Protein AF-A0A6A7BQ24-F1 (afdb_monomer_lite)

Organism: NCBI:txid1314780

Secondary structure (DSSP, 8-state):
-GGGS-HHHHHHHHHHHTSSS--HHHHHHHTTEEEEEE---TT-SEEEEE-SSSEEEEEETTS-HHHHHHHHHHHHHHHHHHHHHHHT----TT--TTTS-HHHHHHHHHHHHHHHS-HHHHHHHHHHTTTS--HHHHHHHHHHHT---EEEEEESSHHHHHHHHTS-HHHHHHB--EEEE-PPTT-SSTHHHHHHHHHHHTTS-EEEEE-HHHHHT--S-HHHHHHHGGG-GGGTSHHHHHHHHTSSSEEEBPPP-S-HHHHHHHHHHHHHHTS-EEEEEETT-SS-HHHHGGGSSPPPTTEEEEEEEEE-S-HHHHHHHHHHHHHHHHHH-TTSEEEEEEE---S--TT--EEEEEE--HHHHHHHHHHH-TTS-EEEEE-TT--PPPS---SPPPPEEEEE-SSEEEEEE-BTTB---HHHHHHGGGGS---HHHHTTS--TTS----PPPTT--

InterPro domains:
  IPR010359 IrrE N-terminal-like domain [PF06114] (28-147)
  IPR025683 Protein beta [PF14350] (150-415)
  IPR052345 Radiation response metalloprotease [PTHR43236] (20-146)

Foldseek 3Di:
DLVQFDPLLVVLLVVQLVDFQRPLCVSCVSVVEAEDEDQDPQPDQWDWADDPRGIYIYGHNLDDPLSSLLSSLLNVQCCRRPVVVRPPDPPDPPDDPPPDPPVSSVSSNVRSCCSLPPPVVVVVLCVVCVVDNDVVSVLLSCLSSQEAFEEAEFELDPQRLVLQQLFDPSVLSNYAYEYAQDDDVPDQASVVSLVSCCVRNPQGAYEYHHNPVCLVVDDDHNNNVLSVLQVDLPQLSVVVLVSQLVRLRYQYERDADPDQVSSQRVQVSNVVSSREYEYEQEPPDPHRVLVCLLVHDRGHLAYAYEQELEEDLDLCSSLVPRQVSVVSNCVRCVNHEYEDEYWHQDPDCPPAAAKDKFWTCQLVSQVVNCVVSVSGRYHYYYNVNDHPDDPDDDDAAFFKDWADDNTIIIIHGHDPVDRPDDVVVQVVCVVPPHPPRVDNRFDDPVGDTDDRGDPPHD

Structure (mmCIF, N/CA/C/O backbone):
data_AF-A0A6A7BQ24-F1
#
_entry.id   AF-A0A6A7BQ24-F1
#
loop_
_atom_site.group_PDB
_atom_site.id
_atom_site.type_symbol
_atom_site.label_atom_id
_atom_site.label_alt_id
_atom_site.label_comp_id
_atom_site.label_asym_id
_atom_site.label_entity_id
_atom_site.label_seq_id
_atom_site.pdbx_PDB_ins_code
_atom_site.Cartn_x
_atom_site.Cartn_y
_atom_site.Cartn_z
_atom_site.occupancy
_atom_site.B_iso_or_equiv
_atom_site.auth_seq_id
_atom_site.auth_comp_id
_atom_site.auth_asym_id
_atom_site.auth_atom_id
_atom_site.pdbx_PDB_model_num
ATOM 1 N N . PHE A 1 1 ? -6.137 10.705 32.530 1.00 60.12 1 PHE A N 1
ATOM 2 C CA . PHE A 1 1 ? -7.365 9.926 32.798 1.00 60.12 1 PHE A CA 1
ATOM 3 C C . PHE A 1 1 ? -7.235 9.005 34.011 1.00 60.12 1 PHE A C 1
ATOM 5 O O . PHE A 1 1 ? -8.250 8.549 34.507 1.00 60.12 1 PHE A O 1
ATOM 12 N N . THR A 1 2 ? -6.025 8.797 34.542 1.00 61.84 2 THR A N 1
ATOM 13 C CA . THR A 1 2 ? -5.723 7.906 35.677 1.00 61.84 2 THR A CA 1
ATOM 14 C C . THR A 1 2 ? -6.537 8.171 36.947 1.00 61.84 2 THR A C 1
ATOM 16 O O . THR A 1 2 ? -6.962 7.221 37.579 1.00 61.84 2 THR A O 1
ATOM 19 N N . HIS A 1 3 ? -6.864 9.428 37.270 1.00 73.56 3 HIS A N 1
ATOM 20 C CA . HIS A 1 3 ? -7.714 9.774 38.426 1.00 73.56 3 HIS A CA 1
ATOM 21 C C . HIS A 1 3 ? -9.183 9.311 38.314 1.00 73.56 3 HIS A C 1
ATOM 23 O O . HIS A 1 3 ? -9.948 9.490 39.256 1.00 73.56 3 HIS A O 1
ATOM 29 N N . ARG A 1 4 ? -9.604 8.795 37.150 1.00 77.75 4 ARG A N 1
ATOM 30 C CA . ARG A 1 4 ? -10.952 8.249 36.906 1.00 77.75 4 ARG A CA 1
ATOM 31 C C . ARG A 1 4 ? -10.982 6.720 36.897 1.00 77.75 4 ARG A C 1
ATOM 33 O O . ARG A 1 4 ? -12.064 6.159 36.791 1.00 77.75 4 ARG A O 1
ATOM 40 N N . ILE A 1 5 ? -9.817 6.082 36.968 1.00 86.56 5 ILE A N 1
ATOM 41 C CA . ILE A 1 5 ? -9.655 4.629 36.999 1.00 86.56 5 ILE A CA 1
ATOM 42 C C . ILE A 1 5 ? -9.454 4.239 38.466 1.00 86.56 5 ILE A C 1
ATOM 44 O O . ILE A 1 5 ? -8.777 4.965 39.196 1.00 86.56 5 ILE A O 1
ATOM 48 N N . SER A 1 6 ? -10.057 3.137 38.916 1.00 88.62 6 SER A N 1
ATOM 49 C CA . SER A 1 6 ? -9.842 2.671 40.292 1.00 88.62 6 SER A CA 1
ATOM 50 C C . SER A 1 6 ? -8.376 2.281 40.524 1.00 88.62 6 SER A C 1
ATOM 52 O O . SER A 1 6 ? -7.671 1.918 39.582 1.00 88.62 6 SER A O 1
ATOM 54 N N . GLU A 1 7 ? -7.898 2.354 41.770 1.00 88.88 7 GLU A N 1
ATOM 55 C CA . GLU A 1 7 ? -6.498 2.027 42.089 1.00 88.88 7 GLU A CA 1
ATOM 56 C C . GLU A 1 7 ? -6.133 0.588 41.695 1.00 88.88 7 GLU A C 1
ATOM 58 O O . GLU A 1 7 ? -5.055 0.363 41.146 1.00 88.88 7 GLU A O 1
ATOM 63 N N . ASP A 1 8 ? -7.056 -0.359 41.879 1.00 90.62 8 ASP A N 1
ATOM 64 C CA . ASP A 1 8 ? -6.860 -1.762 41.505 1.00 90.62 8 ASP A CA 1
ATOM 65 C C . ASP A 1 8 ? -6.751 -1.941 39.981 1.00 90.62 8 ASP A C 1
ATOM 67 O O . ASP A 1 8 ? -5.807 -2.561 39.485 1.00 90.62 8 ASP A O 1
ATOM 71 N N . GLU A 1 9 ? -7.682 -1.359 39.213 1.00 92.81 9 GLU A N 1
ATOM 72 C CA . GLU A 1 9 ? -7.665 -1.412 37.742 1.00 92.81 9 GLU A CA 1
ATOM 73 C C . GLU A 1 9 ? -6.424 -0.704 37.174 1.00 92.81 9 GLU A C 1
ATOM 75 O O . GLU A 1 9 ? -5.821 -1.181 36.210 1.00 92.81 9 GLU A O 1
ATOM 80 N N . LEU A 1 10 ? -6.001 0.403 37.793 1.00 90.31 10 LEU A N 1
ATOM 81 C CA . LEU A 1 10 ? -4.793 1.129 37.411 1.00 90.31 10 LEU A CA 1
ATOM 82 C C . LEU A 1 10 ? -3.525 0.321 37.722 1.00 90.31 10 LEU A C 1
ATOM 84 O O . LEU A 1 10 ? -2.600 0.305 36.910 1.00 90.31 10 LEU A O 1
ATOM 88 N N . GLY A 1 11 ? -3.485 -0.381 38.858 1.00 90.31 11 GLY A N 1
ATOM 89 C CA . GLY A 1 11 ? -2.394 -1.289 39.212 1.00 90.31 11 GLY A CA 1
ATOM 90 C C . GLY A 1 11 ? -2.247 -2.440 38.214 1.00 90.31 11 GLY A C 1
ATOM 91 O O . GLY A 1 11 ? -1.133 -2.756 37.791 1.00 90.31 11 GLY A O 1
ATOM 92 N N . ILE A 1 12 ? -3.368 -3.022 37.774 1.00 91.69 12 ILE A N 1
ATOM 93 C CA . ILE A 1 12 ? -3.386 -4.041 36.715 1.00 91.69 12 ILE A CA 1
ATOM 94 C C . ILE A 1 12 ? -2.896 -3.443 35.395 1.00 91.69 12 ILE A C 1
ATOM 96 O O . ILE A 1 12 ? -1.996 -4.008 34.776 1.00 91.69 12 ILE A O 1
ATOM 100 N N . LEU A 1 13 ? -3.448 -2.300 34.977 1.00 91.1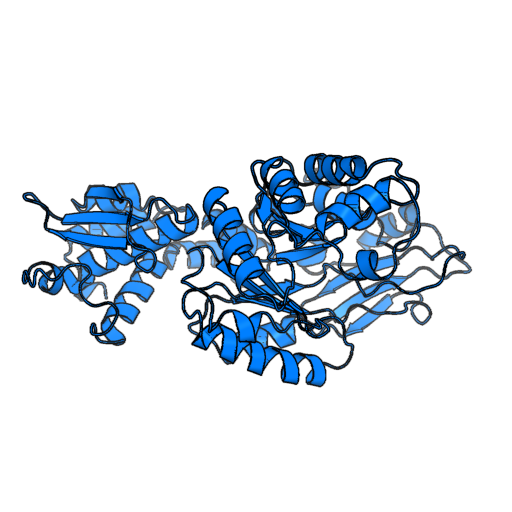2 13 LEU A N 1
ATOM 101 C CA . LEU A 1 13 ? -3.065 -1.639 33.731 1.00 91.12 13 LEU A CA 1
ATOM 102 C C . LEU A 1 13 ? -1.553 -1.384 33.676 1.00 91.12 13 LEU A C 1
ATOM 104 O O . LEU A 1 13 ? -0.909 -1.807 32.718 1.00 91.12 13 LEU A O 1
ATOM 108 N N . ASN A 1 14 ? -0.989 -0.778 34.724 1.00 89.81 14 ASN A N 1
ATOM 109 C CA . ASN A 1 14 ? 0.439 -0.467 34.802 1.00 89.81 14 ASN A CA 1
ATOM 110 C C . ASN A 1 14 ? 1.309 -1.726 34.694 1.00 89.81 14 ASN A C 1
ATOM 112 O O . ASN A 1 14 ? 2.256 -1.756 33.915 1.00 89.81 14 ASN A O 1
ATOM 116 N N . LYS A 1 15 ? 0.943 -2.806 35.393 1.00 88.81 15 LYS A N 1
ATOM 117 C CA . LYS A 1 15 ? 1.680 -4.077 35.337 1.00 88.81 15 LYS A CA 1
ATOM 118 C C . LYS A 1 15 ? 1.782 -4.645 33.916 1.00 88.81 15 LYS A C 1
ATOM 120 O O . LYS A 1 15 ? 2.780 -5.272 33.572 1.00 88.81 15 LYS A O 1
ATOM 125 N N . PHE A 1 16 ? 0.745 -4.486 33.094 1.00 85.88 16 PHE A N 1
ATOM 126 C CA . PHE A 1 16 ? 0.749 -4.998 31.719 1.00 85.88 16 PHE A CA 1
ATOM 127 C C . PHE A 1 16 ? 1.409 -4.047 30.717 1.00 85.88 16 PHE A C 1
ATOM 129 O O . PHE A 1 16 ? 1.884 -4.519 29.684 1.00 85.88 16 PHE A O 1
ATOM 136 N N . THR A 1 17 ? 1.457 -2.744 31.002 1.00 84.25 17 THR A N 1
ATOM 137 C CA . THR A 1 17 ? 2.092 -1.735 30.139 1.00 84.25 17 THR A CA 1
ATOM 138 C C . THR A 1 17 ? 3.590 -1.546 30.409 1.00 84.25 17 THR A C 1
ATOM 140 O O . THR A 1 17 ? 4.259 -0.846 29.653 1.00 84.25 17 THR A O 1
ATOM 143 N N . GLU A 1 18 ? 4.149 -2.219 31.420 1.00 81.56 18 GLU A N 1
ATOM 144 C CA . GLU A 1 18 ? 5.596 -2.290 31.689 1.00 81.56 18 GLU A CA 1
ATOM 145 C C . GLU A 1 18 ? 6.383 -3.120 30.655 1.00 81.56 18 GLU A C 1
ATOM 147 O O . GLU A 1 18 ? 7.598 -2.967 30.539 1.00 81.56 18 GLU A O 1
ATOM 152 N N . SER A 1 19 ? 5.711 -3.995 29.899 1.00 70.94 19 SER A N 1
ATOM 153 C CA . SER A 1 19 ? 6.335 -4.878 28.906 1.00 70.94 19 SER A CA 1
ATOM 154 C C . SER A 1 19 ? 5.654 -4.771 27.545 1.00 70.94 19 SER A C 1
ATOM 156 O O . SER A 1 19 ? 4.425 -4.829 27.465 1.00 70.94 19 SER A O 1
ATOM 158 N N . VAL A 1 20 ? 6.448 -4.698 26.477 1.00 71.12 20 VAL A N 1
ATOM 159 C CA . VAL A 1 20 ? 5.974 -4.631 25.087 1.00 71.12 20 VAL A CA 1
ATOM 160 C C . VAL A 1 20 ? 6.321 -5.923 24.325 1.00 71.12 20 VAL A C 1
ATOM 162 O O . VAL A 1 20 ? 7.354 -6.524 24.626 1.00 71.12 20 VAL A O 1
ATOM 165 N N . PRO A 1 21 ? 5.479 -6.386 23.377 1.00 70.56 21 PRO A N 1
ATOM 166 C CA . PRO A 1 21 ? 4.148 -5.868 23.055 1.00 70.56 21 PRO A CA 1
ATOM 167 C C . PRO A 1 21 ? 3.141 -6.125 24.187 1.00 70.56 21 PRO A C 1
ATOM 169 O O . PRO A 1 21 ? 3.095 -7.205 24.781 1.00 70.56 21 PRO A O 1
ATOM 172 N N . VAL A 1 22 ? 2.280 -5.138 24.466 1.00 74.69 22 VAL A N 1
ATOM 173 C CA . VAL A 1 22 ? 1.252 -5.275 25.510 1.00 74.69 22 VAL A CA 1
ATOM 174 C C . VAL A 1 22 ? 0.275 -6.386 25.129 1.00 74.69 22 VAL A C 1
ATOM 176 O O . VAL A 1 22 ? -0.374 -6.335 24.076 1.00 74.69 22 VAL A O 1
ATOM 179 N N . ARG A 1 23 ? 0.164 -7.393 26.003 1.00 82.12 23 ARG A N 1
ATOM 180 C CA . ARG A 1 23 ? -0.716 -8.559 25.843 1.00 82.12 23 ARG A CA 1
ATOM 181 C C . ARG A 1 23 ? -2.164 -8.189 26.170 1.00 82.12 23 ARG A C 1
ATOM 183 O O . ARG A 1 23 ? -2.682 -8.561 27.219 1.00 82.12 23 ARG A O 1
ATOM 190 N N . VAL A 1 24 ? -2.820 -7.465 25.260 1.00 83.69 24 VAL A N 1
ATOM 191 C CA . VAL A 1 24 ? -4.157 -6.871 25.475 1.00 83.69 24 VAL A CA 1
ATOM 192 C C . VAL A 1 24 ? -5.238 -7.883 25.877 1.00 83.69 24 VAL A C 1
ATOM 194 O O . VAL A 1 24 ? -6.099 -7.557 26.684 1.00 83.69 24 VAL A O 1
ATOM 197 N N . GLY A 1 25 ? -5.173 -9.128 25.390 1.00 81.62 25 GLY A N 1
ATOM 198 C CA . GLY A 1 25 ? -6.106 -10.185 25.800 1.00 81.62 25 GLY A CA 1
ATOM 199 C C . GLY A 1 25 ? -5.929 -10.610 27.262 1.00 81.62 25 GLY A C 1
ATOM 200 O O . GLY A 1 25 ? -6.911 -10.772 27.977 1.00 81.62 25 GLY A O 1
ATOM 201 N N . ALA A 1 26 ? -4.682 -10.719 27.729 1.00 78.62 26 ALA A N 1
ATOM 202 C CA . ALA A 1 26 ? -4.380 -11.049 29.122 1.00 78.62 26 ALA A CA 1
ATOM 203 C C . ALA A 1 26 ? -4.658 -9.865 30.065 1.00 78.62 26 ALA A C 1
ATOM 205 O O . ALA A 1 26 ? -5.084 -10.069 31.198 1.00 78.62 26 ALA A O 1
ATOM 206 N N . LEU A 1 27 ? -4.464 -8.630 29.586 1.00 90.00 27 LEU A N 1
ATOM 207 C CA . LEU A 1 27 ? -4.900 -7.425 30.294 1.00 90.00 27 LEU A CA 1
ATOM 208 C C . LEU A 1 27 ? -6.426 -7.423 30.476 1.00 90.00 27 LEU A C 1
ATOM 210 O O . LEU A 1 27 ? -6.900 -7.210 31.588 1.00 90.00 27 LEU A O 1
ATOM 214 N N . ALA A 1 28 ? -7.188 -7.702 29.412 1.00 89.62 28 ALA A N 1
ATOM 215 C CA . ALA A 1 28 ? -8.642 -7.818 29.489 1.00 89.62 28 ALA A CA 1
ATOM 216 C C . ALA A 1 28 ? -9.065 -8.868 30.530 1.00 89.62 28 ALA A C 1
ATOM 218 O O . ALA A 1 28 ? -9.853 -8.564 31.422 1.00 89.62 28 ALA A O 1
ATOM 219 N N . GLU A 1 29 ? -8.482 -10.066 30.472 1.00 86.81 29 GLU A N 1
ATOM 220 C CA . GLU A 1 29 ? -8.765 -11.149 31.418 1.00 86.81 29 GLU A CA 1
ATOM 221 C C . GLU A 1 29 ? -8.467 -10.748 32.871 1.00 86.81 29 GLU A C 1
ATOM 223 O O . GLU A 1 29 ? -9.299 -10.962 33.753 1.00 86.81 29 GLU A O 1
ATOM 228 N N . ALA A 1 30 ? -7.327 -10.095 33.122 1.00 88.38 30 ALA A N 1
ATOM 229 C CA . ALA A 1 30 ? -6.957 -9.612 34.452 1.00 88.38 30 ALA A CA 1
ATOM 230 C C . ALA A 1 30 ? -7.916 -8.534 34.990 1.00 88.38 30 ALA A C 1
ATOM 232 O O . ALA A 1 30 ? -8.121 -8.450 36.198 1.00 88.38 30 ALA A O 1
ATOM 233 N N . LEU A 1 31 ? -8.533 -7.745 34.105 1.00 92.00 31 LEU A N 1
ATOM 234 C CA . LEU A 1 31 ? -9.578 -6.769 34.438 1.00 92.00 31 LEU A CA 1
ATOM 235 C C . LEU A 1 31 ? -10.975 -7.402 34.608 1.00 92.00 31 LEU A C 1
ATOM 237 O O . LEU A 1 31 ? -11.948 -6.685 34.856 1.00 92.00 31 LEU A O 1
ATOM 241 N N . GLY A 1 32 ? -11.089 -8.728 34.470 1.00 90.19 32 GLY A N 1
ATOM 242 C CA . GLY A 1 32 ? -12.355 -9.461 34.535 1.00 90.19 32 GLY A CA 1
ATOM 243 C C . GLY A 1 32 ? -13.186 -9.378 33.251 1.00 90.19 32 GLY A C 1
ATOM 244 O O . GLY A 1 32 ? -14.394 -9.618 33.285 1.00 90.19 32 GLY A O 1
ATOM 245 N N . LEU A 1 33 ? -12.564 -9.025 32.123 1.00 91.00 33 LEU A N 1
ATOM 246 C CA . LEU A 1 33 ? -13.208 -8.889 30.820 1.00 91.00 33 LEU A CA 1
ATOM 247 C C . LEU A 1 33 ? -12.989 -10.147 29.989 1.00 91.00 33 LEU A C 1
ATOM 249 O O . LEU A 1 33 ? -11.860 -10.576 29.744 1.00 91.00 33 LEU A O 1
ATOM 253 N N . ARG A 1 34 ? -14.078 -10.717 29.480 1.00 90.75 34 ARG A N 1
ATOM 254 C CA . ARG A 1 34 ? -14.007 -11.865 28.576 1.00 90.75 34 ARG A CA 1
ATOM 255 C C . ARG A 1 34 ? -13.888 -11.379 27.137 1.00 90.75 34 ARG A C 1
ATOM 257 O O . ARG A 1 34 ? -14.793 -10.712 26.650 1.00 90.75 34 ARG A O 1
ATOM 264 N N . VAL A 1 35 ? -12.823 -11.743 26.429 1.00 89.94 35 VAL A N 1
ATOM 265 C CA . VAL A 1 35 ? -12.668 -11.413 25.001 1.00 89.94 35 VAL A CA 1
ATOM 266 C C . VAL A 1 35 ? -13.101 -12.600 24.150 1.00 89.94 35 VAL A C 1
ATOM 268 O O . VAL A 1 35 ? -12.626 -13.717 24.350 1.00 89.94 35 VAL A O 1
ATOM 271 N N . VAL A 1 36 ? -13.989 -12.374 23.183 1.00 88.81 36 VAL A N 1
ATOM 272 C CA . VAL A 1 36 ? -14.377 -13.395 22.202 1.00 88.81 36 VAL A CA 1
ATOM 273 C C . VAL A 1 36 ? -14.389 -12.855 20.786 1.00 88.81 36 VAL A C 1
ATOM 275 O O . VAL A 1 36 ? -14.853 -11.751 20.517 1.00 88.81 36 VAL A O 1
ATOM 278 N N . LEU A 1 37 ? -13.934 -13.694 19.861 1.00 80.75 37 LEU A N 1
ATOM 279 C CA . LEU A 1 37 ? -14.071 -13.451 18.433 1.00 80.75 37 LEU A CA 1
ATOM 280 C C . LEU A 1 37 ? -15.504 -13.763 17.997 1.00 80.75 37 LEU A C 1
ATOM 282 O O . LEU A 1 37 ? -15.939 -14.917 18.050 1.00 80.75 37 LEU A O 1
ATOM 286 N N . ALA A 1 38 ? -16.217 -12.750 17.524 1.00 74.44 38 ALA A N 1
ATOM 287 C CA . ALA A 1 38 ? -17.591 -12.844 17.059 1.00 74.44 38 ALA A CA 1
ATOM 288 C C . ALA A 1 38 ? -17.705 -12.392 15.600 1.00 74.44 38 ALA A C 1
ATOM 290 O O . ALA A 1 38 ? -16.933 -11.569 15.117 1.00 74.44 38 ALA A O 1
ATOM 291 N N . THR A 1 39 ? -18.698 -12.930 14.903 1.00 75.50 39 THR A N 1
ATOM 292 C CA . THR A 1 39 ? -19.151 -12.395 13.617 1.00 75.50 39 THR A CA 1
ATOM 293 C C . THR A 1 39 ? -19.979 -11.146 13.920 1.00 75.50 39 THR A C 1
ATOM 295 O O . THR A 1 39 ? -21.099 -11.266 14.419 1.00 75.50 39 THR A O 1
ATOM 298 N N . LEU A 1 40 ? -19.416 -9.960 13.693 1.00 63.81 40 LEU A N 1
ATOM 299 C CA . LEU A 1 40 ? -20.099 -8.679 13.897 1.00 63.81 40 LEU A CA 1
ATOM 300 C C . LEU A 1 40 ? -20.485 -8.052 12.543 1.00 63.81 40 LEU A C 1
ATOM 302 O O . LEU A 1 40 ? -19.857 -8.367 11.532 1.00 63.81 40 LEU A O 1
ATOM 306 N N . PRO A 1 41 ? -21.525 -7.194 12.494 1.00 55.69 41 PRO A N 1
ATOM 307 C CA . PRO A 1 41 ? -21.860 -6.420 11.304 1.00 55.69 41 PRO A CA 1
ATOM 308 C C . PRO A 1 41 ? -20.669 -5.650 10.735 1.00 55.69 41 PRO A C 1
ATOM 310 O O . PRO A 1 41 ? -19.794 -5.198 11.474 1.00 55.69 41 PRO A O 1
ATOM 313 N N . MET A 1 42 ? -20.714 -5.416 9.423 1.00 44.56 42 MET A N 1
ATOM 314 C CA . MET A 1 42 ? -19.680 -4.719 8.662 1.00 44.56 42 MET A CA 1
ATOM 315 C C . MET A 1 42 ? -19.533 -3.211 8.979 1.00 44.56 42 MET A C 1
ATOM 317 O O . MET A 1 42 ? -19.179 -2.420 8.116 1.00 44.56 42 MET A O 1
ATOM 321 N N . ASN A 1 43 ? -19.775 -2.757 10.190 1.00 48.75 43 ASN A N 1
ATOM 322 C CA . ASN A 1 43 ? -19.450 -1.402 10.633 1.00 48.75 43 ASN A CA 1
ATOM 323 C C . ASN A 1 43 ? -19.063 -1.379 12.115 1.00 48.75 43 ASN A C 1
ATOM 325 O O . ASN A 1 43 ? -19.044 -0.313 12.735 1.00 48.75 43 ASN A O 1
ATOM 329 N N . ILE A 1 44 ? -18.783 -2.555 12.684 1.00 54.75 44 ILE A N 1
ATOM 330 C CA . ILE A 1 44 ? -18.475 -2.747 14.094 1.00 54.75 44 ILE A CA 1
ATOM 331 C C . ILE A 1 44 ? -17.201 -3.576 14.205 1.00 54.75 44 ILE A C 1
ATOM 333 O O . ILE A 1 44 ? -17.201 -4.777 13.941 1.00 54.75 44 ILE A O 1
ATOM 337 N N . SER A 1 45 ? -16.133 -2.918 14.635 1.00 50.69 45 SER A N 1
ATOM 338 C CA . SER A 1 45 ? -14.847 -3.552 14.925 1.00 50.69 45 SER A CA 1
ATOM 339 C C . SER A 1 45 ? -14.894 -4.331 16.233 1.00 50.69 45 SER A C 1
ATOM 341 O O . SER A 1 45 ? -14.437 -5.466 16.338 1.00 50.69 45 SER A O 1
ATOM 343 N N . GLY A 1 46 ? -15.529 -3.745 17.244 1.00 76.50 46 GLY A N 1
ATOM 344 C CA . GLY A 1 46 ? -15.697 -4.352 18.548 1.00 76.50 46 GLY A CA 1
ATOM 345 C C . GLY A 1 46 ? -16.912 -3.791 19.261 1.00 76.50 46 GLY A C 1
ATOM 346 O O . GLY A 1 46 ? -17.507 -2.801 18.837 1.00 76.50 46 GLY A O 1
ATOM 347 N N . MET A 1 47 ? -17.326 -4.493 20.305 1.00 80.38 47 MET A N 1
ATOM 348 C CA . MET A 1 47 ? -18.293 -3.979 21.260 1.00 80.38 47 MET A CA 1
ATOM 349 C C . MET A 1 47 ? -18.064 -4.606 22.626 1.00 80.38 47 MET A C 1
ATOM 351 O O . MET A 1 47 ? -17.863 -5.820 22.740 1.00 80.38 47 MET A O 1
ATOM 355 N N . ILE A 1 48 ? -18.204 -3.800 23.666 1.00 85.12 48 ILE A N 1
ATOM 356 C CA . ILE A 1 48 ? -18.298 -4.257 25.044 1.00 85.12 48 ILE A CA 1
ATOM 357 C C . ILE A 1 48 ? -19.752 -4.267 25.524 1.00 85.12 48 ILE A C 1
ATOM 359 O O . ILE A 1 48 ? -20.515 -3.333 25.289 1.00 85.12 48 ILE A O 1
ATOM 363 N N . GLN A 1 49 ? -20.159 -5.339 26.204 1.00 83.69 49 GLN A N 1
ATOM 364 C CA . GLN A 1 49 ? -21.488 -5.426 26.819 1.00 83.69 49 GLN A CA 1
ATOM 365 C C . GLN A 1 49 ? -21.443 -6.186 28.149 1.00 83.69 49 GLN A C 1
ATOM 367 O O . GLN A 1 49 ? -20.545 -7.010 28.340 1.00 83.69 49 GLN A O 1
ATOM 372 N N . PRO A 1 50 ? -22.399 -5.956 29.063 1.00 82.75 50 PRO A N 1
ATOM 373 C CA . PRO A 1 50 ? -22.542 -6.771 30.265 1.00 82.75 50 PRO A CA 1
ATOM 374 C C . PRO A 1 50 ? -22.829 -8.240 29.919 1.00 82.75 50 PRO A C 1
ATOM 376 O O . PRO A 1 50 ? -23.573 -8.532 28.984 1.00 82.75 50 PRO A O 1
ATOM 379 N N . ASP A 1 51 ? -22.265 -9.167 30.686 1.00 78.75 51 ASP A N 1
ATOM 380 C CA . ASP A 1 51 ? -22.439 -10.612 30.512 1.00 78.75 51 ASP A CA 1
ATOM 381 C C . ASP A 1 51 ? -22.469 -11.308 31.870 1.00 78.75 51 ASP A C 1
ATOM 383 O O . ASP A 1 51 ? -21.428 -11.774 32.318 1.00 78.75 51 ASP A O 1
ATOM 387 N N . GLY A 1 52 ? -23.641 -11.330 32.528 1.00 70.69 52 GLY A N 1
ATOM 388 C CA . GLY A 1 52 ? -23.998 -12.113 33.731 1.00 70.69 52 GLY A CA 1
ATOM 389 C C . GLY A 1 52 ? -23.116 -11.944 34.981 1.00 70.69 52 GLY A C 1
ATOM 390 O O . GLY A 1 52 ? -23.606 -11.569 36.040 1.00 70.69 52 GLY A O 1
ATOM 391 N N . ASN A 1 53 ? -21.822 -12.212 34.839 1.00 68.25 53 ASN A N 1
ATOM 392 C CA . ASN A 1 53 ? -20.752 -12.169 35.826 1.00 68.25 53 ASN A CA 1
ATOM 393 C C . ASN A 1 53 ? -19.706 -11.062 35.558 1.00 68.25 53 ASN A C 1
ATOM 395 O O . ASN A 1 53 ? -18.684 -11.028 36.239 1.00 68.25 53 ASN A O 1
ATOM 399 N N . GLY A 1 54 ? -19.908 -10.181 34.573 1.00 82.75 54 GLY A N 1
ATOM 400 C CA . GLY A 1 54 ? -18.954 -9.118 34.236 1.00 82.75 54 GLY A CA 1
ATOM 401 C C . GLY A 1 54 ? -19.272 -8.448 32.902 1.00 82.75 54 GLY A C 1
ATOM 402 O O . GLY A 1 54 ? -20.437 -8.177 32.607 1.00 82.75 54 GLY A O 1
ATOM 403 N N . HIS A 1 55 ? -18.246 -8.222 32.081 1.00 88.62 55 HIS A N 1
ATOM 404 C CA . HIS A 1 55 ? -18.381 -7.679 30.728 1.00 88.62 55 HIS A CA 1
ATOM 405 C C . HIS A 1 55 ? -17.690 -8.583 29.707 1.00 88.62 55 HIS A C 1
ATOM 407 O O . HIS A 1 55 ? -16.636 -9.168 29.970 1.00 88.62 55 HIS A O 1
ATOM 413 N N . VAL A 1 56 ? -18.279 -8.677 28.517 1.00 90.50 56 VAL A N 1
ATOM 414 C CA . VAL A 1 56 ? -17.698 -9.362 27.363 1.00 90.50 56 VAL A CA 1
ATOM 415 C C . VAL A 1 56 ? -17.359 -8.350 26.278 1.00 90.50 56 VAL A C 1
ATOM 417 O O . VAL A 1 56 ? -18.211 -7.568 25.853 1.00 90.50 56 VAL A O 1
ATOM 420 N N . ILE A 1 57 ? -16.120 -8.410 25.802 1.00 90.31 57 ILE A N 1
ATOM 421 C CA . ILE A 1 57 ? -15.661 -7.739 24.594 1.00 90.31 57 ILE A CA 1
ATOM 422 C C . ILE A 1 57 ? -15.835 -8.720 23.434 1.00 90.31 57 ILE A C 1
ATOM 424 O O . ILE A 1 57 ? -15.194 -9.773 23.382 1.00 90.31 57 ILE A O 1
ATOM 428 N N . LYS A 1 58 ? -16.715 -8.383 22.495 1.00 85.50 58 LYS A N 1
ATOM 429 C CA . LYS A 1 58 ? -16.835 -9.083 21.217 1.00 85.50 58 LYS A CA 1
ATOM 430 C C . LYS A 1 58 ? -15.996 -8.337 20.199 1.00 85.50 58 LYS A C 1
ATOM 432 O O . LYS A 1 58 ? -16.238 -7.159 19.970 1.00 85.50 58 LYS A O 1
ATOM 437 N N . ILE A 1 59 ? -15.046 -9.029 19.592 1.00 79.69 59 ILE A N 1
ATOM 438 C CA . ILE A 1 59 ? -14.183 -8.487 18.546 1.00 79.69 59 ILE A CA 1
ATOM 439 C C . ILE A 1 59 ? -14.580 -9.108 17.228 1.00 79.69 59 ILE A C 1
ATOM 441 O O . ILE A 1 59 ? -14.838 -10.314 17.158 1.00 79.69 59 ILE A O 1
ATOM 445 N N . ASN A 1 60 ? -14.630 -8.284 16.193 1.00 72.81 60 ASN A N 1
ATOM 446 C CA . ASN A 1 60 ? -14.910 -8.751 14.862 1.00 72.81 60 ASN A CA 1
ATOM 447 C C . ASN A 1 60 ? -13.795 -9.699 14.408 1.00 72.81 60 ASN A C 1
ATOM 449 O O . ASN A 1 60 ? -12.632 -9.326 14.270 1.00 72.81 60 ASN A O 1
ATOM 453 N N . ARG A 1 61 ? -14.159 -10.965 14.196 1.00 71.62 61 ARG A N 1
ATOM 454 C CA . ARG A 1 61 ? -13.200 -12.014 13.833 1.00 71.62 61 ARG A CA 1
ATOM 455 C C . ARG A 1 61 ? -12.536 -11.815 12.473 1.00 71.62 61 ARG A C 1
ATOM 457 O O . ARG A 1 61 ? -11.531 -12.476 12.232 1.00 71.62 61 ARG A O 1
ATOM 464 N N . PHE A 1 62 ? -13.109 -10.953 11.635 1.00 52.00 62 PHE A N 1
ATOM 465 C CA . PHE A 1 62 ? -12.679 -10.689 10.262 1.00 52.00 62 PHE A CA 1
ATOM 466 C C . PHE A 1 62 ? -11.705 -9.509 10.133 1.00 52.00 62 PHE A C 1
ATOM 468 O O . PHE A 1 62 ? -11.331 -9.174 9.022 1.00 52.00 62 PHE A O 1
ATOM 475 N N . GLU A 1 63 ? -11.314 -8.861 11.234 1.00 52.62 63 GLU A N 1
ATOM 476 C CA . GLU A 1 63 ? -10.289 -7.804 11.207 1.00 52.62 63 GLU A CA 1
ATOM 477 C C . GLU A 1 63 ? -8.874 -8.378 11.381 1.00 52.62 63 GLU A C 1
ATOM 479 O O . GLU A 1 63 ? -8.702 -9.421 12.023 1.00 52.62 63 GLU A O 1
ATOM 484 N N . SER A 1 64 ? -7.853 -7.673 10.879 1.00 57.09 64 SER A N 1
ATOM 485 C CA . SER A 1 64 ? -6.439 -8.037 11.072 1.00 57.09 64 SER A CA 1
ATOM 486 C C . SER A 1 64 ? -6.048 -8.180 12.551 1.00 57.09 64 SER A C 1
ATOM 488 O O . SER A 1 64 ? -6.695 -7.634 13.445 1.00 57.09 64 SER A O 1
ATOM 490 N N . LYS A 1 65 ? -4.961 -8.901 12.859 1.00 65.00 65 LYS A N 1
ATOM 491 C CA . LYS A 1 65 ? -4.530 -9.103 14.258 1.00 65.00 65 LYS A CA 1
ATOM 492 C C . LYS A 1 65 ? -4.120 -7.803 14.939 1.00 65.00 65 LYS A C 1
ATOM 494 O O . LYS A 1 65 ? -4.376 -7.635 16.131 1.00 65.00 65 LYS A O 1
ATOM 499 N N . GLU A 1 66 ? -3.546 -6.884 14.178 1.00 58.88 66 GLU A N 1
ATOM 500 C CA . GLU A 1 66 ? -3.162 -5.545 14.611 1.00 58.88 66 GLU A CA 1
ATOM 501 C C . GLU A 1 66 ? -4.411 -4.723 14.950 1.00 58.88 66 GLU A C 1
ATOM 503 O O . GLU A 1 66 ? -4.490 -4.126 16.028 1.00 58.88 66 GLU A O 1
ATOM 508 N N . ARG A 1 67 ? -5.439 -4.782 14.091 1.00 60.56 67 ARG A N 1
ATOM 509 C CA . ARG A 1 67 ? -6.706 -4.082 14.313 1.00 60.56 67 ARG A CA 1
ATOM 510 C C . ARG A 1 67 ? -7.496 -4.686 15.464 1.00 60.56 67 ARG A C 1
ATOM 512 O O . ARG A 1 67 ? -7.863 -3.955 16.373 1.00 60.56 67 ARG A O 1
ATOM 519 N N . GLN A 1 68 ? -7.624 -6.014 15.525 1.00 71.50 68 GLN A N 1
ATOM 520 C CA . GLN A 1 68 ? -8.194 -6.725 16.675 1.00 71.50 68 GLN A CA 1
ATOM 521 C C . GLN A 1 68 ? -7.500 -6.304 17.977 1.00 71.50 68 GLN A C 1
ATOM 523 O O . GLN A 1 68 ? -8.165 -6.065 18.983 1.00 71.50 68 GLN A O 1
ATOM 528 N N . ARG A 1 69 ? -6.166 -6.176 17.970 1.00 78.31 69 ARG A N 1
ATOM 529 C CA . ARG A 1 69 ? -5.390 -5.745 19.138 1.00 78.31 69 ARG A CA 1
ATOM 530 C C . ARG A 1 69 ? -5.727 -4.312 19.557 1.00 78.31 69 ARG A C 1
ATOM 532 O O . ARG A 1 69 ? -5.960 -4.088 20.747 1.00 78.31 69 ARG A O 1
ATOM 539 N N . PHE A 1 70 ? -5.790 -3.371 18.616 1.00 74.69 70 PHE A N 1
ATOM 540 C CA . PHE A 1 70 ? -6.193 -1.995 18.914 1.00 74.69 70 PHE A CA 1
ATOM 541 C C . PHE A 1 70 ? -7.648 -1.913 19.383 1.00 74.69 70 PHE A C 1
ATOM 543 O O . PHE A 1 70 ? -7.932 -1.268 20.387 1.00 74.69 70 PHE A O 1
ATOM 550 N N . THR A 1 71 ? -8.564 -2.625 18.729 1.00 75.50 71 THR A N 1
ATOM 551 C CA . THR A 1 71 ? -9.976 -2.672 19.109 1.00 75.50 71 THR A CA 1
ATOM 552 C C . THR A 1 71 ? -10.156 -3.236 20.514 1.00 75.50 71 THR A C 1
ATOM 554 O O . THR A 1 71 ? -10.881 -2.650 21.307 1.00 75.50 71 THR A O 1
ATOM 557 N N . ILE A 1 72 ? -9.450 -4.308 20.892 1.00 81.31 72 ILE A N 1
ATOM 558 C CA . ILE A 1 72 ? -9.476 -4.808 22.277 1.00 81.31 72 ILE A CA 1
ATOM 559 C C . ILE A 1 72 ? -9.015 -3.717 23.250 1.00 81.31 72 ILE A C 1
ATOM 561 O O . ILE A 1 72 ? -9.673 -3.490 24.262 1.00 81.31 72 ILE A O 1
ATOM 565 N N . ALA A 1 73 ? -7.914 -3.022 22.950 1.00 80.75 73 ALA A N 1
ATOM 566 C CA . ALA A 1 73 ? -7.417 -1.935 23.792 1.00 80.75 73 ALA A CA 1
ATOM 567 C C . ALA A 1 73 ? -8.410 -0.764 23.901 1.00 80.75 73 ALA A C 1
ATOM 569 O O . ALA A 1 73 ? -8.596 -0.210 24.984 1.00 80.75 73 ALA A O 1
ATOM 570 N N . HIS A 1 74 ? -9.082 -0.421 22.804 1.00 80.44 74 HIS A N 1
ATOM 571 C CA . HIS A 1 74 ? -10.127 0.596 22.747 1.00 80.44 74 HIS A CA 1
ATOM 572 C C . HIS A 1 74 ? -11.350 0.211 23.603 1.00 80.44 74 HIS A C 1
ATOM 574 O O . HIS A 1 74 ? -11.818 1.006 24.417 1.00 80.44 74 HIS A O 1
ATOM 580 N N . GLU A 1 75 ? -11.822 -1.034 23.521 1.00 86.06 75 GLU A N 1
ATOM 581 C CA . GLU A 1 75 ? -12.936 -1.520 24.350 1.00 86.06 75 GLU A CA 1
ATOM 582 C C . GLU A 1 75 ? -12.554 -1.610 25.843 1.00 86.06 75 GLU A C 1
ATOM 584 O O . GLU A 1 75 ? -13.363 -1.288 26.718 1.00 86.06 75 GLU A O 1
ATOM 589 N N . ILE A 1 76 ? -11.300 -1.965 26.162 1.00 89.31 76 ILE A N 1
ATOM 590 C CA . ILE A 1 76 ? -10.754 -1.864 27.529 1.00 89.31 76 ILE A CA 1
ATOM 591 C C . ILE A 1 76 ? -10.773 -0.404 28.003 1.00 89.31 76 ILE A C 1
ATOM 593 O O . ILE A 1 76 ? -11.150 -0.130 29.141 1.00 89.31 76 ILE A O 1
ATOM 597 N N . ALA A 1 77 ? -10.402 0.552 27.151 1.00 84.62 77 ALA A N 1
ATOM 598 C CA . ALA A 1 77 ? -10.441 1.966 27.505 1.00 84.62 77 ALA A CA 1
ATOM 599 C C . ALA A 1 77 ? -11.869 2.446 27.815 1.00 84.62 77 ALA A C 1
ATOM 601 O O . ALA A 1 77 ? -12.072 3.165 28.799 1.00 84.62 77 ALA A O 1
ATOM 602 N N . HIS A 1 78 ? -12.867 1.992 27.048 1.00 86.62 78 HIS A N 1
ATOM 603 C CA . HIS A 1 78 ? -14.275 2.233 27.367 1.00 86.62 78 HIS A CA 1
ATOM 604 C C . HIS A 1 78 ? -14.670 1.661 28.725 1.00 86.62 78 HIS A C 1
ATOM 606 O O . HIS A 1 78 ? -15.312 2.356 29.515 1.00 86.62 78 HIS A O 1
ATOM 612 N N . TYR A 1 79 ? -14.254 0.433 29.030 1.00 91.06 79 TYR A N 1
ATOM 613 C CA . TYR A 1 79 ? -14.493 -0.165 30.339 1.00 91.06 79 TYR A CA 1
ATOM 614 C C . TYR A 1 79 ? -13.887 0.665 31.476 1.00 91.06 79 TYR A C 1
ATOM 616 O O . TYR A 1 79 ? -14.578 0.970 32.442 1.00 91.06 79 TYR A O 1
ATOM 624 N N . LEU A 1 80 ? -12.625 1.076 31.348 1.00 90.50 80 LEU A N 1
ATOM 625 C CA . LEU A 1 80 ? -11.902 1.789 32.405 1.00 90.50 80 LEU A CA 1
ATOM 626 C C . LEU A 1 80 ? -12.425 3.213 32.642 1.00 90.50 80 LEU A C 1
ATOM 628 O O . LEU A 1 80 ? -12.419 3.691 33.774 1.00 90.50 80 LEU A O 1
ATOM 632 N N . LEU A 1 81 ? -12.859 3.920 31.593 1.00 84.25 81 LEU A N 1
ATOM 633 C CA . LEU A 1 81 ? -13.227 5.340 31.689 1.00 84.25 81 LEU A CA 1
ATOM 634 C C . LEU A 1 81 ? -14.733 5.604 31.727 1.00 84.25 81 LEU A C 1
ATOM 636 O O . LEU A 1 81 ? -15.143 6.703 32.133 1.00 84.25 81 LEU A O 1
ATOM 640 N N . HIS A 1 82 ? -15.537 4.653 31.245 1.00 86.25 82 HIS A N 1
ATOM 641 C CA . HIS A 1 82 ? -16.950 4.849 30.908 1.00 86.25 82 HIS A CA 1
ATOM 642 C C . HIS A 1 82 ? -17.850 3.679 31.353 1.00 86.25 82 HIS A C 1
ATOM 644 O O . HIS A 1 82 ? -18.948 3.510 30.819 1.00 86.25 82 HIS A O 1
ATOM 650 N N . LYS A 1 83 ? -17.412 2.878 32.338 1.00 82.06 83 LYS A N 1
ATOM 651 C CA . LYS A 1 83 ? -18.126 1.706 32.891 1.00 82.06 83 LYS A CA 1
ATOM 652 C C . LYS A 1 83 ? -19.588 1.973 33.247 1.00 82.06 83 LYS A C 1
ATOM 654 O O . LYS A 1 83 ? -20.466 1.150 32.994 1.00 82.06 83 LYS A O 1
ATOM 659 N N . ASP A 1 84 ? -19.852 3.140 33.824 1.00 75.06 84 ASP A N 1
ATOM 660 C CA . ASP A 1 84 ? -21.176 3.619 34.220 1.00 75.06 84 ASP A CA 1
ATOM 661 C C . ASP A 1 84 ? -22.139 3.725 33.030 1.00 75.06 84 ASP A C 1
ATOM 663 O O . ASP A 1 84 ? -23.326 3.439 33.170 1.00 75.06 84 ASP A O 1
ATOM 667 N N . LYS A 1 85 ? -21.626 4.056 31.841 1.00 72.12 85 LYS A N 1
ATOM 668 C CA . LYS A 1 85 ? -22.414 4.188 30.608 1.00 72.12 85 LYS A CA 1
ATOM 669 C C . LYS A 1 85 ? -22.682 2.858 29.914 1.00 72.12 85 LYS A C 1
ATOM 671 O O . LYS A 1 85 ? -23.628 2.769 29.141 1.00 72.12 85 LYS A O 1
ATOM 676 N N . ILE A 1 86 ? -21.872 1.839 30.200 1.00 67.62 86 ILE A N 1
ATOM 677 C CA . ILE A 1 86 ? -22.048 0.477 29.679 1.00 67.62 86 ILE A CA 1
ATOM 678 C C . ILE A 1 86 ? -23.178 -0.244 30.442 1.00 67.62 86 ILE A C 1
ATOM 680 O O . ILE A 1 86 ? -23.921 -1.034 29.865 1.00 67.62 86 ILE A O 1
ATOM 684 N N . ASN A 1 87 ? -23.342 0.051 31.738 1.00 59.91 87 ASN A N 1
ATOM 685 C CA . ASN A 1 87 ? -24.271 -0.651 32.636 1.00 59.91 87 ASN A CA 1
ATOM 686 C C . ASN A 1 87 ? -25.712 -0.112 32.644 1.00 59.91 87 ASN A C 1
ATOM 688 O O . ASN A 1 87 ? -26.599 -0.779 33.171 1.00 59.91 87 ASN A O 1
ATOM 692 N N . THR A 1 88 ? -25.981 1.069 32.084 1.00 54.00 88 THR A N 1
ATOM 693 C CA . THR A 1 88 ? -27.325 1.683 32.091 1.00 54.00 88 THR A CA 1
ATOM 694 C C . THR A 1 88 ? -28.335 1.001 31.170 1.00 54.00 88 THR A C 1
ATOM 696 O O . THR A 1 88 ? -29.489 1.421 31.136 1.00 54.00 88 THR A O 1
ATOM 699 N N . GLY A 1 89 ? -27.951 -0.076 30.476 1.00 46.78 89 GLY A N 1
ATOM 700 C CA . GLY A 1 89 ? -28.901 -1.043 29.930 1.00 46.78 89 GLY A CA 1
ATOM 701 C C . GLY A 1 89 ? -29.926 -0.455 28.963 1.00 46.78 89 GLY A C 1
ATOM 702 O O . GLY A 1 89 ? -31.046 -0.956 28.889 1.00 46.78 89 GLY A O 1
ATOM 703 N N . ILE A 1 90 ? -29.564 0.575 28.194 1.00 35.88 90 ILE A N 1
ATOM 704 C CA . ILE A 1 90 ? -30.259 0.779 26.925 1.00 35.88 90 ILE A CA 1
ATOM 705 C C . ILE A 1 90 ? -29.869 -0.452 26.108 1.00 35.88 90 ILE A C 1
ATOM 707 O O . ILE A 1 90 ? -28.699 -0.661 25.810 1.00 35.88 90 ILE A O 1
ATOM 711 N N . VAL A 1 91 ? -30.820 -1.350 25.883 1.00 38.28 91 VAL A N 1
ATOM 712 C CA . VAL A 1 91 ? -30.668 -2.490 24.984 1.00 38.28 91 VAL A CA 1
ATOM 713 C C . VAL A 1 91 ? -31.262 -2.037 23.666 1.00 38.28 91 VAL A C 1
ATOM 715 O O . VAL A 1 91 ? -32.441 -2.226 23.404 1.00 38.28 91 VAL A O 1
ATOM 718 N N . ASP A 1 92 ? -30.437 -1.387 22.864 1.00 30.52 92 ASP A N 1
ATOM 719 C CA . ASP A 1 92 ? -30.643 -1.259 21.434 1.00 30.52 92 ASP A CA 1
ATOM 720 C C . ASP A 1 92 ? -29.444 -1.971 20.803 1.00 30.52 92 ASP A C 1
ATOM 722 O O . ASP A 1 92 ? -28.276 -1.766 21.141 1.00 30.52 92 ASP A O 1
ATOM 726 N N . SER A 1 93 ? -29.739 -2.931 19.946 1.00 32.44 93 SER A N 1
ATOM 727 C CA . SER A 1 93 ? -28.761 -3.596 19.096 1.00 32.44 93 SER A CA 1
ATOM 728 C C . SER A 1 93 ? -27.772 -2.574 18.528 1.00 32.44 93 SER A C 1
ATOM 730 O O . SER A 1 93 ? -28.216 -1.610 17.911 1.00 32.44 93 SER A O 1
ATOM 732 N N . VAL A 1 94 ? -26.456 -2.772 18.680 1.00 39.03 94 VAL A N 1
ATOM 733 C CA . VAL A 1 94 ? -25.476 -1.917 17.975 1.00 39.03 94 VAL A CA 1
ATOM 734 C C . VAL A 1 94 ? -25.556 -0.438 18.426 1.00 39.03 94 VAL A C 1
ATOM 736 O O . VAL A 1 94 ? -25.499 0.497 17.631 1.00 39.03 94 VAL A O 1
ATOM 739 N N . LEU A 1 95 ? -25.736 -0.190 19.724 1.00 28.86 95 LEU A N 1
ATOM 740 C CA . LEU A 1 95 ? -25.862 1.166 20.261 1.00 28.86 95 LEU A CA 1
ATOM 741 C C . LEU A 1 95 ? -24.619 2.043 20.018 1.00 28.86 95 LEU A C 1
ATOM 743 O O . LEU A 1 95 ? -23.598 1.916 20.681 1.00 28.86 95 LEU A O 1
ATOM 747 N N . TYR A 1 96 ? -24.827 3.065 19.183 1.00 37.72 96 TYR A N 1
ATOM 748 C CA . TYR A 1 96 ? -24.389 4.448 19.430 1.00 37.72 96 TYR A CA 1
ATOM 749 C C . TYR A 1 96 ? -22.992 4.922 18.986 1.00 37.72 96 TYR A C 1
ATOM 751 O O . TYR A 1 96 ? -22.527 5.949 19.481 1.00 37.72 96 TYR A O 1
ATOM 759 N N . ARG A 1 97 ? -22.412 4.363 17.911 1.00 40.88 97 ARG A N 1
ATOM 760 C CA . ARG A 1 97 ? -21.298 5.032 17.184 1.00 40.88 97 ARG A CA 1
ATOM 761 C C . ARG A 1 97 ? -21.647 6.438 16.646 1.00 40.88 97 ARG A C 1
ATOM 763 O O . ARG A 1 97 ? -20.759 7.182 16.256 1.00 40.88 97 ARG A O 1
ATOM 770 N N . SER A 1 98 ? -22.922 6.845 16.652 1.00 36.53 98 SER A N 1
ATOM 771 C CA . SER A 1 98 ? -23.356 8.170 16.184 1.00 36.53 98 SER A CA 1
ATOM 772 C C . SER A 1 98 ? -23.812 9.151 17.275 1.00 36.53 98 SER A C 1
ATOM 774 O O . SER A 1 98 ? -24.238 10.251 16.923 1.00 36.53 98 SER A O 1
ATOM 776 N N . LYS A 1 99 ? -23.764 8.806 18.576 1.00 37.75 99 LYS A N 1
ATOM 777 C CA . LYS A 1 99 ? -24.198 9.722 19.662 1.00 37.75 99 LYS A CA 1
ATOM 778 C C . LYS A 1 99 ? -23.508 9.542 21.030 1.00 37.75 99 LYS A C 1
ATOM 780 O O . LYS A 1 99 ? -23.980 10.112 22.015 1.00 37.75 99 LYS A O 1
ATOM 785 N N . LEU A 1 100 ? -22.379 8.840 21.130 1.00 47.47 100 LEU A N 1
ATOM 786 C CA . LEU A 1 100 ? -21.397 9.212 22.159 1.00 47.47 100 LEU A CA 1
ATOM 787 C C . LEU A 1 100 ? -20.815 10.572 21.750 1.00 47.47 100 LEU A C 1
ATOM 789 O O . LEU A 1 100 ? -20.650 10.843 20.560 1.00 47.47 100 LEU A O 1
ATOM 793 N N . SER A 1 101 ? -20.600 11.497 22.693 1.00 49.97 101 SER A N 1
ATOM 794 C CA . SER A 1 101 ? -19.986 12.770 22.300 1.00 49.97 101 SER A CA 1
ATOM 795 C C . SER A 1 101 ? -18.612 12.465 21.703 1.00 49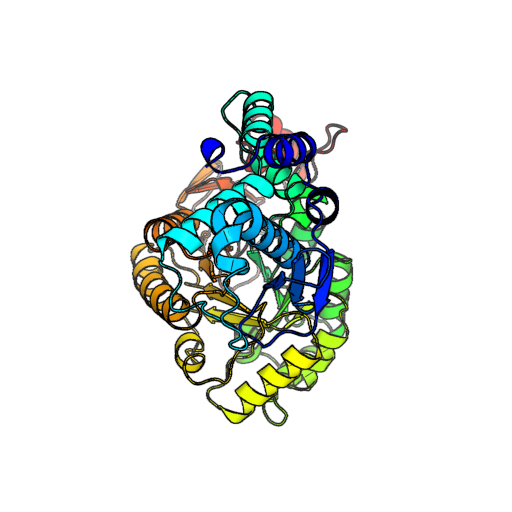.97 101 SER A C 1
ATOM 797 O O . SER A 1 101 ? -17.927 11.570 22.196 1.00 49.97 101 SER A O 1
ATOM 799 N N . SER A 1 102 ? -18.185 13.221 20.689 1.00 57.50 102 SER A N 1
ATOM 800 C CA . SER A 1 102 ? -16.838 13.109 20.101 1.00 57.50 102 SER A CA 1
ATOM 801 C C . SER A 1 102 ? -15.726 13.064 21.157 1.00 57.50 102 SER A C 1
ATOM 803 O O . SER A 1 102 ? -14.666 12.494 20.933 1.00 57.50 102 SER A O 1
ATOM 805 N N . LYS A 1 103 ? -15.992 13.625 22.342 1.00 58.34 103 LYS A N 1
ATOM 806 C CA . LYS A 1 103 ? -15.115 13.596 23.506 1.00 58.34 103 LYS A CA 1
ATOM 807 C C . LYS A 1 103 ? -14.943 12.204 24.134 1.00 58.34 103 LYS A C 1
ATOM 809 O O . LYS A 1 103 ? -13.838 11.905 24.552 1.00 58.34 103 LYS A O 1
ATOM 814 N N . ILE A 1 104 ? -15.984 11.374 24.229 1.00 65.50 104 ILE A N 1
ATOM 815 C CA . ILE A 1 104 ? -15.888 10.032 24.842 1.00 65.50 104 ILE A CA 1
ATOM 816 C C . ILE A 1 104 ? -15.090 9.089 23.941 1.00 65.50 104 ILE A C 1
ATOM 818 O O . ILE A 1 104 ? -14.145 8.463 24.403 1.00 65.50 104 ILE A O 1
ATOM 822 N N . GLU A 1 105 ? -15.412 9.068 22.650 1.00 60.19 105 GLU A N 1
ATOM 823 C CA . GLU A 1 105 ? -14.656 8.303 21.652 1.00 60.19 105 GLU A CA 1
ATOM 824 C C . GLU A 1 105 ? -13.192 8.759 21.592 1.00 60.19 105 GLU A C 1
ATOM 826 O O . GLU A 1 105 ? -12.280 7.939 21.580 1.00 60.19 105 GLU A O 1
ATOM 831 N N . ALA A 1 106 ? -12.935 10.072 21.647 1.00 55.56 106 ALA A N 1
ATOM 832 C CA . ALA A 1 106 ? -11.571 10.595 21.712 1.00 55.56 106 ALA A CA 1
ATOM 833 C C . ALA A 1 106 ? -10.832 10.192 23.003 1.00 55.56 106 ALA A C 1
ATOM 835 O O . ALA A 1 106 ? -9.627 9.943 22.967 1.00 55.56 106 ALA A O 1
ATOM 836 N N . GLU A 1 107 ? -11.525 10.126 24.146 1.00 65.69 107 GLU A N 1
ATOM 837 C CA . GLU A 1 107 ? -10.958 9.648 25.414 1.00 65.69 107 GLU A CA 1
ATOM 838 C C . GLU A 1 107 ? -10.592 8.157 25.337 1.00 65.69 107 GLU A C 1
ATOM 840 O O . GLU A 1 107 ? -9.481 7.787 25.730 1.00 65.69 107 GLU A O 1
ATOM 845 N N . ALA A 1 108 ? -11.477 7.327 24.777 1.00 65.81 108 ALA A N 1
ATOM 846 C CA . ALA A 1 108 ? -11.240 5.900 24.576 1.00 65.81 108 ALA A CA 1
ATOM 847 C C . ALA A 1 108 ? -10.120 5.636 23.561 1.00 65.81 108 ALA A C 1
ATOM 849 O O . ALA A 1 108 ? -9.203 4.877 23.860 1.00 65.81 108 ALA A O 1
ATOM 850 N N . ASN A 1 109 ? -10.111 6.330 22.420 1.00 62.50 109 ASN A N 1
ATOM 851 C CA . ASN A 1 109 ? -9.033 6.246 21.429 1.00 62.50 109 ASN A CA 1
ATOM 852 C C . ASN A 1 109 ? -7.678 6.619 22.026 1.00 62.50 109 ASN A C 1
ATOM 854 O O . ASN A 1 109 ? -6.693 5.914 21.820 1.00 62.50 109 ASN A O 1
ATOM 858 N N . LYS A 1 110 ? -7.624 7.702 22.811 1.00 67.81 110 LYS A N 1
ATOM 859 C CA . LYS A 1 110 ? -6.377 8.143 23.437 1.00 67.81 110 LYS A CA 1
ATOM 860 C C . LYS A 1 110 ? -5.843 7.123 24.442 1.00 67.81 110 LYS A C 1
ATOM 862 O O . LYS A 1 110 ? -4.644 6.867 24.453 1.00 67.81 110 LYS A O 1
ATOM 867 N N . LEU A 1 111 ? -6.701 6.549 25.287 1.00 75.19 111 LEU A N 1
ATOM 868 C CA . LEU A 1 111 ? -6.267 5.522 26.238 1.00 75.19 111 LEU A CA 1
ATOM 869 C C . LEU A 1 111 ? -5.983 4.177 25.546 1.00 75.19 111 LEU A C 1
ATOM 871 O O . LEU A 1 111 ? -5.035 3.506 25.929 1.00 75.19 111 LEU A O 1
ATOM 875 N N . GLY A 1 112 ? -6.732 3.805 24.506 1.00 72.56 112 GLY A N 1
ATOM 876 C CA . GLY A 1 112 ? -6.461 2.618 23.689 1.00 72.56 112 GLY A CA 1
ATOM 877 C C . GLY A 1 112 ? -5.092 2.686 23.009 1.00 72.56 112 GLY A C 1
ATOM 878 O O . GLY A 1 112 ? -4.331 1.721 23.058 1.00 72.56 112 GLY A O 1
ATOM 879 N N . ALA A 1 113 ? -4.731 3.856 22.472 1.00 67.81 113 ALA A N 1
ATOM 880 C CA . ALA A 1 113 ? -3.394 4.113 21.943 1.00 67.81 113 ALA A CA 1
ATOM 881 C C . ALA A 1 113 ? -2.314 4.012 23.034 1.00 67.81 113 ALA A C 1
ATOM 883 O O . ALA A 1 113 ? -1.317 3.335 22.820 1.00 67.81 113 ALA A O 1
ATOM 884 N N . GLU A 1 114 ? -2.535 4.599 24.216 1.00 78.81 114 GLU A N 1
ATOM 885 C CA . GLU A 1 114 ? -1.607 4.498 25.359 1.00 78.81 114 GLU A CA 1
ATOM 886 C C . GLU A 1 114 ? -1.443 3.049 25.862 1.00 78.81 114 GLU A C 1
ATOM 888 O O . GLU A 1 114 ? -0.365 2.660 26.297 1.00 78.81 114 GLU A O 1
ATOM 893 N N . ILE A 1 115 ? -2.489 2.220 25.791 1.00 79.00 115 ILE A N 1
ATOM 894 C CA . ILE A 1 115 ? -2.411 0.789 26.128 1.00 79.00 115 ILE A CA 1
ATOM 895 C C . ILE A 1 115 ? -1.555 0.038 25.103 1.00 79.00 115 ILE A C 1
ATOM 897 O O . ILE A 1 115 ? -0.774 -0.837 25.470 1.00 79.00 115 ILE A O 1
ATOM 901 N N . VAL A 1 116 ? -1.721 0.339 23.814 1.00 75.19 116 VAL A N 1
ATOM 902 C CA . VAL A 1 116 ? -0.998 -0.336 22.726 1.00 75.19 116 VAL A CA 1
ATOM 903 C C . VAL A 1 116 ? 0.461 0.118 22.650 1.00 75.19 116 VAL A C 1
ATOM 905 O O . VAL A 1 116 ? 1.329 -0.730 22.419 1.00 75.19 116 VAL A O 1
ATOM 908 N N . MET A 1 117 ? 0.705 1.407 22.904 1.00 72.12 117 MET A N 1
ATOM 909 C CA . MET A 1 117 ? 1.998 2.096 22.900 1.00 72.12 117 MET A CA 1
ATOM 910 C C . MET A 1 117 ? 2.192 2.900 24.201 1.00 72.12 117 MET A C 1
ATOM 912 O O . MET A 1 117 ? 1.981 4.116 24.218 1.00 72.12 117 MET A O 1
ATOM 916 N N . PRO A 1 118 ? 2.607 2.256 25.306 1.00 78.88 118 PRO A N 1
ATOM 917 C CA . PRO A 1 118 ? 2.785 2.940 26.583 1.00 78.88 118 PRO A CA 1
ATOM 918 C C . PRO A 1 118 ? 3.864 4.018 26.515 1.00 78.88 118 PRO A C 1
ATOM 920 O O . PRO A 1 118 ? 5.006 3.740 26.145 1.00 78.88 118 PRO A O 1
ATOM 923 N N . SER A 1 119 ? 3.542 5.234 26.957 1.00 74.00 119 SER A N 1
ATOM 924 C CA . SER A 1 119 ? 4.459 6.381 26.944 1.00 74.00 119 SER A CA 1
ATOM 925 C C . SER A 1 119 ? 5.768 6.116 27.691 1.00 74.00 119 SER A C 1
ATOM 927 O O . SER A 1 119 ? 6.821 6.595 27.271 1.00 74.00 119 SER A O 1
ATOM 929 N N . GLY A 1 120 ? 5.738 5.311 28.759 1.00 77.19 120 GLY A N 1
ATOM 930 C CA . GLY A 1 120 ? 6.935 4.873 29.479 1.00 77.19 120 GLY A CA 1
ATOM 931 C C . GLY A 1 120 ? 7.854 3.990 28.630 1.00 77.19 120 GLY A C 1
ATOM 932 O O . GLY A 1 120 ? 9.063 4.213 28.618 1.00 77.19 120 GLY A O 1
ATOM 933 N N . ALA A 1 121 ? 7.291 3.037 27.881 1.00 70.94 121 ALA A N 1
ATOM 934 C CA . ALA A 1 121 ? 8.050 2.175 26.975 1.00 70.94 121 ALA A CA 1
ATOM 935 C C . ALA A 1 121 ? 8.602 2.970 25.783 1.00 70.94 121 ALA A C 1
ATOM 937 O O . ALA A 1 121 ? 9.779 2.844 25.457 1.00 70.94 121 ALA A O 1
ATOM 938 N N . VAL A 1 122 ? 7.789 3.865 25.211 1.00 67.88 122 VAL A N 1
ATOM 939 C CA . VAL A 1 122 ? 8.211 4.785 24.143 1.00 67.88 122 VAL A CA 1
ATOM 940 C C . VAL A 1 122 ? 9.342 5.698 24.629 1.00 67.88 122 VAL A C 1
ATOM 942 O O . VAL A 1 122 ? 10.362 5.823 23.963 1.00 67.88 122 VAL A O 1
ATOM 945 N N . SER A 1 123 ? 9.222 6.285 25.823 1.00 73.50 123 SER A N 1
ATOM 946 C CA . SER A 1 123 ? 10.259 7.160 26.393 1.00 73.50 123 SER A CA 1
ATOM 947 C C . SER A 1 123 ? 11.556 6.403 26.688 1.00 73.50 123 SER A C 1
ATOM 949 O O . SER A 1 123 ? 12.642 6.941 26.485 1.00 73.50 123 SER A O 1
ATOM 951 N N . GLN A 1 124 ? 11.465 5.152 27.153 1.00 72.38 124 GLN A N 1
ATOM 952 C CA . GLN A 1 124 ? 12.636 4.295 27.349 1.00 72.38 124 GLN A CA 1
ATOM 953 C C . GLN A 1 124 ? 13.314 3.951 26.024 1.00 72.38 124 GLN A C 1
ATOM 955 O O . GLN A 1 124 ? 14.539 4.007 25.958 1.00 72.38 124 GLN A O 1
ATOM 960 N N . ALA A 1 125 ? 12.544 3.637 24.981 1.00 66.38 125 ALA A N 1
ATOM 961 C CA . ALA A 1 125 ? 13.076 3.397 23.645 1.00 66.38 125 ALA A CA 1
ATOM 962 C C . ALA A 1 125 ? 13.779 4.646 23.092 1.00 66.38 125 ALA A C 1
ATOM 964 O O . ALA A 1 125 ? 14.953 4.576 22.747 1.00 66.38 125 ALA A O 1
ATOM 965 N N . ILE A 1 126 ? 13.131 5.815 23.162 1.00 67.25 126 ILE A N 1
ATOM 966 C CA . ILE A 1 126 ? 13.722 7.112 22.789 1.00 67.25 126 ILE A CA 1
ATOM 967 C C . ILE A 1 126 ? 15.012 7.388 23.576 1.00 67.25 126 ILE A C 1
ATOM 969 O O . ILE A 1 126 ? 15.992 7.879 23.024 1.00 67.25 126 ILE A O 1
ATOM 973 N N . SER A 1 127 ? 15.042 7.071 24.873 1.00 74.75 127 SER A N 1
ATOM 974 C CA . SER A 1 127 ? 16.242 7.257 25.694 1.00 74.75 127 SER A CA 1
ATOM 975 C C . SER A 1 127 ? 17.368 6.284 25.337 1.00 74.75 127 SER A C 1
ATOM 977 O O . SER A 1 127 ? 18.531 6.666 25.458 1.00 74.75 127 SER A O 1
ATOM 979 N N . ARG A 1 128 ? 17.055 5.042 24.940 1.00 72.19 128 ARG A N 1
ATOM 980 C CA . ARG A 1 128 ? 18.049 4.069 24.449 1.00 72.19 128 ARG A CA 1
ATOM 981 C C . ARG A 1 128 ? 18.647 4.523 23.120 1.00 72.19 128 ARG A C 1
ATOM 983 O O . ARG A 1 128 ? 19.856 4.423 22.958 1.00 72.19 128 ARG A O 1
ATOM 990 N N . ALA A 1 129 ? 17.828 5.145 22.280 1.00 64.44 129 ALA A N 1
ATOM 991 C CA . ALA A 1 129 ? 18.210 5.827 21.048 1.00 64.44 129 ALA A CA 1
ATOM 992 C C . ALA A 1 129 ? 18.939 7.179 21.264 1.00 64.44 129 ALA A C 1
ATOM 994 O O . ALA A 1 129 ? 19.037 8.017 20.372 1.00 64.44 129 ALA A O 1
ATOM 995 N N . GLY A 1 130 ? 19.411 7.476 22.481 1.00 73.69 130 GLY A N 1
ATOM 996 C CA . GLY A 1 130 ? 20.157 8.709 22.764 1.00 73.69 130 GLY A CA 1
ATOM 997 C C . GLY A 1 130 ? 19.325 10.001 22.748 1.00 73.69 130 GLY A C 1
ATOM 998 O O . GLY A 1 130 ? 19.896 11.091 22.740 1.00 73.69 130 GLY A O 1
ATOM 999 N N . GLY A 1 131 ? 17.991 9.908 22.779 1.00 69.44 131 GLY A N 1
ATOM 1000 C CA . GLY A 1 131 ? 17.068 11.046 22.861 1.00 69.44 131 GLY A CA 1
ATOM 1001 C C . GLY A 1 131 ? 16.677 11.672 21.520 1.00 69.44 131 GLY A C 1
ATOM 1002 O O . GLY A 1 131 ? 15.791 12.522 21.498 1.00 69.44 131 GLY A O 1
ATOM 1003 N N . ASN A 1 132 ? 17.293 11.234 20.422 1.00 62.41 132 ASN A N 1
ATOM 1004 C CA . ASN A 1 132 ? 16.941 11.598 19.053 1.00 62.41 132 ASN A CA 1
ATOM 1005 C C . ASN A 1 132 ? 16.848 10.300 18.245 1.00 62.41 132 ASN A C 1
ATOM 1007 O O . ASN A 1 132 ? 17.835 9.956 17.597 1.00 62.41 132 ASN A O 1
ATOM 1011 N N . PRO A 1 133 ? 15.717 9.574 18.327 1.00 60.12 133 PRO A N 1
ATOM 1012 C CA . PRO A 1 133 ? 15.550 8.339 17.580 1.00 60.12 133 PRO A CA 1
ATOM 1013 C C . PRO A 1 133 ? 15.684 8.643 16.096 1.00 60.12 133 PRO A C 1
ATOM 1015 O O . PRO A 1 133 ? 15.042 9.573 15.590 1.00 60.12 133 PRO A O 1
ATOM 1018 N N . ASP A 1 134 ? 16.550 7.894 15.429 1.00 50.84 134 ASP A N 1
ATOM 1019 C CA . ASP A 1 134 ? 16.536 7.864 13.982 1.00 50.84 134 ASP A CA 1
ATOM 1020 C C . ASP A 1 134 ? 15.447 6.898 13.505 1.00 50.84 134 ASP A C 1
ATOM 1022 O O . ASP A 1 134 ? 14.643 6.364 14.272 1.00 50.84 134 ASP A O 1
ATOM 1026 N N . ASP A 1 135 ? 15.335 6.745 12.200 1.00 46.31 135 ASP A N 1
ATOM 1027 C CA . ASP A 1 135 ? 14.255 5.968 11.628 1.00 46.31 135 ASP A CA 1
ATOM 1028 C C . ASP A 1 135 ? 14.390 4.450 11.849 1.00 46.31 135 ASP A C 1
ATOM 1030 O O . ASP A 1 135 ? 13.381 3.751 11.782 1.00 46.31 135 ASP A O 1
ATOM 1034 N N . GLU A 1 136 ? 15.589 3.936 12.152 1.00 49.22 136 GLU A N 1
ATOM 1035 C CA . GLU A 1 136 ? 15.794 2.532 12.534 1.00 49.22 136 GLU A CA 1
ATOM 1036 C C . GLU A 1 136 ? 15.240 2.287 13.937 1.00 49.22 136 GLU A C 1
ATOM 1038 O O . GLU A 1 136 ? 14.472 1.345 14.141 1.00 49.22 136 GLU A O 1
ATOM 1043 N N . ASP A 1 137 ? 15.523 3.203 14.868 1.00 55.50 137 ASP A N 1
ATOM 1044 C CA . ASP A 1 137 ? 14.945 3.172 16.211 1.00 55.50 137 ASP A CA 1
ATOM 1045 C C . ASP A 1 137 ? 13.409 3.223 16.156 1.00 55.50 137 ASP A C 1
ATOM 1047 O O . ASP A 1 137 ? 12.727 2.536 16.919 1.00 55.50 137 ASP A O 1
ATOM 1051 N N . VAL A 1 138 ? 12.846 4.030 15.246 1.00 53.03 138 VAL A N 1
ATOM 1052 C CA . VAL A 1 138 ? 11.392 4.145 15.053 1.00 53.03 138 VAL A CA 1
ATOM 1053 C C . VAL A 1 138 ? 10.809 2.870 14.448 1.00 53.03 138 VAL A C 1
ATOM 1055 O O . VAL A 1 138 ? 9.807 2.383 14.970 1.00 53.03 138 VAL A O 1
ATOM 1058 N N . ALA A 1 139 ? 11.438 2.295 13.422 1.00 50.00 139 ALA A N 1
ATOM 1059 C CA . ALA A 1 139 ? 10.968 1.070 12.777 1.00 50.00 139 ALA A CA 1
ATOM 1060 C C . ALA A 1 139 ? 11.089 -0.160 13.692 1.00 50.00 139 ALA A C 1
ATOM 1062 O O . ALA A 1 139 ? 10.185 -1.000 13.735 1.00 50.00 139 ALA A O 1
ATOM 1063 N N . GLU A 1 140 ? 12.171 -0.268 14.470 1.00 56.97 140 GLU A N 1
ATOM 1064 C CA . GLU A 1 140 ? 12.323 -1.306 15.491 1.00 56.97 140 GLU A CA 1
ATOM 1065 C C . GLU A 1 140 ? 11.235 -1.155 16.557 1.00 56.97 140 GLU A C 1
ATOM 1067 O O . GLU A 1 140 ? 10.562 -2.125 16.911 1.00 56.97 140 GLU A O 1
ATOM 1072 N N . LEU A 1 141 ? 10.998 0.073 17.020 1.00 61.53 141 LEU A N 1
ATOM 1073 C CA . LEU A 1 141 ? 9.960 0.374 17.994 1.00 61.53 141 LEU A CA 1
ATOM 1074 C C . LEU A 1 141 ? 8.562 0.046 17.448 1.00 61.53 141 LEU A C 1
ATOM 1076 O O . LEU A 1 141 ? 7.768 -0.617 18.115 1.00 61.53 141 LEU A O 1
ATOM 1080 N N . ALA A 1 142 ? 8.260 0.443 16.216 1.00 54.44 142 ALA A N 1
ATOM 1081 C CA . ALA A 1 142 ? 7.006 0.154 15.538 1.00 54.44 142 ALA A CA 1
ATOM 1082 C C . ALA A 1 142 ? 6.798 -1.344 15.302 1.00 54.44 142 ALA A C 1
ATOM 1084 O O . ALA A 1 142 ? 5.690 -1.837 15.508 1.00 54.44 142 ALA A O 1
ATOM 1085 N N . SER A 1 143 ? 7.854 -2.088 14.977 1.00 54.53 143 SER A N 1
ATOM 1086 C CA . SER A 1 143 ? 7.838 -3.551 14.897 1.00 54.53 143 SER A CA 1
ATOM 1087 C C . SER A 1 143 ? 7.592 -4.197 16.268 1.00 54.53 143 SER A C 1
ATOM 1089 O O . SER A 1 143 ? 6.714 -5.053 16.397 1.00 54.53 143 SER A O 1
ATOM 1091 N N . GLN A 1 144 ? 8.248 -3.712 17.334 1.00 56.72 144 GLN A N 1
ATOM 1092 C CA . GLN A 1 144 ? 7.973 -4.120 18.723 1.00 56.72 144 GLN A CA 1
ATOM 1093 C C . GLN A 1 144 ? 6.510 -3.846 19.130 1.00 56.72 144 GLN A C 1
ATOM 1095 O O . GLN A 1 144 ? 5.961 -4.542 19.992 1.00 56.72 144 GLN A O 1
ATOM 1100 N N . PHE A 1 145 ? 5.863 -2.863 18.494 1.00 53.25 145 PHE A N 1
ATOM 1101 C CA . PHE A 1 145 ? 4.455 -2.515 18.691 1.00 53.25 145 PHE A CA 1
ATOM 1102 C C . PHE A 1 145 ? 3.478 -3.120 17.661 1.00 53.25 145 PHE A C 1
ATOM 1104 O O . PHE A 1 145 ? 2.267 -3.081 17.915 1.00 53.25 145 PHE A O 1
ATOM 1111 N N . GLY A 1 146 ? 3.967 -3.726 16.572 1.00 47.53 146 GLY A N 1
ATOM 1112 C CA . GLY A 1 146 ? 3.185 -4.347 15.496 1.00 47.53 146 GLY A CA 1
ATOM 1113 C C . GLY A 1 146 ? 2.518 -3.370 14.515 1.00 47.53 146 GLY A C 1
ATOM 1114 O O . GLY A 1 146 ? 1.366 -3.594 14.147 1.00 47.53 146 GLY A O 1
ATOM 1115 N N . LEU A 1 147 ? 3.185 -2.275 14.134 1.00 52.19 147 LEU A N 1
ATOM 1116 C CA . LEU A 1 147 ? 2.661 -1.257 13.208 1.00 52.19 147 LEU A CA 1
ATOM 1117 C C . LEU A 1 147 ? 3.212 -1.435 11.780 1.00 52.19 147 LEU A C 1
ATOM 1119 O O . LEU A 1 147 ? 4.383 -1.758 11.595 1.00 52.19 147 LEU A O 1
ATOM 1123 N N . ARG A 1 148 ? 2.367 -1.188 10.768 1.00 60.06 148 ARG A N 1
ATOM 1124 C CA . ARG A 1 148 ? 2.777 -1.049 9.358 1.00 60.06 148 ARG A CA 1
ATOM 1125 C C . ARG A 1 148 ? 3.149 0.406 9.094 1.00 60.06 148 ARG A C 1
ATOM 1127 O O . ARG A 1 148 ? 2.386 1.293 9.468 1.00 60.06 148 ARG A O 1
ATOM 1134 N N . GLU A 1 149 ? 4.281 0.652 8.442 1.00 68.06 149 GLU A N 1
ATOM 1135 C CA . GLU A 1 149 ? 4.814 2.018 8.307 1.00 68.06 149 GLU A CA 1
ATOM 1136 C C . GLU A 1 149 ? 4.914 2.509 6.862 1.00 68.06 149 GLU A C 1
ATOM 1138 O O . GLU A 1 149 ? 4.821 3.715 6.609 1.00 68.06 149 GLU A O 1
ATOM 1143 N N . TYR A 1 150 ? 5.097 1.592 5.909 1.00 79.75 150 TYR A N 1
ATOM 1144 C CA . TYR A 1 150 ? 5.439 1.954 4.538 1.00 79.75 150 TYR A CA 1
ATOM 1145 C C . TYR A 1 150 ? 4.874 0.972 3.502 1.00 79.75 150 TYR A C 1
ATOM 1147 O O . TYR A 1 150 ? 4.963 -0.252 3.635 1.00 79.75 150 TYR A O 1
ATOM 1155 N N . VAL A 1 151 ? 4.296 1.537 2.439 1.00 89.62 151 VAL A N 1
ATOM 1156 C CA . VAL A 1 151 ? 3.718 0.810 1.302 1.00 89.62 151 VAL A CA 1
ATOM 1157 C C . VAL A 1 151 ? 4.494 1.140 0.019 1.00 89.62 151 VAL A C 1
ATOM 1159 O O . VAL A 1 151 ? 4.197 2.144 -0.638 1.00 89.62 151 VAL A O 1
ATOM 1162 N N . PRO A 1 152 ? 5.482 0.314 -0.373 1.00 89.06 152 PRO A N 1
ATOM 1163 C CA . PRO A 1 152 ? 6.158 0.462 -1.658 1.00 89.06 152 PRO A CA 1
ATOM 1164 C C . PRO A 1 152 ? 5.330 -0.124 -2.809 1.00 89.06 152 PRO A C 1
ATOM 1166 O O . PRO A 1 152 ? 4.900 -1.281 -2.753 1.00 89.06 152 PRO A O 1
ATOM 1169 N N . LEU A 1 153 ? 5.174 0.631 -3.900 1.00 92.94 153 LEU A N 1
ATOM 1170 C CA . LEU A 1 153 ? 4.707 0.094 -5.180 1.00 92.94 153 LEU A CA 1
ATOM 1171 C C . LEU A 1 153 ? 5.899 -0.450 -5.977 1.00 92.94 153 LEU A C 1
ATOM 1173 O O . LEU A 1 153 ? 6.698 0.307 -6.528 1.00 92.94 153 LEU A O 1
ATOM 1177 N N . LEU A 1 154 ? 5.989 -1.774 -6.076 1.00 88.25 154 LEU A N 1
ATOM 1178 C CA . LEU A 1 154 ? 7.084 -2.478 -6.734 1.00 88.25 154 LEU A CA 1
ATOM 1179 C C . LEU A 1 154 ? 6.621 -3.068 -8.057 1.00 88.25 154 LEU A C 1
ATOM 1181 O O . LEU A 1 154 ? 5.612 -3.762 -8.138 1.00 88.25 154 LEU A O 1
ATOM 1185 N N . LYS A 1 155 ? 7.387 -2.863 -9.120 1.00 87.06 155 LYS A N 1
ATOM 1186 C CA . LYS A 1 155 ? 7.222 -3.657 -10.340 1.00 87.06 155 LYS A CA 1
ATOM 1187 C C . LYS A 1 155 ? 7.827 -5.042 -10.132 1.00 87.06 155 LYS A C 1
ATOM 1189 O O . LYS A 1 155 ? 8.721 -5.225 -9.319 1.00 87.06 155 LYS A O 1
ATOM 1194 N N . THR A 1 156 ? 7.407 -6.025 -10.921 1.00 87.19 156 THR A N 1
ATOM 1195 C CA . THR A 1 156 ? 8.001 -7.373 -10.863 1.00 87.19 156 THR A CA 1
ATOM 1196 C C . THR A 1 156 ? 9.271 -7.505 -11.706 1.00 87.19 156 THR A C 1
ATOM 1198 O O . THR A 1 156 ? 9.438 -8.517 -12.376 1.00 87.19 156 THR A O 1
ATOM 1201 N N . GLY A 1 157 ? 10.114 -6.471 -11.777 1.00 75.94 157 GLY A N 1
ATOM 1202 C CA . GLY A 1 157 ? 11.395 -6.528 -12.488 1.00 75.94 157 GLY A CA 1
ATOM 1203 C C . GLY A 1 157 ? 12.487 -7.198 -11.652 1.00 75.94 157 GLY A C 1
ATOM 1204 O O . GLY A 1 157 ? 12.305 -7.434 -10.461 1.00 75.94 157 GLY A O 1
ATOM 1205 N N . VAL A 1 158 ? 13.623 -7.526 -12.280 1.00 72.19 158 VAL A N 1
ATOM 1206 C CA . VAL A 1 158 ? 14.765 -8.153 -11.583 1.00 72.19 158 VAL A CA 1
ATOM 1207 C C . VAL A 1 158 ? 15.213 -7.277 -10.417 1.00 72.19 158 VAL A C 1
ATOM 1209 O O . VAL A 1 158 ? 15.261 -7.742 -9.287 1.00 72.19 158 VAL A O 1
ATOM 1212 N N . ALA A 1 159 ? 15.495 -6.005 -10.690 1.00 66.31 159 ALA A N 1
ATOM 1213 C CA . ALA A 1 159 ? 16.049 -5.096 -9.700 1.00 66.31 159 ALA A CA 1
ATOM 1214 C C . ALA A 1 159 ? 15.098 -4.865 -8.523 1.00 66.31 159 ALA A C 1
ATOM 1216 O O . ALA A 1 159 ? 15.535 -4.937 -7.384 1.00 66.31 159 ALA A O 1
ATOM 1217 N N . GLU A 1 160 ? 13.803 -4.656 -8.770 1.00 76.69 160 GLU A N 1
ATOM 1218 C CA . GLU A 1 160 ? 12.826 -4.436 -7.701 1.00 76.69 160 GLU A CA 1
ATOM 1219 C C . GLU A 1 160 ? 12.614 -5.685 -6.830 1.00 76.69 160 GLU A C 1
ATOM 1221 O O . GLU A 1 160 ? 12.518 -5.580 -5.607 1.00 76.69 160 GLU A O 1
ATOM 1226 N N . LEU A 1 161 ? 12.554 -6.877 -7.440 1.00 78.81 161 LEU A N 1
ATOM 1227 C CA . LEU A 1 161 ? 12.367 -8.118 -6.687 1.00 78.81 161 LEU A CA 1
ATOM 1228 C C . LEU A 1 161 ? 13.608 -8.507 -5.892 1.00 78.81 161 LEU A C 1
ATOM 1230 O O . LEU A 1 161 ? 13.469 -8.970 -4.761 1.00 78.81 161 LEU A O 1
ATOM 1234 N N . GLU A 1 162 ? 14.801 -8.335 -6.462 1.00 71.31 162 GLU A N 1
ATOM 1235 C CA . GLU A 1 162 ? 16.030 -8.529 -5.702 1.00 71.31 162 GLU A CA 1
ATOM 1236 C C . GLU A 1 162 ? 16.091 -7.490 -4.578 1.00 71.31 162 GLU A C 1
ATOM 1238 O O . GLU A 1 162 ? 16.328 -7.882 -3.437 1.00 71.31 162 GLU A O 1
ATOM 1243 N N . ALA A 1 163 ? 15.819 -6.202 -4.858 1.00 66.75 163 ALA A N 1
ATOM 1244 C CA . ALA A 1 163 ? 15.867 -5.113 -3.870 1.00 66.75 163 ALA A CA 1
ATOM 1245 C C . ALA A 1 163 ? 15.072 -5.464 -2.613 1.00 66.75 163 ALA A C 1
ATOM 1247 O O . ALA A 1 163 ? 15.583 -5.355 -1.502 1.00 66.75 163 ALA A O 1
ATOM 1248 N N . TYR A 1 164 ? 13.850 -5.967 -2.799 1.00 77.50 164 TYR A N 1
ATOM 1249 C CA . TYR A 1 164 ? 13.022 -6.441 -1.697 1.00 77.50 164 TYR A CA 1
ATOM 1250 C C . TYR A 1 164 ? 13.615 -7.667 -0.981 1.00 77.50 164 TYR A C 1
ATOM 1252 O O . TYR A 1 164 ? 13.559 -7.747 0.246 1.00 77.50 164 TYR A O 1
ATOM 1260 N N . ARG A 1 165 ? 14.190 -8.638 -1.709 1.00 75.50 165 ARG A N 1
ATOM 1261 C CA . ARG A 1 165 ? 14.756 -9.857 -1.101 1.00 75.50 165 ARG A CA 1
ATOM 1262 C C . ARG A 1 165 ? 15.887 -9.570 -0.125 1.00 75.50 165 ARG A C 1
ATOM 1264 O O . ARG A 1 165 ? 15.922 -10.241 0.905 1.00 75.50 165 ARG A O 1
ATOM 1271 N N . ALA A 1 166 ? 16.769 -8.617 -0.427 1.00 68.62 166 ALA A N 1
ATOM 1272 C CA . ALA A 1 166 ? 17.892 -8.295 0.458 1.00 68.62 166 ALA A CA 1
ATOM 1273 C C . ALA A 1 166 ? 17.518 -7.423 1.659 1.00 68.62 166 ALA A C 1
ATOM 1275 O O . ALA A 1 166 ? 18.374 -7.181 2.504 1.00 68.62 166 ALA A O 1
ATOM 1276 N N . LEU A 1 167 ? 16.266 -6.968 1.768 1.00 66.62 167 LEU A N 1
ATOM 1277 C CA . LEU A 1 167 ? 15.817 -6.282 2.974 1.00 66.62 167 LEU A CA 1
ATOM 1278 C C . LEU A 1 167 ? 15.928 -7.204 4.192 1.00 66.62 167 LEU A C 1
ATOM 1280 O O . LEU A 1 167 ? 15.604 -8.396 4.119 1.00 66.62 167 LEU A O 1
ATOM 1284 N N . TYR A 1 168 ? 16.304 -6.627 5.333 1.00 60.19 168 TYR A N 1
ATOM 1285 C CA . TYR A 1 168 ? 16.278 -7.339 6.605 1.00 60.19 168 TYR A CA 1
ATOM 1286 C C . TYR A 1 168 ? 14.866 -7.837 6.940 1.00 60.19 168 TYR A C 1
ATOM 1288 O O . TYR A 1 168 ? 13.882 -7.156 6.632 1.00 60.19 168 TYR A O 1
ATOM 1296 N N . PRO A 1 169 ? 14.734 -8.986 7.628 1.00 69.06 169 PRO A N 1
ATOM 1297 C CA . PRO A 1 169 ? 13.434 -9.495 8.065 1.00 69.06 169 PRO A CA 1
ATOM 1298 C C . PRO A 1 169 ? 12.627 -8.497 8.912 1.00 69.06 169 PRO A C 1
ATOM 1300 O O . PRO A 1 169 ? 11.402 -8.435 8.795 1.00 69.06 169 PRO A O 1
ATOM 1303 N N . SER A 1 170 ? 13.305 -7.691 9.739 1.00 58.12 170 SER A N 1
ATOM 1304 C CA . SER A 1 170 ? 12.689 -6.626 10.543 1.00 58.12 170 SER A CA 1
ATOM 1305 C C . SER A 1 170 ? 12.027 -5.567 9.662 1.00 58.12 170 SER A C 1
ATOM 1307 O O . SER A 1 170 ? 10.859 -5.250 9.870 1.00 58.12 170 SER A O 1
ATOM 1309 N N . VAL A 1 171 ? 12.733 -5.104 8.627 1.00 63.84 171 VAL A N 1
ATOM 1310 C CA . VAL A 1 171 ? 12.213 -4.153 7.639 1.00 63.84 171 VAL A CA 1
ATOM 1311 C C . VAL A 1 171 ? 11.064 -4.784 6.863 1.00 63.84 171 VAL A C 1
ATOM 1313 O O . VAL A 1 171 ? 9.984 -4.215 6.824 1.00 63.84 171 VAL A O 1
ATOM 1316 N N . LYS A 1 172 ? 11.217 -6.001 6.322 1.00 73.88 172 LYS A N 1
ATOM 1317 C CA . LYS A 1 172 ? 10.124 -6.697 5.609 1.00 73.88 172 LYS A CA 1
ATOM 1318 C C . LYS A 1 172 ? 8.834 -6.787 6.435 1.00 73.88 172 LYS A C 1
ATOM 1320 O O . LYS A 1 172 ? 7.750 -6.754 5.861 1.00 73.88 172 LYS A O 1
ATOM 1325 N N . SER A 1 173 ? 8.949 -6.870 7.761 1.00 69.69 173 SER A N 1
ATOM 1326 C CA . SER A 1 173 ? 7.812 -6.940 8.685 1.00 69.69 173 SER A CA 1
ATOM 1327 C C . SER A 1 173 ? 7.099 -5.598 8.905 1.00 69.69 173 SER A C 1
ATOM 1329 O O . SER A 1 173 ? 5.922 -5.610 9.258 1.00 69.69 173 SER A O 1
ATOM 1331 N N . SER A 1 174 ? 7.763 -4.459 8.676 1.00 68.19 174 SER A N 1
ATOM 1332 C CA . SER A 1 174 ? 7.150 -3.121 8.746 1.00 68.19 174 SER A CA 1
ATOM 1333 C C . SER A 1 174 ? 6.589 -2.634 7.401 1.00 68.19 174 SER A C 1
ATOM 1335 O O . SER A 1 174 ? 5.894 -1.611 7.349 1.00 68.19 174 SER A O 1
ATOM 1337 N N . LEU A 1 175 ? 6.843 -3.377 6.314 1.00 78.44 175 LEU A N 1
ATOM 1338 C CA . LEU A 1 175 ? 6.372 -3.069 4.964 1.00 78.44 175 LEU A CA 1
ATOM 1339 C C . LEU A 1 175 ? 5.091 -3.813 4.594 1.00 78.44 175 LEU A C 1
ATOM 1341 O O . LEU A 1 175 ? 4.876 -4.964 4.966 1.00 78.44 175 LEU A O 1
ATOM 1345 N N . PHE A 1 176 ? 4.300 -3.189 3.724 1.00 88.50 176 PHE A N 1
ATOM 1346 C CA . PHE A 1 176 ? 3.276 -3.877 2.945 1.00 88.50 176 PHE A CA 1
ATOM 1347 C C . PHE A 1 176 ? 3.504 -3.595 1.452 1.00 88.50 176 PHE A C 1
ATOM 1349 O O . PHE A 1 176 ? 3.036 -2.578 0.936 1.00 88.50 176 PHE A O 1
ATOM 1356 N N . PRO A 1 177 ? 4.271 -4.435 0.733 1.00 93.56 177 PRO A N 1
ATOM 1357 C CA . PRO A 1 177 ? 4.567 -4.188 -0.671 1.00 93.56 177 PRO A CA 1
ATOM 1358 C C . PRO A 1 177 ? 3.338 -4.417 -1.551 1.00 93.56 177 PRO A C 1
ATOM 1360 O O . PRO A 1 177 ? 2.570 -5.359 -1.355 1.00 93.56 177 PRO A O 1
ATOM 1363 N N . VAL A 1 178 ? 3.184 -3.587 -2.579 1.00 96.88 178 VAL A N 1
ATOM 1364 C CA . VAL A 1 178 ? 2.214 -3.802 -3.656 1.00 96.88 178 VAL A CA 1
ATOM 1365 C C . VAL A 1 178 ? 2.980 -4.139 -4.925 1.00 96.88 178 VAL A C 1
ATOM 1367 O O . VAL A 1 178 ? 3.643 -3.281 -5.504 1.00 96.88 178 VAL A O 1
ATOM 1370 N N . PHE A 1 179 ? 2.889 -5.389 -5.378 1.00 96.31 179 PHE A N 1
ATOM 1371 C CA . PHE A 1 179 ? 3.525 -5.819 -6.618 1.00 96.31 179 PHE A CA 1
ATOM 1372 C C . PHE A 1 179 ? 2.624 -5.529 -7.817 1.00 96.31 179 PHE A C 1
ATOM 1374 O O . PHE A 1 179 ? 1.561 -6.123 -7.965 1.00 96.31 179 PHE A O 1
ATOM 1381 N N . SER A 1 180 ? 3.081 -4.653 -8.707 1.00 95.19 180 SER A N 1
ATOM 1382 C CA . SER A 1 180 ? 2.523 -4.423 -10.037 1.00 95.19 180 SER A CA 1
ATOM 1383 C C . SER A 1 180 ? 3.067 -5.474 -11.005 1.00 95.19 180 SER A C 1
ATOM 1385 O O . SER A 1 180 ? 4.173 -5.354 -11.552 1.00 95.19 180 SER A O 1
ATOM 1387 N N . ALA A 1 181 ? 2.310 -6.561 -11.145 1.00 96.38 181 ALA A N 1
ATOM 1388 C CA . ALA A 1 181 ? 2.709 -7.739 -11.893 1.00 96.38 181 ALA A CA 1
ATOM 1389 C C . ALA A 1 181 ? 2.628 -7.532 -13.405 1.00 96.38 181 ALA A C 1
ATOM 1391 O O . ALA A 1 181 ? 1.700 -6.912 -13.928 1.00 96.38 181 ALA A O 1
ATOM 1392 N N . ARG A 1 182 ? 3.610 -8.099 -14.112 1.00 93.81 182 ARG A N 1
ATOM 1393 C CA . ARG A 1 182 ? 3.691 -8.099 -15.576 1.00 93.81 182 ARG A CA 1
ATOM 1394 C C . ARG A 1 182 ? 4.523 -9.259 -16.115 1.00 93.81 182 ARG A C 1
ATOM 1396 O O . ARG A 1 182 ? 5.380 -9.772 -15.392 1.00 93.81 182 ARG A O 1
ATOM 1403 N N . PRO A 1 183 ? 4.331 -9.660 -17.382 1.00 93.50 183 PRO A N 1
ATOM 1404 C CA . PRO A 1 183 ? 5.184 -10.655 -18.021 1.00 93.50 183 PRO A CA 1
ATOM 1405 C C . PRO A 1 183 ? 6.646 -10.200 -18.080 1.00 93.50 183 PRO A C 1
ATOM 1407 O O . PRO A 1 183 ? 6.937 -9.069 -18.481 1.00 93.50 183 PRO A O 1
ATOM 1410 N N . TRP A 1 184 ? 7.572 -11.092 -17.724 1.00 89.69 184 TRP A N 1
ATOM 1411 C CA . TRP A 1 184 ? 9.005 -10.845 -17.890 1.00 89.69 184 TRP A CA 1
ATOM 1412 C C . TRP A 1 184 ? 9.410 -10.860 -19.370 1.00 89.69 184 TRP A C 1
ATOM 1414 O O . TRP A 1 184 ? 8.806 -11.585 -20.172 1.00 89.69 184 TRP A O 1
ATOM 1424 N N . PRO A 1 185 ? 10.458 -10.107 -19.758 1.00 82.62 185 PRO A N 1
ATOM 1425 C CA . PRO A 1 185 ? 11.019 -10.206 -21.098 1.00 82.62 185 PRO A CA 1
ATOM 1426 C C . PRO A 1 185 ? 11.360 -11.664 -21.436 1.00 82.62 185 PRO A C 1
ATOM 1428 O O . PRO A 1 185 ? 12.042 -12.344 -20.677 1.00 82.62 185 PRO A O 1
ATOM 1431 N N . ASN A 1 186 ? 10.875 -12.140 -22.584 1.00 85.00 186 ASN A N 1
ATOM 1432 C CA . ASN A 1 186 ? 11.114 -13.488 -23.121 1.00 85.00 186 ASN A CA 1
ATOM 1433 C C . ASN A 1 186 ? 10.535 -14.663 -22.307 1.00 85.00 186 ASN A C 1
ATOM 1435 O O . ASN A 1 186 ? 10.757 -15.815 -22.681 1.00 85.00 186 ASN A O 1
ATOM 1439 N N . ALA A 1 187 ? 9.758 -14.414 -21.247 1.00 89.62 187 ALA A N 1
ATOM 1440 C CA . ALA A 1 187 ? 9.045 -15.482 -20.555 1.00 89.62 187 ALA A CA 1
ATOM 1441 C C . ALA A 1 187 ? 7.998 -16.125 -21.478 1.00 89.62 187 ALA A C 1
ATOM 1443 O O . ALA A 1 187 ? 7.282 -15.437 -22.208 1.00 89.62 187 ALA A O 1
ATOM 1444 N N . SER 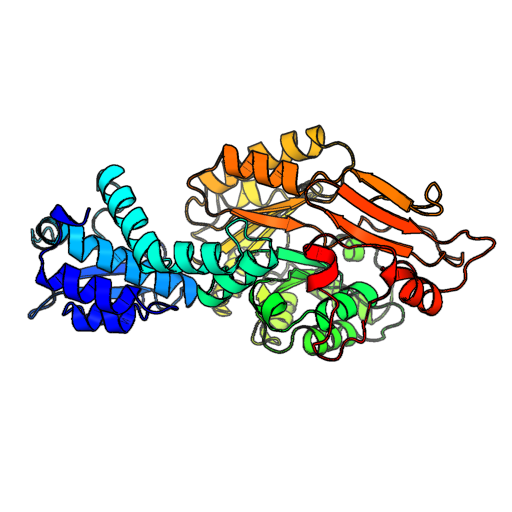A 1 188 ? 7.915 -17.457 -21.438 1.00 92.31 188 SER A N 1
ATOM 1445 C CA . SER A 1 188 ? 6.911 -18.214 -22.200 1.00 92.31 188 SER A CA 1
ATOM 1446 C C . SER A 1 188 ? 5.556 -18.270 -21.494 1.00 92.31 188 SER A C 1
ATOM 1448 O O . SER A 1 188 ? 4.544 -18.315 -22.174 1.00 92.31 188 SER A O 1
ATOM 1450 N N . HIS A 1 189 ? 5.534 -18.191 -20.161 1.00 96.12 189 HIS A N 1
ATOM 1451 C CA . HIS A 1 189 ? 4.315 -18.220 -19.347 1.00 96.12 189 HIS A CA 1
ATOM 1452 C C . HIS A 1 189 ? 4.340 -17.115 -18.289 1.00 96.12 189 HIS A C 1
ATOM 1454 O O . HIS A 1 189 ? 5.407 -16.790 -17.756 1.00 96.12 189 HIS A O 1
ATOM 1460 N N . PHE A 1 190 ? 3.170 -16.572 -17.951 1.00 96.00 190 PHE A N 1
ATOM 1461 C CA . PHE A 1 190 ? 3.009 -15.582 -16.887 1.00 96.00 190 PHE A CA 1
ATOM 1462 C C . PHE A 1 190 ? 3.272 -16.176 -15.494 1.00 96.00 190 PHE A C 1
ATOM 1464 O O . PHE A 1 190 ? 3.730 -15.460 -14.603 1.00 96.00 190 PHE A O 1
ATOM 1471 N N . GLU A 1 191 ? 3.127 -17.499 -15.328 1.00 96.81 191 GLU A N 1
ATOM 1472 C CA . GLU A 1 191 ? 3.517 -18.224 -14.103 1.00 96.81 191 GLU A CA 1
ATOM 1473 C C . GLU A 1 191 ? 4.972 -17.945 -13.692 1.00 96.81 191 GLU A C 1
ATOM 1475 O O . GLU A 1 191 ? 5.303 -17.979 -12.510 1.00 96.81 191 GLU A O 1
ATOM 1480 N N . PHE A 1 192 ? 5.858 -17.601 -14.637 1.00 96.19 192 PHE A N 1
ATOM 1481 C CA . PHE A 1 192 ? 7.218 -17.186 -14.296 1.00 96.19 192 PHE A CA 1
ATOM 1482 C C . PHE A 1 192 ? 7.231 -15.972 -13.353 1.00 96.19 192 PHE A C 1
ATOM 1484 O O . PHE A 1 192 ? 7.965 -15.974 -12.365 1.00 96.19 192 PHE A O 1
ATOM 1491 N N . THR A 1 193 ? 6.399 -14.964 -13.626 1.00 96.25 193 THR A N 1
ATOM 1492 C CA . THR A 1 193 ? 6.241 -13.783 -12.768 1.00 96.25 193 THR A CA 1
ATOM 1493 C C . THR A 1 193 ? 5.673 -14.175 -11.408 1.00 96.25 193 THR A C 1
ATOM 1495 O O . THR A 1 193 ? 6.189 -13.734 -10.382 1.00 96.25 193 THR A O 1
ATOM 1498 N N . LEU A 1 194 ? 4.653 -15.039 -11.385 1.00 97.19 194 LEU A N 1
ATOM 1499 C CA . LEU A 1 194 ? 4.006 -15.486 -10.147 1.00 97.19 194 LEU A CA 1
ATOM 1500 C C . LEU A 1 194 ? 4.979 -16.239 -9.238 1.00 97.19 194 LEU A C 1
ATOM 1502 O O . LEU A 1 194 ? 5.080 -15.946 -8.046 1.00 97.19 194 LEU A O 1
ATOM 1506 N N . ARG A 1 195 ? 5.769 -17.149 -9.813 1.00 96.50 195 ARG A N 1
ATOM 1507 C CA . ARG A 1 195 ? 6.837 -17.854 -9.103 1.00 96.50 195 ARG A CA 1
ATOM 1508 C C . ARG A 1 195 ? 7.886 -16.893 -8.553 1.00 96.50 195 ARG A C 1
ATOM 1510 O O . ARG A 1 195 ? 8.307 -17.063 -7.415 1.00 96.50 195 ARG A O 1
ATOM 1517 N N . LYS A 1 196 ? 8.291 -15.881 -9.327 1.00 96.00 196 LYS A N 1
ATOM 1518 C CA . LYS A 1 196 ? 9.279 -14.894 -8.875 1.00 96.00 196 LYS A CA 1
ATOM 1519 C C . LYS A 1 196 ? 8.780 -14.068 -7.695 1.00 96.00 196 LYS A C 1
ATOM 1521 O O . LYS A 1 196 ? 9.539 -13.897 -6.749 1.00 96.00 196 LYS A O 1
ATOM 1526 N N . ILE A 1 197 ? 7.514 -13.643 -7.714 1.00 95.88 197 ILE A N 1
ATOM 1527 C CA . ILE A 1 197 ? 6.878 -13.001 -6.554 1.00 95.88 197 ILE A CA 1
ATOM 1528 C C . ILE A 1 197 ? 6.903 -13.950 -5.354 1.00 95.88 197 ILE A C 1
ATOM 1530 O O . ILE A 1 197 ? 7.365 -13.552 -4.294 1.00 95.88 197 ILE A O 1
ATOM 1534 N N . ARG A 1 198 ? 6.476 -15.210 -5.522 1.00 95.25 198 ARG A N 1
ATOM 1535 C CA . ARG A 1 198 ? 6.430 -16.215 -4.442 1.00 95.25 198 ARG A CA 1
ATOM 1536 C C . ARG A 1 198 ? 7.798 -16.436 -3.788 1.00 95.25 198 ARG A C 1
ATOM 1538 O O . ARG A 1 198 ? 7.901 -16.449 -2.571 1.00 95.25 198 ARG A O 1
ATOM 1545 N N . GLU A 1 199 ? 8.844 -16.561 -4.604 1.00 92.94 199 GLU A N 1
ATOM 1546 C CA . GLU A 1 199 ? 10.241 -16.676 -4.158 1.00 92.94 199 GLU A CA 1
ATOM 1547 C C . GLU A 1 199 ? 10.757 -15.395 -3.464 1.00 92.94 199 GLU A C 1
ATOM 1549 O O . GLU A 1 199 ? 11.757 -15.449 -2.761 1.00 92.94 199 GLU A O 1
ATOM 1554 N N . THR A 1 200 ? 10.151 -14.228 -3.708 1.00 87.56 200 THR A N 1
ATOM 1555 C CA . THR A 1 200 ? 10.572 -12.933 -3.135 1.00 87.56 200 THR A CA 1
ATOM 1556 C C . THR A 1 200 ? 9.838 -12.579 -1.850 1.00 87.56 200 THR A C 1
ATOM 1558 O O . THR A 1 200 ? 10.457 -12.050 -0.933 1.00 87.56 200 THR A O 1
ATOM 1561 N N . ILE A 1 201 ? 8.527 -12.811 -1.810 1.00 87.88 201 ILE A N 1
ATOM 1562 C CA . ILE A 1 201 ? 7.666 -12.348 -0.720 1.00 87.88 201 ILE A CA 1
ATOM 1563 C C . ILE A 1 201 ? 7.609 -13.325 0.454 1.00 87.88 201 ILE A C 1
ATOM 1565 O O . ILE A 1 201 ? 7.261 -12.924 1.563 1.00 87.88 201 ILE A O 1
ATOM 1569 N N . GLU A 1 202 ? 7.961 -14.593 0.212 1.00 86.44 202 GLU A N 1
ATOM 1570 C CA . GLU A 1 202 ? 7.880 -15.662 1.208 1.00 86.44 202 GLU A CA 1
ATOM 1571 C C . GLU A 1 202 ? 6.456 -15.704 1.804 1.00 86.44 202 GLU A C 1
ATOM 1573 O O . GLU A 1 202 ? 5.478 -15.793 1.052 1.00 86.44 202 GLU A O 1
ATOM 1578 N N . ASP A 1 203 ? 6.321 -15.583 3.126 1.00 83.12 203 ASP A N 1
ATOM 1579 C CA . ASP A 1 203 ? 5.034 -15.614 3.829 1.00 83.12 203 ASP A CA 1
ATOM 1580 C C . ASP A 1 203 ? 4.484 -14.212 4.175 1.00 83.12 203 ASP A C 1
ATOM 1582 O O . ASP A 1 203 ? 3.407 -14.093 4.766 1.00 83.12 203 ASP A O 1
ATOM 1586 N N . HIS A 1 204 ? 5.172 -13.130 3.790 1.00 82.94 204 HIS A N 1
ATOM 1587 C CA . HIS A 1 204 ? 4.762 -11.765 4.142 1.00 82.94 204 HIS A CA 1
ATOM 1588 C C . HIS A 1 204 ? 3.496 -11.318 3.381 1.00 82.94 204 HIS A C 1
ATOM 1590 O O . HIS A 1 204 ? 3.359 -11.609 2.192 1.00 82.94 204 HIS A O 1
ATOM 1596 N N . PRO A 1 205 ? 2.548 -10.603 4.013 1.00 86.44 205 PRO A N 1
ATOM 1597 C CA . PRO A 1 205 ? 1.385 -10.052 3.317 1.00 86.44 205 PRO A CA 1
ATOM 1598 C C . PRO A 1 205 ? 1.773 -9.048 2.227 1.00 86.44 205 PRO A C 1
ATOM 1600 O O . PRO A 1 205 ? 2.682 -8.241 2.419 1.00 86.44 205 PRO A O 1
ATOM 1603 N N . PHE A 1 206 ? 1.058 -9.058 1.101 1.00 94.56 206 PHE A N 1
ATOM 1604 C CA . PHE A 1 206 ? 1.312 -8.121 0.005 1.00 94.56 206 PHE A CA 1
ATOM 1605 C C . PHE A 1 206 ? 0.065 -7.832 -0.835 1.00 94.56 206 PHE A C 1
ATOM 1607 O O . PHE A 1 206 ? -0.869 -8.631 -0.892 1.00 94.56 206 PHE A O 1
ATOM 1614 N N . GLY A 1 207 ? 0.064 -6.703 -1.541 1.00 96.56 207 GLY A N 1
ATOM 1615 C CA . GLY A 1 207 ? -0.944 -6.383 -2.549 1.00 96.56 207 GLY A CA 1
ATOM 1616 C C . GLY A 1 207 ? -0.560 -6.933 -3.921 1.00 96.56 207 GLY A C 1
ATOM 1617 O O . GLY A 1 207 ? 0.533 -6.656 -4.413 1.00 96.56 207 GLY A O 1
ATOM 1618 N N . PHE A 1 208 ? -1.452 -7.675 -4.576 1.00 98.19 208 PHE A N 1
ATOM 1619 C CA . PHE A 1 208 ? -1.219 -8.174 -5.936 1.00 98.19 208 PHE A CA 1
ATOM 1620 C C . PHE A 1 208 ? -1.945 -7.301 -6.965 1.00 98.19 208 PHE A C 1
ATOM 1622 O O . PHE A 1 208 ? -3.144 -7.459 -7.187 1.00 98.19 208 PHE A O 1
ATOM 1629 N N . ALA A 1 209 ? -1.232 -6.374 -7.601 1.00 97.50 209 ALA A N 1
ATOM 1630 C CA . ALA A 1 209 ? -1.757 -5.512 -8.660 1.00 97.50 209 ALA A CA 1
ATOM 1631 C C . ALA A 1 209 ? -1.330 -6.012 -10.051 1.00 97.50 209 ALA A C 1
ATOM 1633 O O . ALA A 1 209 ? -0.359 -6.754 -10.193 1.00 97.50 209 ALA A O 1
ATOM 1634 N N . LEU A 1 210 ? -2.019 -5.562 -11.103 1.00 96.19 210 LEU A N 1
ATOM 1635 C CA . LEU A 1 210 ? -1.605 -5.788 -12.491 1.00 96.19 210 LEU A CA 1
ATOM 1636 C C . LEU A 1 210 ? -1.117 -4.480 -13.125 1.00 96.19 210 LEU A C 1
ATOM 1638 O O . LEU A 1 210 ? -1.759 -3.433 -12.990 1.00 96.19 210 LEU A O 1
ATOM 1642 N N . ASP A 1 211 ? -0.012 -4.542 -13.868 1.00 93.00 211 ASP A N 1
ATOM 1643 C CA . ASP A 1 211 ? 0.533 -3.389 -14.590 1.00 93.00 211 ASP A CA 1
ATOM 1644 C C . ASP A 1 211 ? -0.387 -3.007 -15.767 1.00 93.00 211 ASP A C 1
ATOM 1646 O O . ASP A 1 211 ? -0.316 -3.551 -16.874 1.00 93.00 211 ASP A O 1
ATOM 1650 N N . SER A 1 212 ? -1.272 -2.038 -15.520 1.00 88.38 212 SER A N 1
ATOM 1651 C CA . SER A 1 212 ? -2.229 -1.532 -16.512 1.00 88.38 212 SER A CA 1
ATOM 1652 C C . SER A 1 212 ? -1.552 -0.847 -17.704 1.00 88.38 212 SER A C 1
ATOM 1654 O O . SER A 1 212 ? -2.113 -0.825 -18.800 1.00 88.38 212 SER A O 1
ATOM 1656 N N . ASP A 1 213 ? -0.352 -0.292 -17.524 1.00 85.56 213 ASP A N 1
ATOM 1657 C CA . ASP A 1 213 ? 0.381 0.356 -18.612 1.00 85.56 213 ASP A CA 1
ATOM 1658 C C . ASP A 1 213 ? 1.010 -0.686 -19.531 1.00 85.56 213 ASP A C 1
ATOM 1660 O O . ASP A 1 213 ? 0.984 -0.524 -20.756 1.00 85.56 213 ASP A O 1
ATOM 1664 N N . ARG A 1 214 ? 1.484 -1.800 -18.958 1.00 88.00 214 ARG A N 1
ATOM 1665 C CA . ARG A 1 214 ? 1.913 -2.964 -19.732 1.00 88.00 214 ARG A CA 1
ATOM 1666 C C . ARG A 1 214 ? 0.766 -3.572 -20.533 1.00 88.00 214 ARG A C 1
ATOM 1668 O O . ARG A 1 214 ? 0.989 -3.900 -21.693 1.00 88.00 214 ARG A O 1
ATOM 1675 N N . TYR A 1 215 ? -0.425 -3.704 -19.950 1.00 86.94 215 TYR A N 1
ATOM 1676 C CA . TYR A 1 215 ? -1.613 -4.207 -20.654 1.00 86.94 215 TYR A CA 1
ATOM 1677 C C . TYR A 1 215 ? -1.955 -3.351 -21.886 1.00 86.94 215 TYR A C 1
ATOM 1679 O O . TYR A 1 215 ? -2.125 -3.870 -22.986 1.00 86.94 215 TYR A O 1
ATOM 1687 N N . ARG A 1 216 ? -1.943 -2.016 -21.748 1.00 81.81 216 ARG A N 1
ATOM 1688 C CA . ARG A 1 216 ? -2.231 -1.081 -22.857 1.00 81.81 216 ARG A CA 1
ATOM 1689 C C . ARG A 1 216 ? -1.227 -1.144 -24.014 1.00 81.81 216 ARG A C 1
ATOM 1691 O O . ARG A 1 216 ? -1.589 -0.806 -25.137 1.00 81.81 216 ARG A O 1
ATOM 1698 N N . HIS A 1 217 ? 0.015 -1.549 -23.747 1.00 79.69 217 HIS A N 1
ATOM 1699 C CA . HIS A 1 217 ? 1.117 -1.566 -24.721 1.00 79.69 217 HIS A CA 1
ATOM 1700 C C . HIS A 1 217 ? 1.694 -2.977 -24.938 1.00 79.69 217 HIS A C 1
ATOM 1702 O O . HIS A 1 217 ? 2.862 -3.135 -25.309 1.00 79.69 217 HIS A O 1
ATOM 1708 N N . GLY A 1 218 ? 0.894 -4.012 -24.669 1.00 74.06 218 GLY A N 1
ATOM 1709 C CA . GLY A 1 218 ? 1.276 -5.410 -24.830 1.00 74.06 218 GLY A CA 1
ATOM 1710 C C . GLY A 1 218 ? 1.583 -5.778 -26.285 1.00 74.06 218 GLY A C 1
ATOM 1711 O O . GLY A 1 218 ? 1.069 -5.185 -27.232 1.00 74.06 218 GLY A O 1
ATOM 1712 N N . GLY A 1 219 ? 2.444 -6.779 -26.473 1.00 78.06 219 GLY A N 1
ATOM 1713 C CA . GLY A 1 219 ? 2.731 -7.373 -27.782 1.00 78.06 219 GLY A CA 1
ATOM 1714 C C . GLY A 1 219 ? 2.344 -8.850 -27.804 1.00 78.06 219 GLY A C 1
ATOM 1715 O O . GLY A 1 219 ? 2.314 -9.484 -26.758 1.00 78.06 219 GLY A O 1
ATOM 1716 N N . LYS A 1 220 ? 2.106 -9.424 -28.987 1.00 79.12 220 LYS A N 1
ATOM 1717 C CA . LYS A 1 220 ? 1.648 -10.818 -29.128 1.00 79.12 220 LYS A CA 1
ATOM 1718 C C . LYS A 1 220 ? 2.725 -11.821 -28.708 1.00 79.12 220 LYS A C 1
ATOM 1720 O O . LYS A 1 220 ? 3.665 -12.071 -29.466 1.00 79.12 220 LYS A O 1
ATOM 1725 N N . ARG A 1 221 ? 2.604 -12.370 -27.499 1.00 88.06 221 ARG A N 1
ATOM 1726 C CA . ARG A 1 221 ? 3.471 -13.416 -26.932 1.00 88.06 221 ARG A CA 1
ATOM 1727 C C . ARG A 1 221 ? 2.642 -14.272 -25.968 1.00 88.06 221 ARG A C 1
ATOM 1729 O O . ARG A 1 221 ? 1.815 -13.693 -25.273 1.00 88.06 221 ARG A O 1
ATOM 1736 N N . PRO A 1 222 ? 2.926 -15.577 -25.811 1.00 91.81 222 PRO A N 1
ATOM 1737 C CA . PRO A 1 222 ? 2.102 -16.452 -24.971 1.00 91.81 222 PRO A CA 1
ATOM 1738 C C . PRO A 1 222 ? 1.940 -15.964 -23.519 1.00 91.81 222 PRO A C 1
ATOM 1740 O O . PRO A 1 222 ? 0.822 -15.859 -23.028 1.00 91.81 222 PRO A O 1
ATOM 1743 N N . ALA A 1 223 ? 3.026 -15.537 -22.862 1.00 92.69 223 ALA A N 1
ATOM 1744 C CA . ALA A 1 223 ? 2.945 -14.961 -21.514 1.00 92.69 223 ALA A CA 1
ATOM 1745 C C . ALA A 1 223 ? 2.161 -13.637 -21.448 1.00 92.69 223 ALA A C 1
ATOM 1747 O O . ALA A 1 223 ? 1.620 -13.300 -20.399 1.00 92.69 223 ALA A O 1
ATOM 1748 N N . GLN A 1 224 ? 2.128 -12.863 -22.541 1.00 93.88 224 GLN A N 1
ATOM 1749 C CA . GLN A 1 224 ? 1.306 -11.655 -22.615 1.00 93.88 224 GLN A CA 1
ATOM 1750 C C . GLN A 1 224 ? -0.169 -12.027 -22.758 1.00 93.88 224 GLN A C 1
ATOM 1752 O O . GLN A 1 224 ? -0.982 -11.449 -22.056 1.00 93.88 224 GLN A O 1
ATOM 1757 N N . ASP A 1 225 ? -0.502 -13.017 -23.588 1.00 92.88 225 ASP A N 1
ATOM 1758 C CA . ASP A 1 225 ? -1.886 -13.463 -23.776 1.00 92.88 225 ASP A CA 1
ATOM 1759 C C . ASP A 1 225 ? -2.480 -14.011 -22.459 1.00 92.88 225 ASP A C 1
ATOM 1761 O O . ASP A 1 225 ? -3.622 -13.706 -22.116 1.00 92.88 225 ASP A O 1
ATOM 1765 N N . GLU A 1 226 ? -1.690 -14.760 -21.676 1.00 95.56 226 GLU A N 1
ATOM 1766 C CA . GLU A 1 226 ? -2.068 -15.217 -20.326 1.00 95.56 226 GLU A CA 1
ATOM 1767 C C . GLU A 1 226 ? -2.310 -14.051 -19.355 1.00 95.56 226 GLU A C 1
ATOM 1769 O O . GLU A 1 226 ? -3.264 -14.076 -18.581 1.00 95.56 226 GLU A O 1
ATOM 1774 N N . PHE A 1 227 ? -1.462 -13.021 -19.400 1.00 96.25 227 PHE A N 1
ATOM 1775 C CA . PHE A 1 227 ? -1.609 -11.823 -18.574 1.00 96.25 227 PHE A CA 1
ATOM 1776 C C . PHE A 1 227 ? -2.815 -10.971 -18.989 1.00 96.25 227 PHE A C 1
ATOM 1778 O O . PHE A 1 227 ? -3.573 -10.523 -18.132 1.00 96.25 227 PHE A O 1
ATOM 1785 N N . ASP A 1 228 ? -3.034 -10.781 -20.290 1.00 94.62 228 ASP A N 1
ATOM 1786 C CA . ASP A 1 228 ? -4.160 -10.019 -20.833 1.00 94.62 228 ASP A CA 1
ATOM 1787 C C . ASP A 1 228 ? -5.498 -10.685 -20.468 1.00 94.62 228 ASP A C 1
ATOM 1789 O O . ASP A 1 228 ? -6.477 -9.999 -20.173 1.00 94.62 228 ASP A O 1
ATOM 1793 N N . ALA A 1 229 ? -5.533 -12.022 -20.387 1.00 94.69 229 ALA A N 1
ATOM 1794 C CA . ALA A 1 229 ? -6.703 -12.777 -19.938 1.00 94.69 229 ALA A CA 1
ATOM 1795 C C . ALA A 1 229 ? -7.105 -12.502 -18.474 1.00 94.69 229 ALA A C 1
ATOM 1797 O O . ALA A 1 229 ? -8.241 -12.805 -18.093 1.00 94.69 229 ALA A O 1
ATOM 1798 N N . LEU A 1 230 ? -6.219 -11.917 -17.657 1.00 96.31 230 LEU A N 1
ATOM 1799 C CA . LEU A 1 230 ? -6.532 -11.488 -16.288 1.00 96.31 230 LEU A CA 1
ATOM 1800 C C . LEU A 1 230 ? -7.375 -10.205 -16.250 1.00 96.31 230 LEU A C 1
ATOM 1802 O O . LEU A 1 230 ? -8.018 -9.935 -15.239 1.00 96.31 230 LEU A O 1
ATOM 1806 N N . PHE A 1 231 ? -7.425 -9.444 -17.348 1.00 94.56 231 PHE A N 1
ATOM 1807 C CA . PHE A 1 231 ? -8.237 -8.230 -17.484 1.00 94.56 231 PHE A CA 1
ATOM 1808 C C . PHE A 1 231 ? -9.660 -8.508 -18.017 1.00 94.56 231 PHE A C 1
ATOM 1810 O O . PHE A 1 231 ? -10.375 -7.577 -18.386 1.00 94.56 231 PHE A O 1
ATOM 1817 N N . ASP A 1 232 ? -10.102 -9.772 -18.065 1.00 92.38 232 ASP A N 1
ATOM 1818 C CA . ASP A 1 232 ? -11.437 -10.137 -18.557 1.00 92.38 232 ASP A CA 1
ATOM 1819 C C . ASP A 1 232 ? -12.563 -9.751 -17.575 1.00 92.38 232 ASP A C 1
ATOM 1821 O O . ASP A 1 232 ? -12.809 -10.408 -16.559 1.00 92.38 232 ASP A O 1
ATOM 1825 N N . GLU A 1 233 ? -13.317 -8.706 -17.921 1.00 92.00 233 GLU A N 1
ATOM 1826 C CA . GLU A 1 233 ? -14.407 -8.183 -17.090 1.00 92.00 233 GLU A CA 1
ATOM 1827 C C . GLU A 1 233 ? -15.657 -9.081 -17.046 1.00 92.00 233 GLU A C 1
ATOM 1829 O O . GLU A 1 233 ? -16.474 -8.935 -16.132 1.00 92.00 233 GLU A O 1
ATOM 1834 N N . ARG A 1 234 ? -15.845 -10.010 -18.002 1.00 82.50 234 ARG A N 1
ATOM 1835 C CA . ARG A 1 234 ? -17.128 -10.724 -18.215 1.00 82.50 234 ARG A CA 1
ATOM 1836 C C . ARG A 1 234 ? -17.625 -11.473 -16.978 1.00 82.50 234 ARG A C 1
ATOM 1838 O O . ARG A 1 234 ? -18.832 -11.621 -16.790 1.00 82.50 234 ARG A O 1
ATOM 1845 N N . LEU A 1 235 ? -16.702 -11.924 -16.129 1.00 80.25 235 LEU A N 1
ATOM 1846 C CA . LEU A 1 235 ? -16.983 -12.612 -14.867 1.00 80.25 235 LEU A CA 1
ATOM 1847 C C . LEU A 1 235 ? -16.409 -11.873 -13.649 1.00 80.25 235 LEU A C 1
ATOM 1849 O O . LEU A 1 235 ? -16.095 -12.499 -12.642 1.00 80.25 235 LEU A O 1
ATOM 1853 N N . GLY A 1 236 ? -16.286 -10.543 -13.712 1.00 85.56 236 GLY A N 1
ATOM 1854 C CA . GLY A 1 236 ? -15.739 -9.763 -12.599 1.00 85.56 236 GLY A CA 1
ATOM 1855 C C . GLY A 1 236 ? -14.257 -10.042 -12.362 1.00 85.56 236 GLY A C 1
ATOM 1856 O O . GLY A 1 236 ? -13.851 -10.162 -11.209 1.00 85.56 236 GLY A O 1
ATOM 1857 N N . TYR A 1 237 ? -13.480 -10.197 -13.442 1.00 95.25 237 TYR A N 1
ATOM 1858 C CA . TYR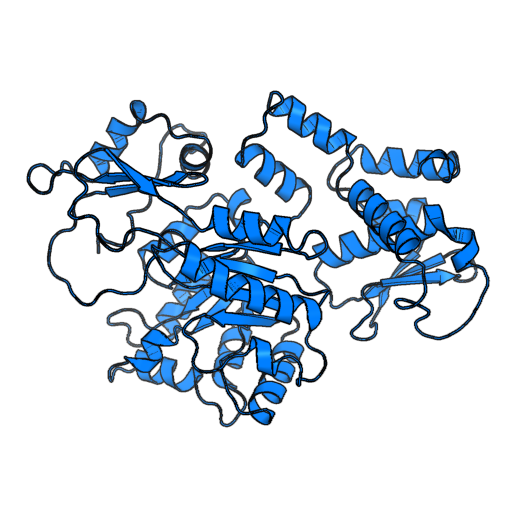 A 1 237 ? -12.054 -10.533 -13.396 1.00 95.25 237 TYR A CA 1
ATOM 1859 C C . TYR A 1 237 ? -11.757 -11.863 -12.685 1.00 95.25 237 TYR A C 1
ATOM 1861 O O . TYR A 1 237 ? -10.781 -11.982 -11.953 1.00 95.25 237 TYR A O 1
ATOM 1869 N N . ALA A 1 238 ? -12.599 -12.883 -12.885 1.00 93.00 238 ALA A N 1
ATOM 1870 C CA . ALA A 1 238 ? -12.477 -14.174 -12.200 1.00 93.00 238 ALA A CA 1
ATOM 1871 C C . ALA A 1 238 ? -11.063 -14.783 -12.282 1.00 93.00 238 ALA A C 1
ATOM 1873 O O . ALA A 1 238 ? -10.518 -15.155 -11.250 1.00 93.00 238 ALA A O 1
ATOM 1874 N N . HIS A 1 239 ? -10.423 -14.774 -13.459 1.00 95.88 239 HIS A N 1
ATOM 1875 C CA . HIS A 1 239 ? -9.058 -15.296 -13.616 1.00 95.88 239 HIS A CA 1
ATOM 1876 C C . HIS A 1 239 ? -8.026 -14.559 -12.749 1.00 95.88 239 HIS A C 1
ATOM 1878 O O . HIS A 1 239 ? -7.105 -15.176 -12.222 1.00 95.88 239 HIS A O 1
ATOM 1884 N N . TYR A 1 240 ? -8.173 -13.242 -12.576 1.00 98.19 240 TYR A N 1
ATOM 1885 C CA . TYR A 1 240 ? -7.322 -12.474 -11.669 1.00 98.19 240 TYR A CA 1
ATOM 1886 C C . TYR A 1 240 ? -7.512 -12.933 -10.218 1.00 98.19 240 TYR A C 1
ATOM 1888 O O . TYR A 1 240 ? -6.530 -13.174 -9.520 1.00 98.19 240 TYR A O 1
ATOM 1896 N N . TYR A 1 241 ? -8.756 -13.130 -9.777 1.00 96.88 241 TYR A N 1
ATOM 1897 C CA . TYR A 1 241 ? -9.031 -13.629 -8.427 1.00 96.88 241 TYR A CA 1
ATOM 1898 C C . TYR A 1 241 ? -8.569 -15.075 -8.216 1.00 96.88 241 TYR A C 1
ATOM 1900 O O . TYR A 1 241 ? -8.114 -15.386 -7.118 1.00 96.88 241 TYR A O 1
ATOM 1908 N N . ASP A 1 242 ? -8.602 -15.929 -9.243 1.00 97.25 242 ASP A N 1
ATOM 1909 C CA . ASP A 1 242 ? -8.017 -17.276 -9.188 1.00 97.25 242 ASP A CA 1
ATOM 1910 C C . ASP A 1 242 ? -6.495 -17.209 -8.968 1.00 97.25 242 ASP A C 1
ATOM 1912 O O . ASP A 1 242 ? -5.941 -17.944 -8.146 1.00 97.25 242 ASP A O 1
ATOM 1916 N N . VAL A 1 243 ? -5.814 -16.272 -9.639 1.00 98.00 243 VAL A N 1
ATOM 1917 C CA . VAL A 1 243 ? -4.385 -16.010 -9.410 1.00 98.00 243 VAL A CA 1
ATOM 1918 C C . VAL A 1 243 ? -4.141 -15.502 -7.988 1.00 98.00 243 VAL A C 1
ATOM 1920 O O . VAL A 1 243 ? -3.267 -16.038 -7.310 1.00 98.00 243 VAL A O 1
ATOM 1923 N N . VAL A 1 244 ? -4.914 -14.528 -7.495 1.00 97.56 244 VAL A N 1
ATOM 1924 C CA . VAL A 1 244 ? -4.783 -14.029 -6.110 1.00 97.56 244 VAL A CA 1
ATOM 1925 C C . VAL A 1 244 ? -5.011 -15.159 -5.096 1.00 97.56 244 VAL A C 1
ATOM 1927 O O . VAL A 1 244 ? -4.251 -15.288 -4.138 1.00 97.56 244 VAL A O 1
ATOM 1930 N N . ALA A 1 245 ? -6.008 -16.019 -5.325 1.00 95.81 245 ALA A N 1
ATOM 1931 C CA . ALA A 1 245 ? -6.313 -17.166 -4.471 1.00 95.81 245 ALA A CA 1
ATOM 1932 C C . ALA A 1 245 ? -5.158 -18.179 -4.395 1.00 95.81 245 ALA A C 1
ATOM 1934 O O . ALA A 1 245 ? -5.001 -18.846 -3.371 1.00 95.81 245 ALA A O 1
ATOM 1935 N N . SER A 1 246 ? -4.341 -18.278 -5.450 1.00 96.50 246 SER A N 1
ATOM 1936 C CA . SER A 1 246 ? -3.177 -19.175 -5.500 1.00 96.50 246 SER A CA 1
ATOM 1937 C C . SER A 1 246 ? -2.029 -18.764 -4.566 1.00 96.50 246 SER A C 1
ATOM 1939 O O . SER A 1 246 ? -1.163 -19.583 -4.254 1.00 96.50 246 SER A O 1
ATOM 1941 N N . PHE A 1 247 ? -2.013 -17.514 -4.099 1.00 93.44 247 PHE A N 1
ATOM 1942 C CA . PHE A 1 247 ? -1.131 -17.053 -3.027 1.00 93.44 247 PHE A CA 1
ATOM 1943 C C . PHE A 1 247 ? -1.881 -17.134 -1.701 1.00 93.44 247 PHE A C 1
ATOM 1945 O O . PHE A 1 247 ? -3.061 -16.812 -1.658 1.00 93.44 247 PHE A O 1
ATOM 1952 N N . ALA A 1 248 ? -1.239 -17.531 -0.602 1.00 86.94 248 ALA A N 1
ATOM 1953 C CA . ALA A 1 248 ? -1.903 -17.578 0.709 1.00 86.94 248 ALA A CA 1
ATOM 1954 C C . ALA A 1 248 ? -2.028 -16.186 1.365 1.00 86.94 248 ALA A C 1
ATOM 1956 O O . ALA A 1 248 ? -2.940 -15.942 2.148 1.00 86.94 248 ALA A O 1
ATOM 1957 N N . ASN A 1 249 ? -1.122 -15.282 0.999 1.00 87.06 249 ASN A N 1
ATOM 1958 C CA . ASN A 1 249 ? -0.805 -13.999 1.629 1.00 87.06 249 ASN A CA 1
ATOM 1959 C C . ASN A 1 249 ? -1.055 -12.783 0.713 1.00 87.06 249 ASN A C 1
ATOM 1961 O O . ASN A 1 249 ? -0.678 -11.665 1.061 1.00 87.06 249 ASN A O 1
ATOM 1965 N N . ALA A 1 250 ? -1.687 -12.981 -0.450 1.00 94.56 250 ALA A N 1
ATOM 1966 C CA . ALA A 1 250 ? -2.009 -11.892 -1.371 1.00 94.56 250 ALA A CA 1
ATOM 1967 C C . ALA A 1 250 ? -3.366 -11.251 -1.055 1.00 94.56 250 ALA A C 1
ATOM 1969 O O . ALA A 1 250 ? -4.395 -11.938 -1.014 1.00 94.56 250 ALA A O 1
ATOM 1970 N N . THR A 1 251 ? -3.364 -9.927 -0.929 1.00 94.81 251 THR A N 1
ATOM 1971 C CA . THR A 1 251 ? -4.552 -9.071 -0.911 1.00 94.81 251 THR A CA 1
ATOM 1972 C C . THR A 1 251 ? -4.863 -8.599 -2.338 1.00 94.81 251 THR A C 1
ATOM 1974 O O . THR A 1 251 ? -3.966 -8.099 -3.029 1.00 94.81 251 THR A O 1
ATOM 1977 N N . PRO A 1 252 ? -6.115 -8.733 -2.813 1.00 96.88 252 PRO A N 1
ATOM 1978 C CA . PRO A 1 252 ? -6.498 -8.260 -4.138 1.00 96.88 252 PRO A CA 1
ATOM 1979 C C . PRO A 1 252 ? -6.488 -6.726 -4.223 1.00 96.88 252 PRO A C 1
ATOM 1981 O O . PRO A 1 252 ? -6.940 -6.028 -3.314 1.00 96.88 252 PRO A O 1
ATOM 1984 N N . VAL A 1 253 ? -6.039 -6.208 -5.363 1.00 97.31 253 VAL A N 1
ATOM 1985 C CA . VAL A 1 253 ? -6.154 -4.812 -5.791 1.00 97.31 253 VAL A CA 1
ATOM 1986 C C . VAL A 1 253 ? -7.286 -4.709 -6.812 1.00 97.31 253 VAL A C 1
ATOM 1988 O O . VAL A 1 253 ? -7.284 -5.399 -7.829 1.00 97.31 253 VAL A O 1
ATOM 1991 N N . LEU A 1 254 ? -8.258 -3.840 -6.547 1.00 94.44 254 LEU A N 1
ATOM 1992 C CA . LEU A 1 254 ? -9.437 -3.655 -7.386 1.00 94.44 254 LEU A CA 1
ATOM 1993 C C . LEU A 1 254 ? -9.043 -3.221 -8.806 1.00 94.44 254 LEU A C 1
ATOM 1995 O O . LEU A 1 254 ? -8.406 -2.179 -8.985 1.00 94.44 254 LEU A O 1
ATOM 1999 N N . LEU A 1 255 ? -9.471 -3.978 -9.822 1.00 94.31 255 LEU A N 1
ATOM 2000 C CA . LEU A 1 255 ? -9.185 -3.633 -11.211 1.00 94.31 255 LEU A CA 1
ATOM 2001 C C . LEU A 1 255 ? -10.143 -2.531 -11.704 1.00 94.31 255 LEU A C 1
ATOM 2003 O O . LEU A 1 255 ? -11.354 -2.606 -11.444 1.00 94.31 255 LEU A O 1
ATOM 2007 N N . PRO A 1 256 ? -9.640 -1.485 -12.394 1.00 89.00 256 PRO A N 1
ATOM 2008 C CA . PRO A 1 256 ? -10.466 -0.340 -12.762 1.00 89.00 256 PRO A CA 1
ATOM 2009 C C . PRO A 1 256 ? -11.520 -0.683 -13.820 1.00 89.00 256 PRO A C 1
ATOM 2011 O O . PRO A 1 256 ? -11.185 -0.981 -14.961 1.00 89.00 256 PRO A O 1
ATOM 2014 N N . THR A 1 257 ? -12.798 -0.525 -13.473 1.00 90.38 257 THR A N 1
ATOM 2015 C CA . THR A 1 257 ? -13.930 -0.618 -14.409 1.00 90.38 257 THR A CA 1
ATOM 2016 C C . THR A 1 257 ? -14.994 0.419 -14.057 1.00 90.38 257 THR A C 1
ATOM 2018 O O . THR A 1 257 ? -15.211 0.747 -12.889 1.00 90.38 257 THR A O 1
ATOM 2021 N N . ALA A 1 258 ? -15.659 0.967 -15.075 1.00 88.44 258 ALA A N 1
ATOM 2022 C CA . ALA A 1 258 ? -16.796 1.868 -14.890 1.00 88.44 258 ALA A CA 1
ATOM 2023 C C . ALA A 1 258 ? -18.125 1.110 -14.701 1.00 88.44 258 ALA A C 1
ATOM 2025 O O . ALA A 1 258 ? -19.150 1.729 -14.412 1.00 88.44 258 ALA A O 1
ATOM 2026 N N . ASN A 1 259 ? -18.125 -0.216 -14.881 1.00 89.88 259 ASN A N 1
ATOM 2027 C CA . ASN A 1 259 ? -19.319 -1.040 -14.775 1.00 89.88 259 ASN A CA 1
ATOM 2028 C C . ASN A 1 259 ? -19.593 -1.426 -13.311 1.00 89.88 259 ASN A C 1
ATOM 2030 O O . ASN A 1 259 ? -18.830 -2.170 -12.695 1.00 89.88 259 ASN A O 1
ATOM 2034 N N . ALA A 1 260 ? -20.712 -0.943 -12.767 1.00 86.81 260 ALA A N 1
ATOM 2035 C CA . ALA A 1 260 ? -21.108 -1.196 -11.384 1.00 86.81 260 ALA A CA 1
ATOM 2036 C C . ALA A 1 260 ? -21.312 -2.690 -11.075 1.00 86.81 260 ALA A C 1
ATOM 2038 O O . ALA A 1 260 ? -20.908 -3.141 -10.006 1.00 86.81 260 ALA A O 1
ATOM 2039 N N . ASP A 1 261 ? -21.860 -3.474 -12.009 1.00 89.12 261 ASP A N 1
ATOM 2040 C CA . ASP A 1 261 ? -22.076 -4.912 -11.805 1.00 89.12 261 ASP A CA 1
ATOM 2041 C C . ASP A 1 261 ? -20.745 -5.668 -11.720 1.00 89.12 261 ASP A C 1
ATOM 2043 O O . ASP A 1 261 ? -20.596 -6.598 -10.925 1.00 89.12 261 ASP A O 1
ATOM 2047 N N . VAL A 1 262 ? -19.757 -5.250 -12.516 1.00 92.56 262 VAL A N 1
ATOM 2048 C CA . VAL A 1 262 ? -18.399 -5.810 -12.476 1.00 92.56 262 VAL A CA 1
ATOM 2049 C C . VAL A 1 262 ? -17.720 -5.427 -11.158 1.00 92.56 262 VAL A C 1
ATOM 2051 O O . VAL A 1 262 ? -17.138 -6.299 -10.519 1.00 92.56 262 VAL A O 1
ATOM 2054 N N . LEU A 1 263 ? -17.852 -4.177 -10.690 1.00 90.38 263 LEU A N 1
ATOM 2055 C CA . LEU A 1 263 ? -17.335 -3.745 -9.379 1.00 90.38 263 LEU A CA 1
ATOM 2056 C C . LEU A 1 263 ? -17.941 -4.543 -8.218 1.00 90.38 263 LEU A C 1
ATOM 2058 O O . LEU A 1 263 ? -17.203 -5.015 -7.359 1.00 90.38 263 LEU A O 1
ATOM 2062 N N . ILE A 1 264 ? -19.262 -4.742 -8.203 1.00 89.12 264 ILE A N 1
ATOM 2063 C CA . ILE A 1 264 ? -19.942 -5.532 -7.164 1.00 89.12 264 ILE A CA 1
ATOM 2064 C C . ILE A 1 264 ? -19.428 -6.978 -7.162 1.00 89.12 264 ILE A C 1
ATOM 2066 O O . ILE A 1 264 ? -19.169 -7.543 -6.100 1.00 89.12 264 ILE A O 1
ATOM 2070 N N . ARG A 1 265 ? -19.227 -7.580 -8.343 1.00 92.12 265 ARG A N 1
ATOM 2071 C CA . ARG A 1 265 ? -18.652 -8.932 -8.451 1.00 92.12 265 ARG A CA 1
ATOM 2072 C C . ARG A 1 265 ? -17.215 -8.995 -7.941 1.00 92.12 265 ARG A C 1
ATOM 2074 O O . ARG A 1 265 ? -16.890 -9.942 -7.233 1.00 92.12 265 ARG A O 1
ATOM 2081 N N . GLN A 1 266 ? -16.385 -8.000 -8.264 1.00 93.00 266 GLN A N 1
ATOM 2082 C CA . GLN A 1 266 ? -15.020 -7.896 -7.740 1.00 93.00 266 GLN A CA 1
ATOM 2083 C C . GLN A 1 266 ? -15.009 -7.807 -6.210 1.00 93.00 266 GLN A C 1
ATOM 2085 O O . GLN A 1 266 ? -14.288 -8.562 -5.563 1.00 93.00 266 GLN A O 1
ATOM 2090 N N . ILE A 1 267 ? -15.859 -6.956 -5.622 1.00 89.19 267 ILE A N 1
ATOM 2091 C CA . ILE A 1 267 ? -15.997 -6.846 -4.162 1.00 89.19 267 ILE A CA 1
ATOM 2092 C C . ILE A 1 267 ? -16.380 -8.201 -3.561 1.00 89.19 267 ILE A C 1
ATOM 2094 O O . ILE A 1 267 ? -15.688 -8.682 -2.671 1.00 89.19 267 ILE A O 1
ATOM 2098 N N . GLY A 1 268 ? -17.395 -8.878 -4.107 1.00 88.44 268 GLY A N 1
ATOM 2099 C CA . GLY A 1 268 ? -17.793 -10.203 -3.621 1.00 88.44 268 GLY A CA 1
ATOM 2100 C C . GLY A 1 268 ? -16.723 -11.290 -3.814 1.00 88.44 268 GLY A C 1
ATOM 2101 O O . GLY A 1 268 ? -16.676 -12.250 -3.046 1.00 88.44 268 GLY A O 1
ATOM 2102 N N . ASN A 1 269 ? -15.859 -11.176 -4.830 1.00 90.31 269 ASN A N 1
ATOM 2103 C CA . ASN A 1 269 ? -14.700 -12.058 -4.992 1.00 90.31 269 ASN A CA 1
ATOM 2104 C C . ASN A 1 269 ? -13.630 -11.772 -3.925 1.00 90.31 269 ASN A C 1
ATOM 2106 O O . ASN A 1 269 ? -13.097 -12.716 -3.348 1.00 90.31 269 ASN A O 1
ATOM 2110 N N . ALA A 1 270 ? -13.354 -10.499 -3.631 1.00 86.25 270 ALA A N 1
ATOM 2111 C CA . ALA A 1 270 ? -12.418 -10.096 -2.582 1.00 86.25 270 ALA A CA 1
ATOM 2112 C C . ALA A 1 270 ? -12.902 -10.512 -1.183 1.00 86.25 270 ALA A C 1
ATOM 2114 O O . ALA A 1 270 ? -12.127 -11.066 -0.410 1.00 86.25 270 ALA A O 1
ATOM 2115 N N . GLU A 1 271 ? -14.194 -10.341 -0.887 1.00 81.19 271 GLU A N 1
ATOM 2116 C CA . GLU A 1 271 ? -14.811 -10.810 0.360 1.00 81.19 271 GLU A CA 1
ATOM 2117 C C . GLU A 1 271 ? -14.658 -12.323 0.545 1.00 81.19 271 GLU A C 1
ATOM 2119 O O . GLU A 1 271 ? -14.357 -12.784 1.640 1.00 81.19 271 GLU A O 1
ATOM 2124 N N . ARG A 1 272 ? -14.806 -13.112 -0.529 1.00 83.19 272 ARG A N 1
ATOM 2125 C CA . ARG A 1 272 ? -14.611 -14.572 -0.479 1.00 83.19 272 ARG A CA 1
ATOM 2126 C C . ARG A 1 272 ? -13.170 -14.989 -0.193 1.00 83.19 272 ARG A C 1
ATOM 2128 O O . ARG A 1 272 ? -12.971 -16.092 0.309 1.00 83.19 272 ARG A O 1
ATOM 2135 N N . LEU A 1 273 ? -12.190 -14.151 -0.530 1.00 81.31 273 LEU A N 1
ATOM 2136 C CA . LEU A 1 273 ? -10.790 -14.405 -0.192 1.00 81.31 273 LEU A CA 1
ATOM 2137 C C . LEU A 1 273 ? -10.488 -14.131 1.284 1.00 81.31 273 LEU A C 1
ATOM 2139 O O . LEU A 1 273 ? -9.564 -14.748 1.800 1.00 81.31 273 LEU A O 1
ATOM 2143 N N . ASP A 1 274 ? -11.252 -13.244 1.935 1.00 78.38 274 ASP A N 1
ATOM 2144 C CA . ASP A 1 274 ? -11.098 -12.860 3.348 1.00 78.38 274 ASP A CA 1
ATOM 2145 C C . ASP A 1 274 ? -9.685 -12.340 3.687 1.00 78.38 274 ASP A C 1
ATOM 2147 O O . ASP A 1 274 ? -9.039 -12.765 4.641 1.00 78.38 274 ASP A O 1
ATOM 2151 N N . ARG A 1 275 ? -9.154 -11.453 2.831 1.00 78.94 275 ARG A N 1
ATOM 2152 C CA . ARG A 1 275 ? -7.781 -10.902 2.933 1.00 78.94 275 ARG A CA 1
ATOM 2153 C C . ARG A 1 275 ? -7.711 -9.384 2.746 1.00 78.94 275 ARG A C 1
ATOM 2155 O O . ARG A 1 275 ? -6.658 -8.851 2.394 1.00 78.94 275 ARG A O 1
ATOM 2162 N N . GLY A 1 276 ? -8.837 -8.700 2.935 1.00 84.06 276 GLY A N 1
ATOM 2163 C CA . GLY A 1 276 ? -8.984 -7.271 2.655 1.00 84.06 276 GLY A CA 1
ATOM 2164 C C . GLY A 1 276 ? -9.107 -6.945 1.164 1.00 84.06 276 GLY A C 1
ATOM 2165 O O . GLY A 1 276 ? -9.217 -7.827 0.308 1.00 84.06 276 GLY A O 1
ATOM 2166 N N . LEU A 1 277 ? -9.115 -5.650 0.855 1.00 89.81 277 LEU A N 1
ATOM 2167 C CA . LEU A 1 277 ? -9.216 -5.125 -0.507 1.00 89.81 277 LEU A CA 1
ATOM 2168 C C . LEU A 1 277 ? -8.377 -3.857 -0.633 1.00 89.81 277 LEU A C 1
ATOM 2170 O O . LEU A 1 277 ? -8.477 -2.954 0.190 1.00 89.81 277 LEU A O 1
ATOM 2174 N N . ILE A 1 278 ? -7.600 -3.743 -1.702 1.00 95.94 278 ILE A N 1
ATOM 2175 C CA . ILE A 1 278 ? -6.860 -2.519 -2.003 1.00 95.94 278 ILE A CA 1
ATOM 2176 C C . ILE A 1 278 ? -7.555 -1.785 -3.142 1.00 95.94 278 ILE A C 1
ATOM 2178 O O . ILE A 1 278 ? -7.814 -2.348 -4.205 1.00 95.94 278 ILE A O 1
ATOM 2182 N N . ILE A 1 279 ? -7.826 -0.500 -2.949 1.00 95.44 279 ILE A N 1
ATOM 2183 C CA . ILE A 1 279 ? -8.345 0.390 -3.985 1.00 95.44 279 ILE A CA 1
ATOM 2184 C C . ILE A 1 279 ? -7.228 1.343 -4.380 1.00 95.44 279 ILE A C 1
ATOM 2186 O O . ILE A 1 279 ? -6.895 2.261 -3.639 1.00 95.44 279 ILE A O 1
ATOM 2190 N N . HIS A 1 280 ? -6.655 1.143 -5.565 1.00 96.75 280 HIS A N 1
ATOM 2191 C CA . HIS A 1 280 ? -5.549 1.960 -6.062 1.00 96.75 280 HIS A CA 1
ATOM 2192 C C . HIS A 1 280 ? -6.057 3.038 -7.023 1.00 96.75 280 HIS A C 1
ATOM 2194 O O . HIS A 1 280 ? -6.232 2.817 -8.222 1.00 96.75 280 HIS A O 1
ATOM 2200 N N . GLN A 1 281 ? -6.331 4.230 -6.491 1.00 95.81 281 GLN A N 1
ATOM 2201 C CA . GLN A 1 281 ? -6.704 5.399 -7.282 1.00 95.81 281 GLN A CA 1
ATOM 2202 C C . GLN A 1 281 ? -5.442 6.110 -7.779 1.00 95.81 281 GLN A C 1
ATOM 2204 O O . GLN A 1 281 ? -4.811 6.850 -7.031 1.00 95.81 281 GLN A O 1
ATOM 2209 N N . ARG A 1 282 ? -5.134 5.958 -9.070 1.00 94.75 282 ARG A N 1
ATOM 2210 C CA . ARG A 1 282 ? -4.044 6.694 -9.733 1.00 94.75 282 ARG A CA 1
ATOM 2211 C C . ARG A 1 282 ? -4.510 8.026 -10.326 1.00 94.75 282 ARG A C 1
ATOM 2213 O O . ARG A 1 282 ? -5.652 8.125 -10.785 1.00 94.75 282 ARG A O 1
ATOM 2220 N N . ARG A 1 283 ? -3.624 9.025 -10.379 1.00 94.81 283 ARG A N 1
ATOM 2221 C CA . ARG A 1 283 ? -3.858 10.332 -11.030 1.00 94.81 283 ARG A CA 1
ATOM 2222 C C . ARG A 1 283 ? -4.157 10.242 -12.518 1.00 94.81 283 ARG A C 1
ATOM 2224 O O . ARG A 1 283 ? -4.997 10.985 -13.019 1.00 94.81 283 ARG A O 1
ATOM 2231 N N . ASP A 1 284 ? -3.491 9.328 -13.204 1.00 89.06 284 ASP A N 1
ATOM 2232 C CA . ASP A 1 284 ? -3.600 9.093 -14.643 1.00 89.06 284 ASP A CA 1
ATOM 2233 C C . ASP A 1 284 ? -4.616 7.992 -15.005 1.00 89.06 284 ASP A C 1
ATOM 2235 O O . ASP A 1 284 ? -4.744 7.611 -16.171 1.00 89.06 284 ASP A O 1
ATOM 2239 N N . ALA A 1 285 ? -5.365 7.473 -14.024 1.00 88.56 285 ALA A N 1
ATOM 2240 C CA . ALA A 1 285 ? -6.394 6.474 -14.278 1.00 88.56 285 ALA A CA 1
ATOM 2241 C C . ALA A 1 285 ? -7.572 7.068 -15.062 1.00 88.56 285 ALA A C 1
ATOM 2243 O O . ALA A 1 285 ? -8.131 8.108 -14.711 1.00 88.56 285 ALA A O 1
ATOM 2244 N N . THR A 1 286 ? -8.021 6.340 -16.084 1.00 86.31 286 THR A N 1
ATOM 2245 C CA . THR A 1 286 ? -9.225 6.677 -16.857 1.00 86.31 286 THR A CA 1
ATOM 2246 C C . THR A 1 286 ? -10.506 6.508 -16.041 1.00 86.31 286 THR A C 1
ATOM 2248 O O . THR A 1 286 ? -11.474 7.240 -16.242 1.00 86.31 286 THR A O 1
ATOM 2251 N N . VAL A 1 287 ? -10.517 5.554 -15.106 1.00 89.31 287 VAL A N 1
ATOM 2252 C CA . VAL A 1 287 ? -11.648 5.265 -14.222 1.00 89.31 287 VAL A CA 1
ATOM 2253 C C . VAL A 1 287 ? -11.376 5.871 -12.838 1.00 89.31 287 VAL A C 1
ATOM 2255 O O . VAL A 1 287 ? -10.455 5.429 -12.148 1.00 89.31 287 VAL A O 1
ATOM 2258 N N . PRO A 1 288 ? -12.168 6.859 -12.383 1.00 89.81 288 PRO A N 1
ATOM 2259 C CA . PRO A 1 288 ? -11.981 7.481 -11.077 1.00 89.81 288 PRO A CA 1
ATOM 2260 C C . PRO A 1 288 ? -12.629 6.630 -9.974 1.00 89.81 288 PRO A C 1
ATOM 2262 O O . PRO A 1 288 ? -13.714 6.962 -9.489 1.00 89.81 288 PRO A O 1
ATOM 2265 N N . LEU A 1 289 ? -11.975 5.535 -9.574 1.00 89.19 289 LEU A N 1
ATOM 2266 C CA . LEU A 1 289 ? -12.450 4.610 -8.534 1.00 89.19 289 LEU A CA 1
ATOM 2267 C C . LEU A 1 289 ? -12.902 5.331 -7.255 1.00 89.19 289 LEU A C 1
ATOM 2269 O O . LEU A 1 289 ? -13.991 5.058 -6.762 1.00 89.19 289 LEU A O 1
ATOM 2273 N N . SER A 1 290 ? -12.159 6.339 -6.794 1.00 86.56 290 SER A N 1
ATOM 2274 C CA . SER A 1 290 ? -12.503 7.176 -5.628 1.00 86.56 290 SER A CA 1
ATOM 2275 C C . SER A 1 290 ? -13.869 7.878 -5.724 1.00 86.56 290 SER A C 1
ATOM 2277 O O . SER A 1 290 ? -14.462 8.241 -4.710 1.00 86.56 290 SER A O 1
ATOM 2279 N N . ARG A 1 291 ? -14.401 8.087 -6.935 1.00 88.56 291 ARG A N 1
ATOM 2280 C CA . ARG A 1 291 ? -15.753 8.630 -7.154 1.00 88.56 291 ARG A CA 1
ATOM 2281 C C . ARG A 1 291 ? -16.815 7.545 -7.265 1.00 88.56 291 ARG A C 1
ATOM 2283 O O . ARG A 1 291 ? -17.984 7.839 -7.039 1.00 88.56 291 ARG A O 1
ATOM 2290 N N . LEU A 1 292 ? -16.422 6.338 -7.660 1.00 86.62 292 LEU A N 1
ATOM 2291 C CA . LEU A 1 292 ? -17.325 5.202 -7.813 1.00 86.62 292 LEU A CA 1
ATOM 2292 C C . LEU A 1 292 ? -17.592 4.525 -6.469 1.00 86.62 292 LEU A C 1
ATOM 2294 O O . LEU A 1 292 ? -18.732 4.152 -6.220 1.00 86.62 292 LEU A O 1
ATOM 2298 N N . ILE A 1 293 ? -16.594 4.461 -5.579 1.00 77.25 293 ILE A N 1
ATOM 2299 C CA . ILE A 1 293 ? -16.697 3.814 -4.257 1.00 77.25 293 ILE A CA 1
ATOM 2300 C C . ILE A 1 293 ? -17.811 4.386 -3.381 1.00 77.25 293 ILE A C 1
ATOM 2302 O O . ILE A 1 293 ? -18.426 3.651 -2.623 1.00 77.25 293 ILE A O 1
ATOM 2306 N N . THR A 1 294 ? -18.150 5.666 -3.547 1.00 75.19 294 THR A N 1
ATOM 2307 C CA . THR A 1 294 ? -19.245 6.316 -2.807 1.00 75.19 294 THR A CA 1
ATOM 2308 C C . THR A 1 294 ? -20.628 5.770 -3.167 1.00 75.19 294 THR A C 1
ATOM 2310 O O . THR A 1 294 ? -21.608 6.080 -2.495 1.00 75.19 294 THR A O 1
ATOM 2313 N N . ARG A 1 295 ? -20.720 4.993 -4.252 1.00 80.88 295 ARG A N 1
ATOM 2314 C CA . ARG A 1 295 ? -21.951 4.395 -4.785 1.00 80.88 295 ARG A CA 1
ATOM 2315 C C . ARG A 1 295 ? -21.960 2.873 -4.669 1.00 80.88 295 ARG A C 1
ATOM 2317 O O . ARG A 1 295 ? -22.919 2.248 -5.115 1.00 80.88 295 ARG A O 1
ATOM 2324 N N . LEU A 1 296 ? -20.881 2.286 -4.157 1.00 74.31 296 LEU A N 1
ATOM 2325 C CA . LEU A 1 296 ? -20.760 0.845 -3.994 1.00 74.31 296 LEU A CA 1
ATOM 2326 C C . LEU A 1 296 ? -21.473 0.400 -2.709 1.00 74.31 296 LEU A C 1
ATOM 2328 O O . LEU A 1 296 ? -21.699 1.221 -1.814 1.00 74.31 296 LEU A O 1
ATOM 2332 N N . PRO A 1 297 ? -21.860 -0.887 -2.610 1.00 71.75 297 PRO A N 1
ATOM 2333 C CA . PRO A 1 297 ? -22.227 -1.471 -1.323 1.00 71.75 297 PRO A CA 1
ATOM 2334 C C . PRO A 1 297 ? -21.081 -1.302 -0.308 1.00 71.75 297 PRO A C 1
ATOM 2336 O O . PRO A 1 297 ? -19.960 -0.964 -0.703 1.00 71.75 297 PRO A O 1
ATOM 2339 N N . PRO A 1 298 ? -21.338 -1.539 0.993 1.00 74.12 298 PRO A N 1
ATOM 2340 C CA . PRO A 1 298 ? -20.279 -1.526 1.992 1.00 74.12 298 PRO A CA 1
ATOM 2341 C C . PRO A 1 298 ? -19.090 -2.378 1.536 1.00 74.12 298 PRO A C 1
ATOM 2343 O O . PRO A 1 298 ? -19.273 -3.492 1.050 1.00 74.12 298 PRO A O 1
ATOM 2346 N N . LEU A 1 299 ? -17.894 -1.811 1.647 1.00 76.06 299 LEU A N 1
ATOM 2347 C CA . LEU A 1 299 ? -16.646 -2.468 1.278 1.00 76.06 299 LEU A CA 1
ATOM 2348 C C . LEU A 1 299 ? -16.148 -3.353 2.438 1.00 76.06 299 LEU A C 1
ATOM 2350 O O . LEU A 1 299 ? -16.592 -3.159 3.576 1.00 76.06 299 LEU A O 1
ATOM 2354 N N . PRO A 1 300 ? -15.208 -4.284 2.187 1.00 70.56 300 PRO A N 1
ATOM 2355 C CA . PRO A 1 300 ? -14.538 -5.033 3.251 1.00 70.56 300 PRO A CA 1
ATOM 2356 C C . PRO A 1 300 ? -13.942 -4.108 4.327 1.00 70.56 300 PRO A C 1
ATOM 2358 O O . PRO A 1 300 ? -13.482 -3.013 4.006 1.00 70.56 300 PRO A O 1
ATOM 2361 N N . HIS A 1 301 ? -13.916 -4.543 5.594 1.00 56.12 301 HIS A N 1
ATOM 2362 C CA . HIS A 1 301 ? -13.380 -3.738 6.718 1.00 56.12 301 HIS A CA 1
ATOM 2363 C C . HIS A 1 301 ? -11.928 -3.352 6.523 1.00 56.12 301 HIS A C 1
ATOM 2365 O O . HIS A 1 301 ? -11.563 -2.197 6.716 1.00 56.12 301 HIS A O 1
ATOM 2371 N N . ASP A 1 302 ? -11.140 -4.311 6.056 1.00 70.50 302 ASP A N 1
ATOM 2372 C CA . ASP A 1 302 ? -9.714 -4.153 5.805 1.00 70.50 302 ASP A CA 1
ATOM 2373 C C . ASP A 1 302 ? -9.485 -3.585 4.390 1.00 70.50 302 ASP A C 1
ATOM 2375 O O . ASP A 1 302 ? -8.681 -4.097 3.604 1.00 70.50 302 ASP A O 1
ATOM 2379 N N . THR A 1 303 ? -10.269 -2.562 4.023 1.00 83.31 303 THR A N 1
ATOM 2380 C CA . THR A 1 303 ? -10.080 -1.830 2.769 1.00 83.31 303 THR A CA 1
ATOM 2381 C C . THR A 1 303 ? -9.023 -0.753 2.956 1.00 83.31 303 THR A C 1
ATOM 2383 O O . THR A 1 303 ? -9.205 0.174 3.743 1.00 83.31 303 THR A O 1
ATOM 2386 N N . VAL A 1 304 ? -7.964 -0.835 2.156 1.00 89.69 304 VAL A N 1
ATOM 2387 C CA . VAL A 1 304 ? -6.924 0.192 2.059 1.00 89.69 304 VAL A CA 1
ATOM 2388 C C . VAL A 1 304 ? -7.125 0.971 0.768 1.00 89.69 304 VAL A C 1
ATOM 2390 O O . VAL A 1 304 ? -7.286 0.384 -0.306 1.00 89.69 304 VAL A O 1
ATOM 2393 N N . VAL A 1 305 ? -7.100 2.300 0.838 1.00 95.38 305 VAL A N 1
ATOM 2394 C CA . VAL A 1 305 ? -7.192 3.154 -0.349 1.00 95.38 305 VAL A CA 1
ATOM 2395 C C . VAL A 1 305 ? -5.845 3.802 -0.622 1.00 95.38 305 VAL A C 1
ATOM 2397 O O . VAL A 1 305 ? -5.403 4.687 0.103 1.00 95.38 305 VAL A O 1
ATOM 2400 N N . ILE A 1 306 ? -5.204 3.401 -1.715 1.00 97.75 306 ILE A N 1
ATOM 2401 C CA . ILE A 1 306 ? -3.979 4.035 -2.194 1.00 97.75 306 ILE A CA 1
ATOM 2402 C C . ILE A 1 306 ? -4.367 5.213 -3.083 1.00 97.75 306 ILE A C 1
ATOM 2404 O O . ILE A 1 306 ? -4.930 5.027 -4.166 1.00 97.75 306 ILE A O 1
ATOM 2408 N N . VAL A 1 307 ? -4.059 6.427 -2.629 1.00 98.12 307 VAL A N 1
ATOM 2409 C CA . VAL A 1 307 ? -4.151 7.651 -3.428 1.00 98.12 307 VAL A CA 1
ATOM 2410 C C . VAL A 1 307 ? -2.781 7.915 -4.035 1.00 98.12 307 VAL A C 1
ATOM 2412 O O . VAL A 1 307 ? -1.899 8.492 -3.403 1.00 98.12 307 VAL A O 1
ATOM 2415 N N . ASP A 1 308 ? -2.617 7.469 -5.276 1.00 97.62 308 ASP A N 1
ATOM 2416 C CA . ASP A 1 308 ? -1.371 7.548 -6.027 1.00 97.62 308 ASP A CA 1
ATOM 2417 C C . ASP A 1 308 ? -1.388 8.759 -6.964 1.00 97.62 308 ASP A C 1
ATOM 2419 O O . ASP A 1 308 ? -1.998 8.748 -8.040 1.00 97.62 308 ASP A O 1
ATOM 2423 N N . ALA A 1 309 ? -0.718 9.828 -6.537 1.00 97.62 309 ALA A N 1
ATOM 2424 C CA . ALA A 1 309 ? -0.549 11.060 -7.300 1.00 97.62 309 ALA A CA 1
ATOM 2425 C C . ALA A 1 309 ? 0.340 10.880 -8.542 1.00 97.62 309 ALA A C 1
ATOM 2427 O O . ALA A 1 309 ? 0.405 11.780 -9.385 1.00 97.62 309 ALA A O 1
ATOM 2428 N N . GLY A 1 310 ? 0.971 9.714 -8.683 1.00 94.88 310 GLY A N 1
ATOM 2429 C CA . GLY A 1 310 ? 1.834 9.361 -9.789 1.00 94.88 310 GLY A CA 1
ATOM 2430 C C . GLY A 1 310 ? 3.203 10.024 -9.712 1.00 94.88 310 GLY A C 1
ATOM 2431 O O . GLY A 1 310 ? 3.630 10.525 -8.669 1.00 94.88 310 GLY A O 1
ATOM 2432 N N . TRP A 1 311 ? 3.885 10.028 -10.855 1.00 94.38 311 TRP A N 1
ATOM 2433 C CA . TRP A 1 311 ? 5.189 10.657 -10.997 1.00 94.38 311 TRP A CA 1
ATOM 2434 C C . TRP A 1 311 ? 5.083 12.125 -11.433 1.00 94.38 311 TRP A C 1
ATOM 2436 O O . TRP A 1 311 ? 4.368 12.437 -12.389 1.00 94.38 311 TRP A O 1
ATOM 2446 N N . SER A 1 312 ? 5.810 13.028 -10.772 1.00 94.19 312 SER A N 1
ATOM 2447 C CA . SER A 1 312 ? 5.975 14.427 -11.190 1.00 94.19 312 SER A CA 1
ATOM 2448 C C . SER A 1 312 ? 7.171 15.072 -10.490 1.00 94.19 312 SER A C 1
ATOM 2450 O O . SER A 1 312 ? 7.370 14.881 -9.294 1.00 94.19 312 SER A O 1
ATOM 2452 N N . ARG A 1 313 ? 7.915 15.928 -11.200 1.00 91.06 313 ARG A N 1
ATOM 2453 C CA . ARG A 1 313 ? 8.904 16.839 -10.585 1.00 91.06 313 ARG A CA 1
ATOM 2454 C C . ARG A 1 313 ? 8.269 18.121 -10.030 1.00 91.06 313 ARG A C 1
ATOM 2456 O O . ARG A 1 313 ? 8.912 18.866 -9.300 1.00 91.06 313 ARG A O 1
ATOM 2463 N N . ASN A 1 314 ? 7.005 18.386 -10.362 1.00 94.00 314 ASN A N 1
ATOM 2464 C CA . ASN A 1 314 ? 6.250 19.527 -9.855 1.00 94.00 314 ASN A CA 1
ATOM 2465 C C . ASN A 1 314 ? 5.394 19.116 -8.647 1.00 94.00 314 ASN A C 1
ATOM 2467 O O . ASN A 1 314 ? 4.353 18.474 -8.815 1.00 94.00 314 ASN A O 1
ATOM 2471 N N . TYR A 1 315 ? 5.816 19.528 -7.446 1.00 93.81 315 TYR A N 1
ATOM 2472 C CA . TYR A 1 315 ? 5.100 19.281 -6.188 1.00 93.81 315 TYR A CA 1
ATOM 2473 C C . TYR A 1 315 ? 3.668 19.832 -6.193 1.00 93.81 315 TYR A C 1
ATOM 2475 O O . TYR A 1 315 ? 2.754 19.160 -5.717 1.00 93.81 315 TYR A O 1
ATOM 2483 N N . LEU A 1 316 ? 3.456 21.031 -6.750 1.00 96.38 316 LEU A N 1
ATOM 2484 C CA . LEU A 1 316 ? 2.140 21.677 -6.736 1.00 96.38 316 LEU A CA 1
ATOM 2485 C C . LEU A 1 316 ? 1.105 20.846 -7.500 1.00 96.38 316 LEU A C 1
ATOM 2487 O O . LEU A 1 316 ? -0.046 20.770 -7.084 1.00 96.38 316 LEU A O 1
ATOM 2491 N N . ASP A 1 317 ? 1.523 20.173 -8.574 1.00 95.25 317 ASP A N 1
ATOM 2492 C CA . ASP A 1 317 ? 0.645 19.297 -9.351 1.00 95.25 317 ASP A CA 1
ATOM 2493 C C . ASP A 1 317 ? 0.259 18.027 -8.581 1.00 95.25 317 ASP A C 1
ATOM 2495 O O . ASP A 1 317 ? -0.869 17.547 -8.710 1.00 95.25 317 ASP A O 1
ATOM 2499 N N . LEU A 1 318 ? 1.191 17.476 -7.793 1.00 96.25 318 LEU A N 1
ATOM 2500 C CA . LEU A 1 318 ? 0.934 16.313 -6.942 1.00 96.25 318 LEU A CA 1
ATOM 2501 C C . LEU A 1 318 ? -0.048 16.679 -5.825 1.00 96.25 318 LEU A C 1
ATOM 2503 O O . LEU A 1 318 ? -1.073 16.019 -5.658 1.00 96.25 318 LEU A O 1
ATOM 2507 N N . GLU A 1 319 ? 0.228 17.770 -5.108 1.00 97.38 319 GLU A N 1
ATOM 2508 C CA . GLU A 1 319 ? -0.587 18.245 -3.987 1.00 97.38 319 GLU A CA 1
ATOM 2509 C C . GLU A 1 319 ? -1.998 18.653 -4.432 1.00 97.38 319 GLU A C 1
ATOM 2511 O O . GLU A 1 319 ? -2.987 18.206 -3.841 1.00 97.38 319 GLU A O 1
ATOM 2516 N N . ALA A 1 320 ? -2.108 19.443 -5.507 1.00 97.56 320 ALA A N 1
ATOM 2517 C CA . ALA A 1 320 ? -3.388 19.928 -6.020 1.00 97.56 320 ALA A CA 1
ATOM 2518 C C . ALA A 1 320 ? -4.325 18.793 -6.454 1.00 97.56 320 ALA A C 1
ATOM 2520 O O . ALA A 1 320 ? -5.547 18.951 -6.405 1.00 97.56 320 ALA A O 1
ATOM 2521 N N . TRP A 1 321 ? -3.773 17.649 -6.871 1.00 97.75 321 TRP A N 1
ATOM 2522 C CA . TRP A 1 321 ? -4.566 16.477 -7.220 1.00 97.75 321 TRP A CA 1
ATOM 2523 C C . TRP A 1 321 ? -4.848 15.572 -6.015 1.00 97.75 321 TRP A C 1
ATOM 2525 O O . TRP A 1 321 ? -5.998 15.176 -5.811 1.00 97.75 321 TRP A O 1
ATOM 2535 N N . ALA A 1 322 ? -3.833 15.248 -5.210 1.00 98.12 322 ALA A N 1
ATOM 2536 C CA . ALA A 1 322 ? -3.955 14.252 -4.149 1.00 98.12 322 ALA A CA 1
ATOM 2537 C C . ALA A 1 322 ? -4.874 14.720 -3.018 1.00 98.12 322 ALA A C 1
ATOM 2539 O O . ALA A 1 322 ? -5.749 13.968 -2.590 1.00 98.12 322 ALA A O 1
ATOM 2540 N N . ILE A 1 323 ? -4.737 15.971 -2.561 1.00 97.94 323 ILE A N 1
ATOM 2541 C CA . ILE A 1 323 ? -5.477 16.466 -1.393 1.00 97.94 323 ILE A CA 1
ATOM 2542 C C . ILE A 1 323 ? -7.006 16.401 -1.598 1.00 97.94 323 ILE A C 1
ATOM 2544 O O . ILE A 1 323 ? -7.685 15.822 -0.746 1.00 97.94 323 ILE A O 1
ATOM 2548 N N . PRO A 1 324 ? -7.586 16.882 -2.719 1.00 97.25 324 PRO A N 1
ATOM 2549 C CA . PRO A 1 324 ? -9.026 16.743 -2.970 1.00 97.25 324 PRO A CA 1
ATOM 2550 C C . PRO A 1 324 ? -9.506 15.300 -3.191 1.00 97.25 324 PRO A C 1
ATOM 2552 O O . PRO A 1 324 ? -10.710 15.031 -3.109 1.00 97.25 324 PRO A O 1
ATOM 2555 N N . VAL A 1 325 ? -8.611 14.376 -3.550 1.00 97.25 325 VAL A N 1
ATOM 2556 C CA . VAL A 1 325 ? -8.938 12.948 -3.674 1.00 97.25 325 VAL A CA 1
ATOM 2557 C C . VAL A 1 325 ? -8.962 12.297 -2.296 1.00 97.25 325 VAL A C 1
ATOM 2559 O O . VAL A 1 325 ? -9.953 11.641 -1.984 1.00 97.25 325 VAL A O 1
ATOM 2562 N N . ILE A 1 326 ? -7.958 12.553 -1.451 1.00 97.00 326 ILE A N 1
ATOM 2563 C CA . ILE A 1 326 ? -7.922 12.088 -0.056 1.00 97.00 326 ILE A CA 1
ATOM 2564 C C . ILE A 1 326 ? -9.152 12.598 0.694 1.00 97.00 326 ILE A C 1
ATOM 2566 O O . ILE A 1 326 ? -9.859 11.803 1.298 1.00 97.00 326 ILE A O 1
ATOM 2570 N N . GLU A 1 327 ? -9.487 13.887 0.580 1.00 96.06 327 GLU A N 1
ATOM 2571 C CA . GLU A 1 327 ? -10.667 14.467 1.240 1.00 96.06 327 GLU A CA 1
ATOM 2572 C C . GLU A 1 327 ? -11.961 13.725 0.870 1.00 96.06 327 GLU A C 1
ATOM 2574 O O . GLU A 1 327 ? -12.804 13.452 1.723 1.00 96.06 327 GLU A O 1
ATOM 2579 N N . ARG A 1 328 ? -12.097 13.333 -0.402 1.00 94.56 328 ARG A N 1
ATOM 2580 C CA . ARG A 1 328 ? -13.246 12.560 -0.888 1.00 94.56 328 ARG A CA 1
ATOM 2581 C C . ARG A 1 328 ? -13.259 11.137 -0.346 1.00 94.56 328 ARG A C 1
ATOM 2583 O O . ARG A 1 328 ? -14.330 10.646 -0.006 1.00 94.56 328 ARG A O 1
ATOM 2590 N N . VAL A 1 329 ? -12.100 10.485 -0.308 1.00 92.75 329 VAL A N 1
ATOM 2591 C CA . VAL A 1 329 ? -11.954 9.127 0.226 1.00 92.75 329 VAL A CA 1
ATOM 2592 C C . VAL A 1 329 ? -12.276 9.122 1.714 1.00 92.75 329 VAL A C 1
ATOM 2594 O O . VAL A 1 329 ? -13.138 8.358 2.119 1.00 92.75 329 VAL A O 1
ATOM 2597 N N . VAL A 1 330 ? -11.691 10.028 2.498 1.00 90.38 330 VAL A N 1
ATOM 2598 C CA . VAL A 1 330 ? -11.938 10.157 3.943 1.00 90.38 330 VAL A CA 1
ATOM 2599 C C . VAL A 1 330 ? -13.406 10.463 4.237 1.00 90.38 330 VAL A C 1
ATOM 2601 O O . VAL A 1 330 ? -13.981 9.901 5.162 1.00 90.38 330 VAL A O 1
ATOM 2604 N N . ALA A 1 331 ? -14.051 11.310 3.431 1.00 89.38 331 ALA A N 1
ATOM 2605 C CA . ALA A 1 331 ? -15.479 11.583 3.586 1.00 89.38 331 ALA A CA 1
ATOM 2606 C C . ALA A 1 331 ? -16.362 10.357 3.284 1.00 89.38 331 ALA A C 1
ATOM 2608 O O . ALA A 1 331 ? -17.442 10.223 3.856 1.00 89.38 331 ALA A O 1
ATOM 2609 N N . ALA A 1 332 ? -15.930 9.487 2.370 1.00 86.56 332 ALA A N 1
ATOM 2610 C CA . ALA A 1 332 ? -16.674 8.298 1.965 1.00 86.56 332 ALA A CA 1
ATOM 2611 C C . ALA A 1 332 ? -16.407 7.082 2.862 1.00 86.56 332 ALA A C 1
ATOM 2613 O O . ALA A 1 332 ? -17.313 6.291 3.109 1.00 86.56 332 ALA A O 1
ATOM 2614 N N . LEU A 1 333 ? -15.164 6.935 3.318 1.00 83.62 333 LEU A N 1
ATOM 2615 C CA . LEU A 1 333 ? -14.622 5.799 4.053 1.00 83.62 333 LEU A CA 1
ATOM 2616 C C . LEU A 1 333 ? -13.760 6.325 5.218 1.00 83.62 333 LEU A C 1
ATOM 2618 O O . LEU A 1 333 ? -12.536 6.232 5.166 1.00 83.62 333 LEU A O 1
ATOM 2622 N N . PRO A 1 334 ? -14.372 6.905 6.267 1.00 80.81 334 PRO A N 1
ATOM 2623 C CA . PRO A 1 334 ? -13.631 7.547 7.359 1.00 80.81 334 PRO A CA 1
ATOM 2624 C C . PRO A 1 334 ? -12.765 6.578 8.175 1.00 80.81 334 PRO A C 1
ATOM 2626 O O . PRO A 1 334 ? -11.812 7.008 8.814 1.00 80.81 334 PRO A O 1
ATOM 2629 N N . GLU A 1 335 ? -13.096 5.286 8.141 1.00 74.56 335 GLU A N 1
ATOM 2630 C CA . GLU A 1 335 ? -12.406 4.215 8.869 1.00 74.56 335 GLU A CA 1
ATOM 2631 C C . GLU A 1 335 ? -11.330 3.504 8.032 1.00 74.56 335 GLU A C 1
ATOM 2633 O O . GLU A 1 335 ? -10.644 2.632 8.560 1.00 74.56 335 GLU A O 1
ATOM 2638 N N . ALA A 1 336 ? -11.223 3.809 6.732 1.00 79.88 336 ALA A N 1
ATOM 2639 C CA . ALA A 1 336 ? -10.256 3.163 5.851 1.00 79.88 336 ALA A CA 1
ATOM 2640 C C . ALA A 1 336 ? -8.866 3.788 6.012 1.00 79.88 336 ALA A C 1
ATOM 2642 O O . ALA A 1 336 ? -8.730 5.012 6.083 1.00 79.88 336 ALA A O 1
ATOM 2643 N N . GLU A 1 337 ? -7.839 2.941 5.983 1.00 84.69 337 GLU A N 1
ATOM 2644 C CA . GLU A 1 337 ? -6.455 3.383 5.834 1.00 84.69 337 GLU A CA 1
ATOM 2645 C C . GLU A 1 337 ? -6.280 4.041 4.458 1.00 84.69 337 GLU A C 1
ATOM 2647 O O . GLU A 1 337 ? -6.699 3.493 3.429 1.00 84.69 337 GLU A O 1
ATOM 2652 N N . VAL A 1 338 ? -5.644 5.214 4.425 1.00 93.00 338 VAL A N 1
ATOM 2653 C CA . VAL A 1 338 ? -5.309 5.907 3.179 1.00 93.00 338 VAL A CA 1
ATOM 2654 C C . VAL A 1 338 ? -3.798 5.983 3.006 1.00 93.00 338 VAL A C 1
ATOM 2656 O O . VAL A 1 338 ? -3.099 6.707 3.714 1.00 93.00 338 VAL A O 1
ATOM 2659 N N . VAL A 1 339 ? -3.288 5.288 1.995 1.00 96.25 339 VAL A N 1
ATOM 2660 C CA . VAL A 1 339 ? -1.880 5.383 1.604 1.00 96.25 339 VAL A CA 1
ATOM 2661 C C . VAL A 1 339 ? -1.716 6.592 0.691 1.00 96.25 339 VAL A C 1
ATOM 2663 O O . VAL A 1 339 ? -2.344 6.667 -0.369 1.00 96.25 339 VAL A O 1
ATOM 2666 N N . VAL A 1 340 ? -0.864 7.538 1.082 1.00 96.69 340 VAL A N 1
ATOM 2667 C CA . VAL A 1 340 ? -0.515 8.691 0.242 1.00 96.69 340 VAL A CA 1
ATOM 2668 C C . VAL A 1 340 ? 0.737 8.338 -0.538 1.00 96.69 340 VAL A C 1
ATOM 2670 O O . VAL A 1 340 ? 1.798 8.156 0.054 1.00 96.69 340 VAL A O 1
ATOM 2673 N N . MET A 1 341 ? 0.597 8.236 -1.856 1.00 96.69 341 MET A N 1
ATOM 2674 C CA . MET A 1 341 ? 1.643 7.736 -2.736 1.00 96.69 341 MET A CA 1
ATOM 2675 C C . MET A 1 341 ? 1.963 8.729 -3.847 1.00 96.69 341 MET A C 1
ATOM 2677 O O . MET A 1 341 ? 1.071 9.326 -4.449 1.00 96.69 341 MET A O 1
ATOM 2681 N N . SER A 1 342 ? 3.249 8.899 -4.136 1.00 95.56 342 SER A N 1
ATOM 2682 C CA . SER A 1 342 ? 3.731 9.618 -5.316 1.00 95.56 342 SER A CA 1
ATOM 2683 C C . SER A 1 342 ? 5.157 9.194 -5.659 1.00 95.56 342 SER A C 1
ATOM 2685 O O . SER A 1 342 ? 5.798 8.479 -4.893 1.00 95.56 342 SER A O 1
ATOM 2687 N N . SER A 1 343 ? 5.682 9.697 -6.771 1.00 90.75 343 SER A N 1
ATOM 2688 C CA . SER A 1 343 ? 7.112 9.656 -7.065 1.00 90.75 343 SER A CA 1
ATOM 2689 C C . SER A 1 343 ? 7.569 10.961 -7.715 1.00 90.75 343 SER A C 1
ATOM 2691 O O . SER A 1 343 ? 6.848 11.619 -8.460 1.00 90.75 343 SER A O 1
ATOM 2693 N N . SER A 1 344 ? 8.797 11.342 -7.433 1.00 90.56 344 SER A N 1
ATOM 2694 C CA . SER A 1 344 ? 9.534 12.444 -8.034 1.00 90.56 344 SER A CA 1
ATOM 2695 C C . SER A 1 344 ? 10.954 12.018 -8.384 1.00 90.56 344 SER A C 1
ATOM 2697 O O . SER A 1 344 ? 11.773 12.860 -8.745 1.00 90.56 344 SER A O 1
ATOM 2699 N N . PHE A 1 345 ? 11.235 10.710 -8.322 1.00 85.19 345 PHE A N 1
ATOM 2700 C CA . PHE A 1 345 ? 12.536 10.127 -8.624 1.00 85.19 345 PHE A CA 1
ATOM 2701 C C . PHE A 1 345 ? 13.044 10.598 -9.999 1.00 85.19 345 PHE A C 1
ATOM 2703 O O . PHE A 1 345 ? 12.240 10.638 -10.936 1.00 85.19 345 PHE A O 1
ATOM 2710 N N . PRO A 1 346 ? 14.329 10.968 -10.163 1.00 84.00 346 PRO A N 1
ATOM 2711 C CA . PRO A 1 346 ? 14.811 11.567 -11.407 1.00 84.00 346 PRO A CA 1
ATOM 2712 C C . PRO A 1 346 ? 14.471 10.720 -12.634 1.00 84.00 346 PRO A C 1
ATOM 2714 O O . PRO A 1 346 ? 14.625 9.499 -12.615 1.00 84.00 346 PRO A O 1
ATOM 2717 N N . ASP A 1 347 ? 14.010 11.347 -13.717 1.00 82.75 347 ASP A N 1
ATOM 2718 C CA . ASP A 1 347 ? 13.684 10.687 -14.990 1.00 82.75 347 ASP A CA 1
ATOM 2719 C C . ASP A 1 347 ? 14.877 10.568 -15.947 1.00 82.75 347 ASP A C 1
ATOM 2721 O O . ASP A 1 347 ? 14.868 9.726 -16.847 1.00 82.75 347 ASP A O 1
ATOM 2725 N N . SER A 1 348 ? 15.946 11.314 -15.675 1.00 82.75 348 SER A N 1
ATOM 2726 C CA . SER A 1 348 ? 17.267 11.168 -16.276 1.00 82.75 348 SER A CA 1
ATOM 2727 C C . SER A 1 348 ? 18.361 11.268 -15.212 1.00 82.75 348 SER A C 1
ATOM 2729 O O . SER A 1 348 ? 18.156 11.825 -14.140 1.00 82.75 348 SER A O 1
ATOM 2731 N N . PHE A 1 349 ? 19.529 10.710 -15.528 1.00 83.06 349 PHE A N 1
ATOM 2732 C CA . PHE A 1 349 ? 20.746 10.786 -14.709 1.00 83.06 349 PHE A CA 1
ATOM 2733 C C . PHE A 1 349 ? 21.956 11.263 -15.517 1.00 83.06 349 PHE A C 1
ATOM 2735 O O . PHE A 1 349 ? 23.080 11.241 -15.029 1.00 83.06 349 PHE A O 1
ATOM 2742 N N . THR A 1 350 ? 21.762 11.642 -16.783 1.00 84.44 350 THR A N 1
ATOM 2743 C CA . THR A 1 350 ? 22.864 11.997 -17.690 1.00 84.44 350 THR A CA 1
ATOM 2744 C C . THR A 1 350 ? 23.605 13.256 -17.256 1.00 84.44 350 THR A C 1
ATOM 2746 O O . THR A 1 350 ? 24.757 13.435 -17.630 1.00 84.44 350 THR A O 1
ATOM 2749 N N . HIS A 1 351 ? 22.953 14.120 -16.477 1.00 86.06 351 HIS A N 1
ATOM 2750 C CA . HIS A 1 351 ? 23.530 15.334 -15.903 1.00 86.06 351 HIS A CA 1
ATOM 2751 C C . HIS A 1 351 ? 24.302 15.089 -14.599 1.00 86.06 351 HIS A C 1
ATOM 2753 O O . HIS A 1 351 ? 24.912 16.021 -14.084 1.00 86.06 351 HIS A O 1
ATOM 2759 N N . ILE A 1 352 ? 24.285 13.860 -14.072 1.00 83.44 352 ILE A N 1
ATOM 2760 C CA . ILE A 1 352 ? 24.937 13.496 -12.813 1.00 83.44 352 ILE A CA 1
ATOM 2761 C C . ILE A 1 352 ? 26.225 12.729 -13.120 1.00 83.44 352 ILE A C 1
ATOM 2763 O O . ILE A 1 352 ? 26.196 11.671 -13.759 1.00 83.44 352 ILE A O 1
ATOM 2767 N N . VAL A 1 353 ? 27.346 13.275 -12.650 1.00 85.25 353 VAL A N 1
ATOM 2768 C CA . VAL A 1 353 ? 28.664 12.633 -12.574 1.00 85.25 353 VAL A CA 1
ATOM 2769 C C . VAL A 1 353 ? 29.259 13.003 -11.219 1.00 85.25 353 VAL A C 1
ATOM 2771 O O . VAL A 1 353 ? 29.233 14.175 -10.838 1.00 85.25 353 VAL A O 1
ATOM 2774 N N . GLY A 1 354 ? 29.763 12.010 -10.489 1.00 82.44 354 GLY A N 1
ATOM 2775 C CA . GLY A 1 354 ? 30.087 12.157 -9.074 1.00 82.44 354 GLY A CA 1
ATOM 2776 C C . GLY A 1 354 ? 28.819 12.312 -8.238 1.00 82.44 354 GLY A C 1
ATOM 2777 O O . GLY A 1 354 ? 27.804 11.677 -8.527 1.00 82.44 354 GLY A O 1
ATOM 2778 N N . ASP A 1 355 ? 28.890 13.160 -7.219 1.00 82.50 355 ASP A N 1
ATOM 2779 C CA . ASP A 1 355 ? 27.864 13.309 -6.190 1.00 82.50 355 ASP A CA 1
ATOM 2780 C C . ASP A 1 355 ? 26.969 14.511 -6.439 1.00 82.50 355 ASP A C 1
ATOM 2782 O O . ASP A 1 355 ? 27.432 15.648 -6.553 1.00 82.50 355 ASP A O 1
ATOM 2786 N N . GLN A 1 356 ? 25.669 14.251 -6.499 1.00 83.81 356 GLN A N 1
ATOM 2787 C CA . GLN A 1 356 ? 24.641 15.269 -6.657 1.00 83.81 356 GLN A CA 1
ATOM 2788 C C . GLN A 1 356 ? 23.474 14.996 -5.714 1.00 83.81 356 GLN A C 1
ATOM 2790 O O . GLN A 1 356 ? 23.175 13.852 -5.364 1.00 83.81 356 GLN A O 1
ATOM 2795 N N . GLU A 1 357 ? 22.792 16.066 -5.321 1.00 82.38 357 GLU A N 1
ATOM 2796 C CA . GLU A 1 357 ? 21.555 15.994 -4.555 1.00 82.38 357 GLU A CA 1
ATOM 2797 C C . GLU A 1 357 ? 20.383 16.417 -5.443 1.00 82.38 357 GLU A C 1
ATOM 2799 O O . GLU A 1 357 ? 20.412 17.471 -6.074 1.00 82.38 357 GLU A O 1
ATOM 2804 N N . GLU A 1 358 ? 19.365 15.569 -5.504 1.00 85.12 358 GLU A N 1
ATOM 2805 C CA . GLU A 1 358 ? 18.144 15.775 -6.276 1.00 85.12 358 GLU A CA 1
ATOM 2806 C C . GLU A 1 358 ? 16.959 15.930 -5.330 1.00 85.12 358 GLU A C 1
ATOM 2808 O O . GLU A 1 358 ? 16.822 15.167 -4.379 1.00 85.12 358 GLU A O 1
ATOM 2813 N N . ASP A 1 359 ? 16.066 16.879 -5.590 1.00 85.19 359 ASP A N 1
ATOM 2814 C CA . ASP A 1 359 ? 14.905 17.086 -4.721 1.00 85.19 359 ASP A CA 1
ATOM 2815 C C . ASP A 1 359 ? 13.954 15.874 -4.735 1.00 85.19 359 ASP A C 1
ATOM 2817 O O . ASP A 1 359 ? 13.723 15.251 -5.778 1.00 85.19 359 ASP A O 1
ATOM 2821 N N . GLY A 1 360 ? 13.380 15.576 -3.565 1.00 83.06 360 GLY A N 1
ATOM 2822 C CA . GLY A 1 360 ? 12.348 14.565 -3.333 1.00 83.06 360 GLY A CA 1
ATOM 2823 C C . GLY A 1 360 ? 11.108 15.207 -2.709 1.00 83.06 360 GLY A C 1
ATOM 2824 O O . GLY A 1 360 ? 11.202 16.078 -1.843 1.00 83.06 360 GLY A O 1
ATOM 2825 N N . THR A 1 361 ? 9.921 14.820 -3.167 1.00 88.81 361 THR A N 1
ATOM 2826 C CA . THR A 1 361 ? 8.662 15.518 -2.835 1.00 88.81 361 THR A CA 1
ATOM 2827 C C . THR A 1 361 ? 7.593 14.622 -2.213 1.00 88.81 361 THR A C 1
ATOM 2829 O O . THR A 1 361 ? 6.583 15.122 -1.719 1.00 88.81 361 THR A O 1
ATOM 2832 N N . GLU A 1 362 ? 7.832 13.315 -2.163 1.00 87.81 362 GLU A N 1
ATOM 2833 C CA . GLU A 1 362 ? 6.914 12.288 -1.675 1.00 87.81 362 GLU A CA 1
ATOM 2834 C C . GLU A 1 362 ? 6.596 12.500 -0.192 1.00 87.81 362 GLU A C 1
ATOM 2836 O O . GLU A 1 362 ? 5.433 12.603 0.204 1.00 87.81 362 GLU A O 1
ATOM 2841 N N . ARG A 1 363 ? 7.633 12.665 0.640 1.00 82.69 363 ARG A N 1
ATOM 2842 C CA . ARG A 1 363 ? 7.460 12.912 2.080 1.00 82.69 363 ARG A CA 1
ATOM 2843 C C . ARG A 1 363 ? 6.859 14.280 2.371 1.00 82.69 363 ARG A C 1
ATOM 2845 O O . ARG A 1 363 ? 6.103 14.424 3.329 1.00 82.69 363 ARG A O 1
ATOM 2852 N N . ARG A 1 364 ? 7.123 15.271 1.514 1.00 85.62 364 ARG A N 1
ATOM 2853 C CA . ARG A 1 364 ? 6.475 16.585 1.590 1.00 85.62 364 ARG A CA 1
ATOM 2854 C C . ARG A 1 364 ? 4.969 16.469 1.344 1.00 85.62 364 ARG A C 1
ATOM 2856 O O . ARG A 1 364 ? 4.193 17.048 2.100 1.00 85.62 364 ARG A O 1
ATOM 2863 N N . LEU A 1 365 ? 4.554 15.695 0.337 1.00 90.94 365 LEU A N 1
ATOM 2864 C CA . LEU A 1 365 ? 3.140 15.445 0.049 1.00 90.94 365 LEU A CA 1
ATOM 2865 C C . LEU A 1 365 ? 2.456 14.711 1.208 1.00 90.94 365 LEU A C 1
ATOM 2867 O O . LEU A 1 365 ? 1.375 15.110 1.646 1.00 90.94 365 LEU A O 1
ATOM 2871 N N . TYR A 1 366 ? 3.105 13.675 1.740 1.00 89.06 366 TYR A N 1
ATOM 2872 C CA . TYR A 1 366 ? 2.604 12.949 2.904 1.00 89.06 366 TYR A CA 1
ATOM 2873 C C . TYR A 1 366 ? 2.482 13.848 4.141 1.00 89.06 366 TYR A C 1
ATOM 2875 O O . TYR A 1 366 ? 1.451 13.822 4.811 1.00 89.06 366 TYR A O 1
ATOM 2883 N N . ALA A 1 367 ? 3.473 14.701 4.414 1.00 81.06 367 ALA A N 1
ATOM 2884 C CA . ALA A 1 367 ? 3.422 15.660 5.516 1.00 81.06 367 ALA A CA 1
ATOM 2885 C C . ALA A 1 367 ? 2.258 16.655 5.363 1.00 81.06 367 ALA A C 1
ATOM 2887 O O . ALA A 1 367 ? 1.542 16.912 6.333 1.00 81.06 367 ALA A O 1
ATOM 2888 N N . ALA A 1 368 ? 2.011 17.161 4.150 1.00 88.31 368 ALA A N 1
ATOM 2889 C CA . ALA A 1 368 ? 0.874 18.038 3.866 1.00 88.31 368 ALA A CA 1
ATOM 2890 C C . ALA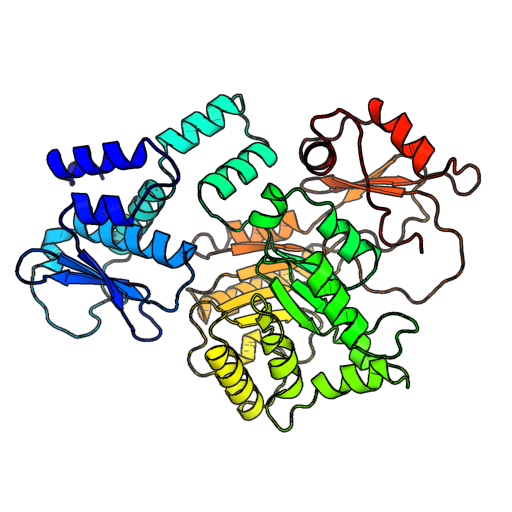 A 1 368 ? -0.475 17.329 4.100 1.00 88.31 368 ALA A C 1
ATOM 2892 O O . ALA A 1 368 ? -1.381 17.894 4.722 1.00 88.31 368 ALA A O 1
ATOM 2893 N N . ALA A 1 369 ? -0.599 16.068 3.672 1.00 90.62 369 ALA A N 1
ATOM 2894 C CA . ALA A 1 369 ? -1.779 15.251 3.943 1.00 90.62 369 ALA A CA 1
ATOM 2895 C C . ALA A 1 369 ? -1.961 14.996 5.450 1.00 90.62 369 ALA A C 1
ATOM 2897 O O . ALA A 1 369 ? -3.042 15.245 5.983 1.00 90.62 369 ALA A O 1
ATOM 2898 N N . ARG A 1 370 ? -0.902 14.592 6.163 1.00 84.94 370 ARG A N 1
ATOM 2899 C CA . ARG A 1 370 ? -0.909 14.380 7.621 1.00 84.94 370 ARG A CA 1
ATOM 2900 C C . ARG A 1 370 ? -1.304 15.632 8.397 1.00 84.94 370 ARG A C 1
ATOM 2902 O O . ARG A 1 370 ? -2.096 15.543 9.332 1.00 84.94 370 ARG A O 1
ATOM 2909 N N . GLN A 1 371 ? -0.820 16.804 7.988 1.00 80.50 371 GLN A N 1
ATOM 2910 C CA . GLN A 1 371 ? -1.184 18.072 8.618 1.00 80.50 371 GLN A CA 1
ATOM 2911 C C . GLN A 1 371 ? -2.681 18.385 8.467 1.00 80.50 371 GLN A C 1
ATOM 2913 O O . GLN A 1 371 ? -3.292 18.924 9.396 1.00 80.50 371 GLN A O 1
ATOM 2918 N N . ARG A 1 372 ? -3.269 18.053 7.311 1.00 92.25 372 ARG A N 1
ATOM 2919 C CA . ARG A 1 372 ? -4.673 18.335 6.980 1.00 92.25 372 ARG A CA 1
ATOM 2920 C C . ARG A 1 372 ? -5.649 17.298 7.543 1.00 92.25 372 ARG A C 1
ATOM 2922 O O . ARG A 1 372 ? -6.730 17.676 7.988 1.00 92.25 372 ARG A O 1
ATOM 2929 N N . PHE A 1 373 ? -5.280 16.020 7.540 1.00 85.31 373 PHE A N 1
ATOM 2930 C CA . PHE A 1 373 ? -6.148 14.887 7.880 1.00 85.31 373 PHE A CA 1
ATOM 2931 C C . PHE A 1 373 ? -5.672 14.171 9.155 1.00 85.31 373 PHE A C 1
ATOM 2933 O O . PHE A 1 373 ? -5.398 12.977 9.163 1.00 85.31 373 PHE A O 1
ATOM 2940 N N . GLN A 1 374 ? -5.573 14.912 10.262 1.00 74.94 374 GLN A N 1
ATOM 2941 C CA . GLN A 1 374 ? -4.955 14.441 11.518 1.00 74.94 374 GLN A CA 1
ATOM 2942 C C . GLN A 1 374 ? -5.680 13.272 12.202 1.00 74.94 374 GLN A C 1
ATOM 2944 O O . GLN A 1 374 ? -5.095 12.607 13.048 1.00 74.94 374 GLN A O 1
ATOM 2949 N N . GLN A 1 375 ? -6.962 13.070 11.894 1.00 75.81 375 GLN A N 1
ATOM 2950 C CA . GLN A 1 375 ? -7.787 11.999 12.469 1.00 75.81 375 GLN A CA 1
ATOM 2951 C C . GLN A 1 375 ? -7.901 10.784 11.539 1.00 75.81 375 GLN A C 1
ATOM 2953 O O . GLN A 1 375 ? -8.565 9.816 11.888 1.00 75.81 375 GLN A O 1
ATOM 2958 N N . THR A 1 376 ? -7.299 10.851 10.351 1.00 78.06 376 THR A N 1
ATOM 2959 C CA . THR A 1 376 ? -7.305 9.764 9.373 1.00 78.06 376 THR A CA 1
ATOM 2960 C C . THR A 1 376 ? -6.086 8.881 9.585 1.00 78.06 376 THR A C 1
ATOM 2962 O O . THR A 1 376 ? -4.978 9.377 9.821 1.00 78.06 376 THR A O 1
ATOM 2965 N N . ASP A 1 377 ? -6.289 7.575 9.452 1.00 78.56 377 ASP A N 1
ATOM 2966 C CA . ASP A 1 377 ? -5.190 6.628 9.364 1.00 78.56 377 ASP A CA 1
ATOM 2967 C C . ASP A 1 377 ? -4.502 6.773 8.001 1.00 78.56 377 ASP A C 1
ATOM 2969 O O . ASP A 1 377 ? -5.070 6.434 6.961 1.00 78.56 377 ASP A O 1
ATOM 2973 N N . LEU A 1 378 ? -3.324 7.399 7.996 1.00 84.31 378 LEU A N 1
ATOM 2974 C CA . LEU A 1 378 ? -2.559 7.657 6.781 1.00 84.31 378 LEU A CA 1
ATOM 2975 C C . LEU A 1 378 ? -1.266 6.856 6.803 1.00 84.31 378 LEU A C 1
ATOM 2977 O O . LEU A 1 378 ? -0.518 6.939 7.768 1.00 84.31 378 LEU A O 1
ATOM 2981 N N . THR A 1 379 ? -0.923 6.216 5.699 1.00 85.94 379 THR A N 1
ATOM 2982 C CA . THR A 1 379 ? 0.356 5.507 5.571 1.00 85.94 379 THR A CA 1
ATOM 2983 C C . THR A 1 379 ? 1.179 6.129 4.456 1.00 85.94 379 THR A C 1
ATOM 2985 O O . THR A 1 379 ? 0.642 6.595 3.445 1.00 85.94 379 THR A O 1
ATOM 2988 N N . PHE A 1 380 ? 2.493 6.201 4.655 1.00 85.62 380 PHE A N 1
ATOM 2989 C CA . PHE A 1 380 ? 3.397 6.685 3.622 1.00 85.62 380 PHE A CA 1
ATOM 2990 C C . PHE A 1 380 ? 3.575 5.607 2.549 1.00 85.62 380 PHE A C 1
ATOM 2992 O O . PHE A 1 380 ? 3.793 4.436 2.858 1.00 85.62 380 PHE A O 1
ATOM 2999 N N . GLY A 1 381 ? 3.504 6.000 1.281 1.00 89.88 381 GLY A N 1
ATOM 3000 C CA . GLY A 1 381 ? 3.852 5.138 0.164 1.00 89.88 381 GLY A CA 1
ATOM 3001 C C . GLY A 1 381 ? 4.594 5.903 -0.919 1.00 89.88 381 GLY A C 1
ATOM 3002 O O . GLY A 1 381 ? 4.495 7.124 -1.037 1.00 89.88 381 GLY A O 1
ATOM 3003 N N . ASP A 1 382 ? 5.332 5.175 -1.740 1.00 88.44 382 ASP A N 1
ATOM 3004 C CA . ASP A 1 382 ? 6.006 5.720 -2.913 1.00 88.44 382 ASP A CA 1
ATOM 3005 C C . ASP A 1 382 ? 6.188 4.623 -3.973 1.00 88.44 382 ASP A C 1
ATOM 3007 O O . ASP A 1 382 ? 5.650 3.516 -3.866 1.00 88.44 382 ASP A O 1
ATOM 3011 N N . TRP A 1 383 ? 6.935 4.937 -5.027 1.00 88.81 383 TRP A N 1
ATOM 3012 C CA . TRP A 1 383 ? 7.268 3.982 -6.082 1.00 88.81 383 TRP A CA 1
ATOM 3013 C C . TRP A 1 383 ? 8.638 3.316 -5.879 1.00 88.81 383 TRP A C 1
ATOM 3015 O O . TRP A 1 383 ? 9.245 2.901 -6.864 1.00 88.81 383 TRP A O 1
ATOM 3025 N N . ALA A 1 384 ? 9.154 3.258 -4.646 1.00 80.19 384 ALA A N 1
ATOM 3026 C CA . ALA A 1 384 ? 10.402 2.594 -4.262 1.00 80.19 384 ALA A CA 1
ATOM 3027 C C . ALA A 1 384 ? 11.595 2.931 -5.176 1.00 80.19 384 ALA A C 1
ATOM 3029 O O . ALA A 1 384 ? 12.195 2.053 -5.798 1.00 80.19 384 ALA A O 1
ATOM 3030 N N . SER A 1 385 ? 11.908 4.224 -5.310 1.00 71.69 385 SER A N 1
ATOM 3031 C CA . SER A 1 385 ? 12.992 4.710 -6.186 1.00 71.69 385 SER A CA 1
ATOM 3032 C C . SER A 1 385 ? 12.794 4.362 -7.669 1.00 71.69 385 SER A C 1
ATOM 3034 O O . SER A 1 385 ? 13.754 4.170 -8.417 1.00 71.69 385 SER A O 1
ATOM 3036 N N . THR A 1 386 ? 11.542 4.256 -8.126 1.00 74.12 386 THR A N 1
ATOM 3037 C CA . THR A 1 386 ? 11.225 4.024 -9.540 1.00 74.12 386 THR A CA 1
ATOM 3038 C C . THR A 1 386 ? 10.447 5.174 -10.175 1.00 74.12 386 THR A C 1
ATOM 3040 O O . THR A 1 386 ? 9.937 6.094 -9.529 1.00 74.12 386 THR A O 1
ATOM 3043 N N . ARG A 1 387 ? 10.381 5.111 -11.505 1.00 75.56 387 ARG A N 1
ATOM 3044 C CA . ARG A 1 387 ? 9.794 6.111 -12.396 1.00 75.56 387 ARG A CA 1
ATOM 3045 C C . ARG A 1 387 ? 8.950 5.445 -13.493 1.00 75.56 387 ARG A C 1
ATOM 3047 O O . ARG A 1 387 ? 9.018 4.215 -13.668 1.00 75.56 387 ARG A O 1
ATOM 3054 N N . PRO A 1 388 ? 8.156 6.216 -14.259 1.00 79.12 388 PRO A N 1
ATOM 3055 C CA . PRO A 1 388 ? 7.500 5.706 -15.456 1.00 79.12 388 PRO A CA 1
ATOM 3056 C C . PRO A 1 388 ? 8.521 5.085 -16.414 1.00 79.12 388 PRO A C 1
ATOM 3058 O O . PRO A 1 388 ? 9.669 5.522 -16.496 1.00 79.12 388 PRO A O 1
ATOM 3061 N N . SER A 1 389 ? 8.119 4.040 -17.136 1.00 69.25 389 SER A N 1
ATOM 3062 C CA . SER A 1 389 ? 8.988 3.434 -18.146 1.00 69.25 389 SER A CA 1
ATOM 3063 C C . SER A 1 389 ? 9.288 4.444 -19.251 1.00 69.25 389 SER A C 1
ATOM 3065 O O . SER A 1 389 ? 8.355 4.987 -19.841 1.00 69.25 389 SER A O 1
ATOM 3067 N N . GLN A 1 390 ? 10.564 4.650 -19.566 1.00 64.75 390 GLN A N 1
ATOM 3068 C CA . GLN A 1 390 ? 10.969 5.408 -20.746 1.00 64.75 390 GLN A CA 1
ATOM 3069 C C . GLN A 1 390 ? 11.253 4.458 -21.914 1.00 64.75 390 GLN A C 1
ATOM 3071 O O . GLN A 1 390 ? 11.767 3.357 -21.723 1.00 64.75 390 GLN A O 1
ATOM 3076 N N . GLY A 1 391 ? 10.872 4.865 -23.126 1.00 46.78 391 GLY A N 1
ATOM 3077 C CA . GLY A 1 391 ? 11.187 4.129 -24.348 1.00 46.78 391 GLY A CA 1
ATOM 3078 C C . GLY A 1 391 ? 12.609 4.442 -24.807 1.00 46.78 391 GLY A C 1
ATOM 3079 O O . GLY A 1 391 ? 12.902 5.586 -25.135 1.00 46.78 391 GLY A O 1
ATOM 3080 N N . GLY A 1 392 ? 13.477 3.432 -24.843 1.00 45.06 392 GLY A N 1
ATOM 3081 C CA . GLY A 1 392 ? 14.855 3.556 -25.320 1.00 45.06 392 GLY A CA 1
ATOM 3082 C C . GLY A 1 392 ? 15.777 2.590 -24.585 1.00 45.06 392 GLY A C 1
ATOM 3083 O O . GLY A 1 392 ? 15.755 2.526 -23.361 1.00 45.06 392 GLY A O 1
ATOM 3084 N N . GLY A 1 393 ? 16.564 1.814 -25.325 1.00 38.09 393 GLY A N 1
ATOM 3085 C CA . GLY A 1 393 ? 17.533 0.880 -24.759 1.00 38.09 393 GLY A CA 1
ATOM 3086 C C . GLY A 1 393 ? 18.784 0.811 -25.624 1.00 38.09 393 GLY A C 1
ATOM 3087 O O . GLY A 1 393 ? 18.687 0.933 -26.846 1.00 38.09 393 GLY A O 1
ATOM 3088 N N . GLY A 1 394 ? 19.937 0.602 -24.984 1.00 38.56 394 GLY A N 1
ATOM 3089 C CA . GLY A 1 394 ? 21.133 0.116 -25.674 1.00 38.56 394 GLY A CA 1
ATOM 3090 C C . GLY A 1 394 ? 22.487 0.615 -25.176 1.00 38.56 394 GLY A C 1
ATOM 3091 O O . GLY A 1 394 ? 23.487 0.046 -25.597 1.00 38.56 394 GLY A O 1
ATOM 3092 N N . ASN A 1 395 ? 22.561 1.626 -24.307 1.00 53.22 395 ASN A N 1
ATOM 3093 C CA . ASN A 1 395 ? 23.855 2.076 -23.786 1.00 53.22 395 ASN A CA 1
ATOM 3094 C C . ASN A 1 395 ? 24.130 1.472 -22.413 1.00 53.22 395 ASN A C 1
ATOM 3096 O O . ASN A 1 395 ? 23.226 1.396 -21.582 1.00 53.22 395 ASN A O 1
ATOM 3100 N N . THR A 1 396 ? 25.387 1.094 -22.177 1.00 63.88 396 THR A N 1
ATOM 3101 C CA . THR A 1 396 ? 25.903 0.784 -20.843 1.00 63.88 396 THR A CA 1
ATOM 3102 C C . THR A 1 396 ? 25.578 1.953 -19.923 1.00 63.88 396 THR A C 1
ATOM 3104 O O . THR A 1 396 ? 25.987 3.087 -20.179 1.00 63.88 396 THR A O 1
ATOM 3107 N N . ILE A 1 397 ? 24.781 1.695 -18.890 1.00 68.62 397 ILE A N 1
ATOM 3108 C CA . ILE A 1 397 ? 24.441 2.709 -17.900 1.00 68.62 397 ILE A CA 1
ATOM 3109 C C . ILE A 1 397 ? 25.554 2.691 -16.851 1.00 68.62 397 ILE A C 1
ATOM 3111 O O . ILE A 1 397 ? 25.781 1.632 -16.266 1.00 68.62 397 ILE A O 1
ATOM 3115 N N . PRO A 1 398 ? 26.244 3.825 -16.619 1.00 77.69 398 PRO A N 1
ATOM 3116 C CA . PRO A 1 398 ? 27.297 3.893 -15.617 1.00 77.69 398 PRO A CA 1
ATOM 3117 C C . PRO A 1 398 ? 26.789 3.504 -14.237 1.00 77.69 398 PRO A C 1
ATOM 3119 O O . PRO A 1 398 ? 25.636 3.793 -13.886 1.00 77.69 398 PRO A O 1
ATOM 3122 N N . SER A 1 399 ? 27.672 2.889 -13.460 1.00 76.69 399 SER A N 1
ATOM 3123 C CA . SER A 1 399 ? 27.409 2.453 -12.097 1.00 76.69 399 SER A CA 1
ATOM 3124 C C . SER A 1 399 ? 26.916 3.627 -11.246 1.00 76.69 399 SER A C 1
ATOM 3126 O O . SER A 1 399 ? 27.471 4.729 -11.286 1.00 76.69 399 SER A O 1
ATOM 3128 N N . ARG A 1 400 ? 25.835 3.412 -10.491 1.00 75.44 400 ARG A N 1
ATOM 3129 C CA . ARG A 1 400 ? 25.126 4.477 -9.769 1.00 75.44 400 ARG A CA 1
ATOM 3130 C C . ARG A 1 400 ? 24.585 3.987 -8.432 1.00 75.44 400 ARG A C 1
ATOM 3132 O O . ARG A 1 400 ? 24.011 2.903 -8.368 1.00 75.44 400 ARG A O 1
ATOM 3139 N N . ILE A 1 401 ? 24.731 4.804 -7.394 1.00 70.69 401 ILE A N 1
ATOM 3140 C CA . ILE A 1 401 ? 24.179 4.567 -6.058 1.00 70.69 401 ILE A CA 1
ATOM 3141 C C . ILE A 1 401 ? 23.187 5.687 -5.755 1.00 70.69 401 ILE A C 1
ATOM 3143 O O . ILE A 1 401 ? 23.548 6.860 -5.812 1.00 70.69 401 ILE A O 1
ATOM 3147 N N . ASP A 1 402 ? 21.959 5.306 -5.411 1.00 68.06 402 ASP A N 1
ATOM 3148 C CA . ASP A 1 402 ? 20.874 6.225 -5.079 1.00 68.06 402 ASP A CA 1
ATOM 3149 C C . ASP A 1 402 ? 20.507 6.037 -3.602 1.00 68.06 402 ASP A C 1
ATOM 3151 O O . ASP A 1 402 ? 20.140 4.937 -3.191 1.00 68.06 402 ASP A O 1
ATOM 3155 N N . VAL A 1 403 ? 20.610 7.095 -2.798 1.00 66.69 403 VAL A N 1
ATOM 3156 C CA . VAL A 1 403 ? 20.281 7.066 -1.366 1.00 66.69 403 VAL A CA 1
ATOM 3157 C C . VAL A 1 403 ? 19.138 8.031 -1.091 1.00 66.69 403 VAL A C 1
ATOM 3159 O O . VAL A 1 403 ? 19.269 9.240 -1.295 1.00 66.69 403 VAL A O 1
ATOM 3162 N N . ALA A 1 404 ? 18.021 7.499 -0.601 1.00 63.25 404 ALA A N 1
ATOM 3163 C CA . ALA A 1 404 ? 16.887 8.307 -0.176 1.00 63.25 404 ALA A CA 1
ATOM 3164 C C . ALA A 1 404 ? 17.231 9.090 1.102 1.00 63.25 404 ALA A C 1
ATOM 3166 O O . ALA A 1 404 ? 17.714 8.528 2.085 1.00 63.25 404 ALA A O 1
ATOM 3167 N N . LYS A 1 405 ? 16.940 10.390 1.105 1.00 64.44 405 LYS A N 1
ATOM 3168 C CA . LYS A 1 405 ? 16.859 11.238 2.299 1.00 64.44 405 LYS A CA 1
ATOM 3169 C C . LYS A 1 405 ? 15.408 11.677 2.503 1.00 64.44 405 LYS A C 1
ATOM 3171 O O . LYS A 1 405 ? 14.534 11.419 1.681 1.00 64.44 405 LYS A O 1
ATOM 3176 N N . MET A 1 406 ? 15.149 12.394 3.596 1.00 62.19 406 MET A N 1
ATOM 3177 C CA . MET A 1 406 ? 13.801 12.862 3.937 1.00 62.19 406 MET A CA 1
ATOM 3178 C C . MET A 1 406 ? 13.149 13.697 2.815 1.00 62.19 406 MET A C 1
ATOM 3180 O O . MET A 1 406 ? 11.985 13.488 2.503 1.00 62.19 406 MET A O 1
ATOM 3184 N N . ASN A 1 407 ? 13.884 14.624 2.193 1.00 72.06 407 ASN A N 1
ATOM 3185 C CA . ASN A 1 407 ? 13.343 15.542 1.174 1.00 72.06 407 ASN A CA 1
ATOM 3186 C C . ASN A 1 407 ? 14.183 15.574 -0.112 1.00 72.06 407 ASN A C 1
ATOM 3188 O O . ASN A 1 407 ? 14.101 16.526 -0.887 1.00 72.06 407 ASN A O 1
ATOM 3192 N N . SER A 1 408 ? 15.042 14.579 -0.314 1.00 77.06 408 SER A N 1
ATOM 3193 C CA . SER A 1 408 ? 15.996 14.560 -1.420 1.00 77.06 408 SER A CA 1
ATOM 3194 C C . SER A 1 408 ? 16.542 13.159 -1.671 1.00 77.06 408 SER A C 1
ATOM 3196 O O . SER A 1 408 ? 16.340 12.236 -0.885 1.00 77.06 408 SER A O 1
ATOM 3198 N N . TRP A 1 409 ? 17.254 13.015 -2.776 1.00 74.44 409 TRP A N 1
ATOM 3199 C CA . TRP A 1 409 ? 17.995 11.840 -3.188 1.00 74.44 409 TRP A CA 1
ATOM 3200 C C . TRP A 1 409 ? 19.455 12.237 -3.309 1.00 74.44 409 TRP A C 1
ATOM 3202 O O . TRP A 1 409 ? 19.790 13.147 -4.064 1.00 74.44 409 TRP A O 1
ATOM 3212 N N . HIS A 1 410 ? 20.329 11.566 -2.570 1.00 77.44 410 HIS A N 1
ATOM 3213 C CA . HIS A 1 410 ? 21.760 11.698 -2.784 1.00 77.44 410 HIS A CA 1
ATOM 3214 C C . HIS A 1 410 ? 22.199 10.634 -3.781 1.00 77.44 410 HIS A C 1
ATOM 3216 O O . HIS A 1 410 ? 22.049 9.440 -3.522 1.00 77.44 410 HIS A O 1
ATOM 3222 N N . ILE A 1 411 ? 22.683 11.078 -4.934 1.00 80.44 411 ILE A N 1
ATOM 3223 C CA . ILE A 1 411 ? 22.984 10.216 -6.067 1.00 80.44 411 ILE A CA 1
ATOM 3224 C C . ILE A 1 411 ? 24.458 10.360 -6.395 1.00 80.44 411 ILE A C 1
ATOM 3226 O O . ILE A 1 411 ? 24.916 11.436 -6.778 1.00 80.44 411 ILE A O 1
ATOM 3230 N N . PHE A 1 412 ? 25.169 9.242 -6.306 1.00 81.19 412 PHE A N 1
ATOM 3231 C CA . PHE A 1 412 ? 26.486 9.102 -6.899 1.00 81.19 412 PHE A CA 1
ATOM 3232 C C . PHE A 1 412 ? 26.349 8.392 -8.243 1.00 81.19 412 PHE A C 1
ATOM 3234 O O . PHE A 1 412 ? 25.778 7.301 -8.303 1.00 81.19 412 PHE A O 1
ATOM 3241 N N . ARG A 1 413 ? 26.929 8.945 -9.311 1.00 81.56 413 ARG A N 1
ATOM 3242 C CA . ARG A 1 413 ? 27.039 8.271 -10.613 1.00 81.56 413 ARG A CA 1
ATOM 3243 C C . ARG A 1 413 ? 28.477 8.298 -11.113 1.00 8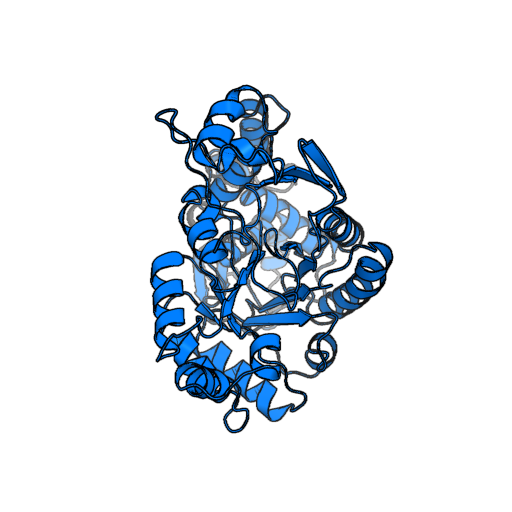1.56 413 ARG A C 1
ATOM 3245 O O . ARG A 1 413 ? 29.084 9.365 -11.171 1.00 81.56 413 ARG A O 1
ATOM 3252 N N . ALA A 1 414 ? 29.002 7.138 -11.501 1.00 80.81 414 ALA A N 1
ATOM 3253 C CA . ALA A 1 414 ? 30.328 7.038 -12.094 1.00 80.81 414 ALA A CA 1
ATOM 3254 C C . ALA A 1 414 ? 30.419 7.846 -13.396 1.00 80.81 414 ALA A C 1
ATOM 3256 O O . ALA A 1 414 ? 29.426 8.013 -14.115 1.00 80.81 414 ALA A O 1
ATOM 3257 N N . ASP A 1 415 ? 31.620 8.341 -13.686 1.00 83.44 415 ASP A N 1
ATOM 3258 C CA . ASP A 1 415 ? 31.911 8.957 -14.974 1.00 83.44 415 ASP A CA 1
ATOM 3259 C C . ASP A 1 415 ? 31.755 7.889 -16.074 1.00 83.44 415 ASP A C 1
ATOM 3261 O O . ASP A 1 415 ? 32.346 6.817 -15.948 1.00 83.44 415 ASP A O 1
ATOM 3265 N N . PRO A 1 416 ? 30.952 8.126 -17.132 1.00 83.88 416 PRO A N 1
ATOM 3266 C CA . PRO A 1 416 ? 30.828 7.182 -18.240 1.00 83.88 416 PRO A CA 1
ATOM 3267 C C . PRO A 1 416 ? 32.162 6.782 -18.887 1.00 83.88 416 PRO A C 1
ATOM 3269 O O . PRO A 1 416 ? 32.251 5.675 -19.418 1.00 83.88 416 PRO A O 1
ATOM 3272 N N . ASP A 1 417 ? 33.162 7.668 -18.859 1.00 84.81 417 ASP A N 1
ATOM 3273 C CA . ASP A 1 417 ? 34.473 7.446 -19.476 1.00 84.81 417 ASP A CA 1
ATOM 3274 C C . ASP A 1 417 ? 35.494 6.808 -18.507 1.00 84.81 417 ASP A C 1
ATOM 3276 O O . ASP A 1 417 ? 36.543 6.334 -18.947 1.00 84.81 417 ASP A O 1
ATOM 3280 N N . ASP A 1 418 ? 35.186 6.762 -17.204 1.00 82.50 418 ASP A N 1
ATOM 3281 C CA . ASP A 1 418 ? 36.035 6.217 -16.131 1.00 82.50 418 ASP A CA 1
ATOM 3282 C C . ASP A 1 418 ? 35.168 5.541 -15.051 1.00 82.50 418 ASP A C 1
ATOM 3284 O O . ASP A 1 418 ? 35.135 5.947 -13.886 1.00 82.50 418 ASP A O 1
ATOM 3288 N N . ASP A 1 419 ? 34.396 4.528 -15.461 1.00 79.38 419 ASP A N 1
ATOM 3289 C CA . ASP A 1 419 ? 33.542 3.750 -14.562 1.00 79.38 419 ASP A CA 1
ATOM 3290 C C . ASP A 1 419 ? 34.331 2.570 -13.972 1.00 79.38 419 ASP A C 1
ATOM 3292 O O . ASP A 1 419 ? 34.574 1.580 -14.673 1.00 79.38 419 ASP A O 1
ATOM 3296 N N . PRO A 1 420 ? 34.714 2.619 -12.681 1.00 70.62 420 PRO A N 1
ATOM 3297 C CA . PRO A 1 420 ? 35.459 1.536 -12.048 1.00 70.62 420 PRO A CA 1
ATOM 3298 C C . PRO A 1 420 ? 34.570 0.307 -11.758 1.00 70.62 420 PRO A C 1
ATOM 3300 O O . PRO A 1 420 ? 35.044 -0.721 -11.273 1.00 70.62 420 PRO A O 1
ATOM 3303 N N . GLY A 1 421 ? 33.268 0.398 -12.047 1.00 66.69 421 GLY A N 1
ATOM 3304 C CA . GLY A 1 421 ? 32.277 -0.625 -11.769 1.00 66.69 421 GLY A CA 1
ATOM 3305 C C . GLY A 1 421 ? 31.768 -0.588 -10.327 1.00 66.69 421 GLY A C 1
ATOM 3306 O O . GLY A 1 421 ? 32.399 -0.067 -9.403 1.00 66.69 421 GLY A O 1
ATOM 3307 N N . PHE A 1 422 ? 30.605 -1.205 -10.116 1.00 60.22 422 PHE A N 1
ATOM 3308 C CA . PHE A 1 422 ? 29.966 -1.313 -8.802 1.00 60.22 422 PHE A CA 1
ATOM 3309 C C . PHE A 1 422 ? 30.863 -1.867 -7.674 1.00 60.22 422 PHE A C 1
ATOM 3311 O O . PHE A 1 422 ? 30.818 -1.286 -6.589 1.00 60.22 422 PHE A O 1
ATOM 3318 N N . PRO A 1 423 ? 31.687 -2.921 -7.873 1.00 56.88 423 PRO A N 1
ATOM 3319 C CA . PRO A 1 423 ? 32.515 -3.470 -6.794 1.00 56.88 423 PRO A CA 1
ATOM 3320 C C . PRO A 1 423 ? 33.535 -2.473 -6.228 1.00 56.88 423 PRO A C 1
ATOM 3322 O O . PRO A 1 423 ? 33.783 -2.448 -5.028 1.00 56.88 423 PRO A O 1
ATOM 3325 N N . GLU A 1 424 ? 34.122 -1.613 -7.063 1.00 59.16 424 GLU A N 1
ATOM 3326 C CA . GLU A 1 424 ? 35.107 -0.635 -6.594 1.00 59.16 424 GLU A CA 1
ATOM 3327 C C . GLU A 1 424 ? 34.431 0.596 -5.967 1.00 59.16 424 GLU A C 1
ATOM 3329 O O . GLU A 1 424 ? 34.911 1.121 -4.958 1.00 59.16 424 GLU A O 1
ATOM 3334 N N . LEU A 1 425 ? 33.270 1.016 -6.489 1.00 58.19 425 LEU A N 1
ATOM 3335 C CA . LEU A 1 425 ? 32.429 2.031 -5.841 1.00 58.19 425 LEU A CA 1
ATOM 3336 C C . LEU A 1 425 ? 32.008 1.623 -4.429 1.00 58.19 425 LEU A C 1
ATOM 3338 O O . LEU A 1 425 ? 31.950 2.472 -3.540 1.00 58.19 425 LEU A O 1
ATOM 3342 N N . ASP A 1 426 ? 31.763 0.331 -4.218 1.00 49.88 426 ASP A N 1
ATOM 3343 C CA . ASP A 1 426 ? 31.435 -0.236 -2.914 1.00 49.88 426 ASP A CA 1
ATOM 3344 C C . ASP A 1 426 ? 32.574 -0.050 -1.900 1.00 49.88 426 ASP A C 1
ATOM 3346 O O . ASP A 1 426 ? 32.352 0.431 -0.793 1.00 49.88 426 ASP A O 1
ATOM 3350 N N . THR A 1 427 ? 33.829 -0.274 -2.297 1.00 48.38 427 THR A N 1
ATOM 3351 C CA . THR A 1 427 ? 34.984 -0.073 -1.397 1.00 48.38 427 THR A CA 1
ATOM 3352 C C . THR A 1 427 ? 35.237 1.397 -1.031 1.00 48.38 427 THR A C 1
ATOM 3354 O O . THR A 1 427 ? 35.725 1.703 0.061 1.00 48.38 427 THR A O 1
ATOM 3357 N N . ARG A 1 428 ? 34.855 2.345 -1.902 1.00 47.38 428 ARG A N 1
ATOM 3358 C CA . ARG A 1 428 ? 34.961 3.796 -1.642 1.00 47.38 428 ARG A CA 1
ATOM 3359 C C . ARG A 1 428 ? 33.908 4.300 -0.632 1.00 47.38 428 ARG A C 1
ATOM 3361 O O . ARG A 1 428 ? 34.023 5.436 -0.163 1.00 47.38 428 ARG A O 1
ATOM 3368 N N . LYS A 1 429 ? 32.935 3.465 -0.227 1.00 47.22 429 LYS A N 1
ATOM 3369 C CA . LYS A 1 429 ? 31.857 3.778 0.739 1.00 47.22 429 LYS A CA 1
ATOM 3370 C C . LYS A 1 429 ? 32.303 4.128 2.149 1.00 47.22 429 LYS A C 1
ATOM 3372 O O . LYS A 1 429 ? 31.608 4.893 2.803 1.00 47.22 429 LYS A O 1
ATOM 3377 N N . ASN A 1 430 ? 33.494 3.727 2.594 1.00 43.19 430 ASN A N 1
ATOM 3378 C CA . ASN A 1 430 ? 34.027 4.197 3.885 1.00 43.19 430 ASN A CA 1
ATOM 3379 C C . ASN A 1 430 ? 34.232 5.730 3.952 1.00 43.19 430 ASN A C 1
ATOM 3381 O O . ASN A 1 430 ? 34.495 6.276 5.024 1.00 43.19 430 ASN A O 1
ATOM 3385 N N . ARG A 1 431 ? 34.101 6.438 2.820 1.00 37.22 431 ARG A N 1
ATOM 3386 C CA . ARG A 1 431 ? 34.167 7.901 2.711 1.00 37.22 431 ARG A CA 1
ATOM 3387 C C . ARG A 1 431 ? 32.790 8.586 2.672 1.00 37.22 431 ARG A C 1
ATOM 3389 O O . ARG A 1 431 ? 32.713 9.781 2.951 1.00 37.22 431 ARG A O 1
ATOM 3396 N N . TRP A 1 432 ? 31.727 7.838 2.379 1.00 39.78 432 TRP A N 1
ATOM 3397 C CA . TRP A 1 432 ? 30.341 8.296 2.323 1.00 39.78 432 TRP A CA 1
ATOM 3398 C C . TRP A 1 432 ? 29.663 7.899 3.634 1.00 39.78 432 TRP A C 1
ATOM 3400 O O . TRP A 1 432 ? 29.214 6.773 3.786 1.00 39.78 432 TRP A O 1
ATOM 3410 N N . ARG A 1 433 ? 29.644 8.790 4.634 1.00 33.81 433 ARG A N 1
ATOM 3411 C CA . ARG A 1 433 ? 28.840 8.554 5.844 1.00 33.81 433 ARG A CA 1
ATOM 3412 C C . ARG A 1 433 ? 27.371 8.662 5.452 1.00 33.81 433 ARG A C 1
ATOM 3414 O O . ARG A 1 433 ? 26.873 9.769 5.244 1.00 33.81 433 ARG A O 1
ATOM 3421 N N . PHE A 1 434 ? 26.718 7.522 5.291 1.00 34.25 434 PHE A N 1
ATOM 3422 C CA . PHE A 1 434 ? 25.298 7.451 5.007 1.00 34.25 434 PHE A CA 1
ATOM 3423 C C . PHE A 1 434 ? 24.545 7.907 6.261 1.00 34.25 434 PHE A C 1
ATOM 3425 O O . PHE A 1 434 ? 24.826 7.471 7.371 1.00 34.25 434 PHE A O 1
ATOM 3432 N N . GLY A 1 435 ? 23.630 8.865 6.113 1.00 30.02 435 GLY A N 1
ATOM 3433 C CA . GLY A 1 435 ? 22.658 9.134 7.175 1.00 30.02 435 GLY A CA 1
ATOM 3434 C C . GLY A 1 435 ? 21.767 7.903 7.372 1.00 30.02 435 GLY A C 1
ATOM 3435 O O . GLY A 1 435 ? 21.589 7.139 6.423 1.00 30.02 435 GLY A O 1
ATOM 3436 N N . GLY A 1 436 ? 21.213 7.744 8.578 1.00 28.45 436 GLY A N 1
ATOM 3437 C CA . GLY A 1 436 ? 20.667 6.501 9.155 1.00 28.45 436 GLY A CA 1
ATOM 3438 C C . GLY A 1 436 ? 19.760 5.599 8.304 1.00 28.45 436 GLY A C 1
ATOM 3439 O O . GLY A 1 436 ? 19.658 4.424 8.612 1.00 28.45 436 GLY A O 1
ATOM 3440 N N . TYR A 1 437 ? 19.173 6.056 7.194 1.00 30.91 437 TYR A N 1
ATOM 3441 C CA . TYR A 1 437 ? 18.416 5.189 6.272 1.00 30.91 437 TYR A CA 1
ATOM 3442 C C . TYR A 1 437 ? 19.273 4.396 5.269 1.00 30.91 437 TYR A C 1
ATOM 3444 O O . TYR A 1 437 ? 18.834 3.360 4.781 1.00 30.91 437 TYR A O 1
ATOM 3452 N N . GLY A 1 438 ? 20.469 4.875 4.908 1.00 29.06 438 GLY A N 1
ATOM 3453 C CA . GLY A 1 438 ? 21.341 4.183 3.945 1.00 29.06 438 GLY A CA 1
ATOM 3454 C C . GLY A 1 438 ? 22.230 3.115 4.588 1.00 29.06 438 GLY A C 1
ATOM 3455 O O . GLY A 1 438 ? 22.518 2.103 3.957 1.00 29.06 438 GLY A O 1
ATOM 3456 N N . ASP A 1 439 ? 22.632 3.332 5.844 1.00 30.48 439 ASP A N 1
ATOM 3457 C CA . ASP A 1 439 ? 23.448 2.382 6.612 1.00 30.48 439 ASP A CA 1
ATOM 3458 C C . ASP A 1 439 ? 22.604 1.212 7.168 1.00 30.48 439 ASP A C 1
ATOM 3460 O O . ASP A 1 439 ? 23.079 0.076 7.161 1.00 30.48 439 ASP A O 1
ATOM 3464 N N . SER A 1 440 ? 21.346 1.454 7.567 1.00 33.91 440 SER A N 1
ATOM 3465 C CA . SER A 1 440 ? 20.442 0.457 8.184 1.00 33.91 440 SER A CA 1
ATOM 3466 C C . SER A 1 440 ? 19.782 -0.508 7.199 1.00 33.91 440 SER A C 1
ATOM 3468 O O . SER A 1 440 ? 19.319 -1.578 7.584 1.00 33.91 440 SER A O 1
ATOM 3470 N N . LEU A 1 441 ? 19.764 -0.187 5.903 1.00 32.81 441 LEU A N 1
ATOM 3471 C CA . LEU A 1 441 ? 19.301 -1.124 4.882 1.00 32.81 441 LEU A CA 1
ATOM 3472 C C . LEU A 1 441 ? 20.396 -2.127 4.482 1.00 32.81 441 LEU A C 1
ATOM 3474 O O . LEU A 1 441 ? 20.061 -3.159 3.905 1.00 32.81 441 LEU A O 1
ATOM 3478 N N . ILE A 1 442 ? 21.692 -1.838 4.731 1.00 36.25 442 ILE A N 1
ATOM 3479 C CA . ILE A 1 442 ? 22.817 -2.501 4.034 1.00 36.25 442 ILE A CA 1
ATOM 3480 C C . ILE A 1 442 ? 24.094 -2.700 4.901 1.00 36.25 442 ILE A C 1
ATOM 3482 O O . ILE A 1 442 ? 25.227 -2.558 4.433 1.00 36.25 442 ILE A O 1
ATOM 3486 N N . ARG A 1 443 ? 23.964 -3.110 6.171 1.00 27.14 443 ARG A N 1
ATOM 3487 C CA . ARG A 1 443 ? 25.087 -3.717 6.921 1.00 27.14 443 ARG A CA 1
ATOM 3488 C C . ARG A 1 443 ? 24.746 -5.025 7.637 1.00 27.14 443 ARG A C 1
ATOM 3490 O O . ARG A 1 443 ? 23.853 -5.066 8.470 1.00 27.14 443 ARG A O 1
ATOM 3497 N N . SER A 1 444 ? 25.535 -6.060 7.346 1.00 30.36 444 SER A N 1
ATOM 3498 C CA . SER A 1 444 ? 25.588 -7.302 8.120 1.00 30.36 444 SER A CA 1
ATOM 3499 C C . SER A 1 444 ? 26.323 -7.095 9.459 1.00 30.36 444 SER A C 1
ATOM 3501 O O . SER A 1 444 ? 27.228 -6.257 9.547 1.00 30.36 444 SER A O 1
ATOM 3503 N N . ASP A 1 445 ? 25.966 -7.878 10.486 1.00 33.09 445 ASP A N 1
ATOM 3504 C CA . ASP A 1 445 ? 26.635 -7.927 11.806 1.00 33.09 445 ASP A CA 1
ATOM 3505 C C . ASP A 1 445 ? 28.119 -8.356 11.720 1.00 33.09 445 ASP A C 1
ATOM 3507 O O . ASP A 1 445 ? 28.893 -8.201 12.666 1.00 33.09 445 ASP A O 1
ATOM 3511 N N . ASP A 1 446 ? 28.535 -8.882 10.572 1.00 29.86 446 ASP A N 1
ATOM 3512 C CA . ASP A 1 446 ? 29.876 -9.344 10.234 1.00 29.86 446 ASP A CA 1
ATOM 3513 C C . ASP A 1 446 ? 30.716 -8.306 9.462 1.00 29.86 446 ASP A C 1
ATOM 3515 O O . ASP A 1 446 ? 31.882 -8.556 9.155 1.00 29.86 446 ASP A O 1
ATOM 3519 N N . GLY A 1 447 ? 30.189 -7.096 9.240 1.00 29.77 447 GLY A N 1
ATOM 3520 C CA . GLY A 1 447 ? 30.968 -5.961 8.736 1.00 29.77 447 GLY A CA 1
ATOM 3521 C C . GLY A 1 447 ? 31.254 -5.975 7.231 1.00 29.77 447 GLY A C 1
ATOM 3522 O O . GLY A 1 447 ? 32.034 -5.144 6.767 1.00 29.77 447 GLY A O 1
ATOM 3523 N N . GLU A 1 448 ? 30.601 -6.851 6.464 1.00 23.98 448 GLU A N 1
ATOM 3524 C CA . GLU A 1 448 ? 30.667 -6.883 4.995 1.00 23.98 448 GLU A CA 1
ATOM 3525 C C . GLU A 1 448 ? 29.344 -6.348 4.385 1.00 23.98 448 GLU A C 1
ATOM 3527 O O . GLU A 1 448 ? 28.266 -6.877 4.693 1.00 23.98 448 GLU A O 1
ATOM 3532 N N . PRO A 1 449 ? 29.368 -5.288 3.550 1.00 26.69 449 PRO A N 1
ATOM 3533 C CA . PRO A 1 449 ? 28.169 -4.710 2.933 1.00 26.69 449 PRO A CA 1
ATOM 3534 C C . PRO A 1 449 ? 27.706 -5.480 1.679 1.00 26.69 449 PRO A C 1
ATOM 3536 O O . PRO A 1 449 ? 28.519 -5.913 0.870 1.00 26.69 449 PRO A O 1
ATOM 3539 N N . TRP A 1 450 ? 26.386 -5.583 1.463 1.00 28.81 450 TRP A N 1
ATOM 3540 C CA . TRP A 1 450 ? 25.787 -6.163 0.245 1.00 28.81 450 TRP A CA 1
ATOM 3541 C C . TRP A 1 450 ? 24.723 -5.245 -0.363 1.00 28.81 450 TRP A C 1
ATOM 3543 O O . TRP A 1 450 ? 23.645 -5.087 0.198 1.00 28.81 450 TRP A O 1
ATOM 3553 N N . TRP A 1 451 ? 24.991 -4.680 -1.544 1.00 33.41 451 TRP A N 1
ATOM 3554 C CA . TRP A 1 451 ? 24.062 -3.791 -2.256 1.00 33.41 451 TRP A CA 1
ATOM 3555 C C . TRP A 1 451 ? 23.468 -4.443 -3.503 1.00 33.41 451 TRP A C 1
ATOM 3557 O O . TRP A 1 451 ? 24.119 -5.233 -4.188 1.00 33.41 451 TRP A O 1
ATOM 3567 N N . ILE A 1 452 ? 22.245 -4.028 -3.833 1.00 27.61 452 ILE A N 1
ATOM 3568 C CA . ILE A 1 452 ? 21.522 -4.435 -5.037 1.00 27.61 452 ILE A CA 1
ATOM 3569 C C . ILE A 1 452 ? 21.667 -3.357 -6.110 1.00 27.61 452 ILE A C 1
ATOM 3571 O O . ILE A 1 452 ? 21.457 -2.179 -5.814 1.00 27.61 452 ILE A O 1
ATOM 3575 N N . PRO A 1 453 ? 22.031 -3.728 -7.352 1.00 23.64 453 PRO A N 1
ATOM 3576 C CA . PRO A 1 453 ? 22.162 -2.779 -8.446 1.00 23.64 453 PRO A CA 1
ATOM 3577 C C . PRO A 1 453 ? 20.842 -2.040 -8.695 1.00 23.64 453 PRO A C 1
ATOM 3579 O O . PRO A 1 453 ? 19.776 -2.645 -8.816 1.00 23.64 453 PRO A O 1
ATOM 3582 N N . SER A 1 454 ? 20.932 -0.713 -8.794 1.00 27.64 454 SER A N 1
ATOM 3583 C CA . SER A 1 454 ? 19.824 0.168 -9.168 1.00 27.64 454 SER A CA 1
ATOM 3584 C C . SER A 1 454 ? 19.216 -0.280 -10.527 1.00 27.64 454 SER A C 1
ATOM 3586 O O . SER A 1 454 ? 19.970 -0.765 -11.376 1.00 27.64 454 SER A O 1
ATOM 3588 N N . PRO A 1 455 ? 17.891 -0.141 -10.784 1.00 29.31 455 PRO A N 1
ATOM 3589 C CA . PRO A 1 455 ? 17.118 -0.773 -11.884 1.00 29.31 455 PRO A CA 1
ATOM 3590 C C . PRO A 1 455 ? 17.486 -0.394 -13.330 1.00 29.31 455 PRO A C 1
ATOM 3592 O O . PRO A 1 455 ? 16.684 -0.531 -14.250 1.00 29.31 455 PRO A O 1
ATOM 3595 N N . CYS A 1 456 ? 18.688 0.111 -13.562 1.00 26.27 456 CYS A N 1
ATOM 3596 C CA . CYS A 1 456 ? 19.178 0.546 -14.858 1.00 26.27 456 CYS A CA 1
ATOM 3597 C C . CYS A 1 456 ? 20.384 -0.261 -15.362 1.00 26.27 456 CYS A C 1
ATOM 3599 O O . CYS A 1 456 ? 20.937 0.093 -16.391 1.00 26.27 456 CYS A O 1
ATOM 3601 N N . SER A 1 457 ? 20.803 -1.333 -14.695 1.00 25.05 457 SER A N 1
ATOM 3602 C CA . SER A 1 457 ? 21.936 -2.146 -15.158 1.00 25.05 457 SER A CA 1
ATOM 3603 C C . SER A 1 457 ? 21.565 -3.613 -15.381 1.00 25.05 457 SER A C 1
ATOM 3605 O O . SER A 1 457 ? 22.222 -4.486 -14.821 1.00 25.05 457 SER A O 1
ATOM 3607 N N . VAL A 1 458 ? 20.524 -3.867 -16.189 1.00 23.73 458 VAL A N 1
ATOM 3608 C CA . VAL A 1 458 ? 20.404 -5.053 -17.070 1.00 23.73 458 VAL A CA 1
ATOM 3609 C C . VAL A 1 458 ? 19.620 -4.686 -18.325 1.00 23.73 458 VAL A C 1
ATOM 3611 O O . VAL A 1 458 ? 18.492 -4.162 -18.174 1.00 23.73 458 VAL A O 1
#

pLDDT: mean 76.29, std 18.91, range [23.64, 98.19]

Sequence (458 aa):
FTHRISEDELGILNKFTESVPVRVGALAEALGLRVVLATLPMNISGMIQPDGNGHVIKINRFESKERQRFTIAHEIAHYLLHKDKINTGIVDSVLYRSKLSSKIEAEANKLGAEIVMPSGAVSQAISRAGGNPDDEDVAELASQFGLREYVPLLKTGVAELEAYRALYPSVKSSLFPVFSARPWPNASHFEFTLRKIRETIEDHPFGFALDSDRYRHGGKRPAQDEFDALFDERLGYAHYYDVVASFANATPVLLPTANADVLIRQIGNAERLDRGLIIHQRRDATVPLSRLITRLPPLPHDTVVIVDAGWSRNYLDLEAWAIPVIERVVAALPEAEVVVMSSSFPDSFTHIVGDQEEDGTERRLYAAARQRFQQTDLTFGDWASTRPSQGGGGNTIPSRIDVAKMNSWHIFRADPDDDPGFPELDTRKNRWRFGGYGDSLIRSDDGEPWWIPSPCSV

Radius of gyration: 24.25 Å; chains: 1; bounding box: 67×41×71 Å